Protein AF-A0A426QI67-F1 (afdb_monomer_lite)

Sequence (404 aa):
MLDGTGSAVGGTNDVEFTWDGTLNTSVATAVENATISSSQPFFGAQWDAHHVMIYGPGTYTIYTDCPAGSPDCGVGASYTVTVNPGQVMAHMLFDWSGNLDIDVIDVWEVGQFGPSSMFTGAQTTTDSWSADDTNVWTFMSIDWDNDGINGAGMIDGPFVGFNANFNLMVTAQTTGNNFTMLDGTGSAVGGTNDVEFTWDGTLNTSVATAVENATISSSQPFFGAQWDAHHVMIYGPGTYTIYTDCPAGSPDCGVGASYTVTVNPGQVMAHMLFDWSGNLDIDVIDVWEVGQFGPSSMFTGAQTTTDSWSADDTNVWTFMSIDWDNDGINGAGMIDGPFVGFNANFNLMSATGASGGGTSDPSTDERTLTPPDIADPSFGGGAAAGLWSLFGLVGLALFRRRNH

pLDDT: mean 82.7, std 19.3, range [28.61, 98.31]

Foldseek 3Di:
DAFLVLADPKDAQAKDKFFQQAADAAQQAFAQGMAIAGPDDIVPWHKGKPSKTKHAFDWYKAFQVDDGNHPVDDDHDIDTAGQHFLKMKIWIFMDTPNWTGFTWIFIWHFAFDDPHDDDQPYDHDPDPPGRDRRFGFRTWGDPRVPSRHGTDATCDDPRGRGGDTDTHQFWFWDFQWWKFKAFLVLATPWIARGKTKTFPSGADAAQQAFAQGMAIADPDDIVPWGKGKPRKTKHGFDWYKAALQDDGSHNPDDDHDIDTFGAHISKMKIWIAMDTPNWTRFTWIFIFHFAAADDHDGDQPYDGDPDPPRSDRRGGFRTFGAPRVPSRHGTDATCDDPRGSMHTTITHGRGPDDDDDDPPDPPDPPVPPDPPPPDDDDDDDDDDDDDDDDDDDDDDDDDDDDDD

Organism: NCBI:txid585455

Radius of gyration: 27.48 Å; chains: 1; bounding box: 84×65×92 Å

Structure (mmCIF, N/CA/C/O backbone):
data_AF-A0A426QI67-F1
#
_entry.id   AF-A0A426QI67-F1
#
loop_
_atom_site.group_PDB
_atom_site.id
_atom_site.type_symbol
_atom_site.label_atom_id
_atom_site.label_alt_id
_atom_site.label_comp_id
_atom_site.label_asym_id
_atom_site.label_entity_id
_atom_site.label_seq_id
_atom_site.pdbx_PDB_ins_code
_atom_site.Cartn_x
_atom_site.Cartn_y
_atom_site.Cartn_z
_atom_site.occupancy
_atom_site.B_iso_or_equiv
_atom_site.auth_seq_id
_atom_site.auth_comp_id
_atom_site.auth_asym_id
_atom_site.auth_atom_id
_atom_site.pdbx_PDB_model_num
ATOM 1 N N . MET A 1 1 ? -18.970 -3.997 12.535 1.00 93.88 1 MET A N 1
ATOM 2 C CA . MET A 1 1 ? -18.888 -4.597 13.881 1.00 93.88 1 MET A CA 1
ATOM 3 C C . MET A 1 1 ? -19.272 -6.060 13.823 1.00 93.88 1 MET A C 1
ATOM 5 O O . MET A 1 1 ? -20.304 -6.412 13.246 1.00 93.88 1 MET A O 1
ATOM 9 N N . LEU A 1 2 ? -18.428 -6.886 14.420 1.00 94.94 2 LEU A N 1
ATOM 10 C CA . LEU A 1 2 ? -18.584 -8.325 14.524 1.00 94.94 2 LEU A CA 1
ATOM 11 C C . LEU A 1 2 ? -18.894 -8.687 15.978 1.00 94.94 2 LEU A C 1
ATOM 13 O O . LEU A 1 2 ? -18.362 -8.061 16.893 1.00 94.94 2 LEU A O 1
ATOM 17 N N . ASP A 1 3 ? -19.775 -9.657 16.198 1.00 95.31 3 ASP A N 1
ATOM 18 C CA . ASP A 1 3 ? -19.942 -10.244 17.529 1.00 95.31 3 ASP A CA 1
ATOM 19 C C . ASP A 1 3 ? -18.816 -11.244 17.842 1.00 95.31 3 ASP A C 1
ATOM 21 O O . ASP A 1 3 ? -18.023 -11.593 16.969 1.00 95.31 3 ASP A O 1
ATOM 25 N N . GLY A 1 4 ? -18.773 -11.767 19.070 1.00 93.06 4 GLY A N 1
ATOM 26 C CA . GLY A 1 4 ? -17.776 -12.765 19.487 1.00 93.06 4 GLY A CA 1
ATOM 27 C C . GLY A 1 4 ? -17.865 -14.129 18.780 1.00 93.06 4 GLY A C 1
ATOM 28 O O . GLY A 1 4 ? -17.249 -15.091 19.232 1.00 93.06 4 GLY A O 1
ATOM 29 N N . THR A 1 5 ? -18.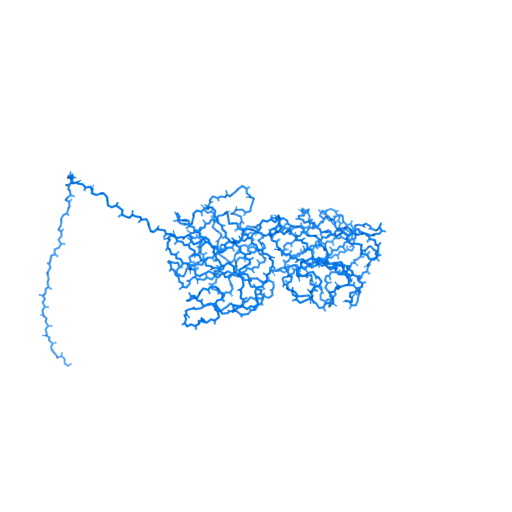673 -14.259 17.721 1.00 93.75 5 THR A N 1
ATOM 30 C CA . THR A 1 5 ? -18.673 -15.410 16.803 1.00 93.75 5 THR A CA 1
ATOM 31 C C . THR A 1 5 ? -18.125 -15.067 15.415 1.00 93.75 5 THR A C 1
ATOM 33 O O . THR A 1 5 ? -18.128 -15.930 14.540 1.00 93.75 5 THR A O 1
ATOM 36 N N . GLY A 1 6 ? -17.703 -13.818 15.195 1.00 92.25 6 GLY A N 1
ATOM 37 C CA . GLY A 1 6 ? -17.276 -13.292 13.898 1.00 92.25 6 GLY A CA 1
ATOM 38 C C . GLY A 1 6 ? -18.427 -12.931 12.958 1.00 92.25 6 GLY A C 1
ATOM 39 O O . GLY A 1 6 ? -18.201 -12.618 11.787 1.00 92.25 6 GLY A O 1
ATOM 40 N N . SER A 1 7 ? -19.672 -12.954 13.445 1.00 94.56 7 SER A N 1
ATOM 41 C CA . SER A 1 7 ? -20.839 -12.608 12.634 1.00 94.56 7 SER A CA 1
ATOM 42 C C . SER A 1 7 ? -21.010 -11.094 12.567 1.00 94.56 7 SER A C 1
ATOM 44 O O . SER A 1 7 ? -21.018 -10.411 13.593 1.00 94.56 7 SER A O 1
ATOM 46 N N . ALA A 1 8 ? -21.212 -10.558 11.362 1.00 93.00 8 ALA A N 1
ATOM 47 C CA . ALA A 1 8 ? -21.526 -9.145 11.193 1.00 93.00 8 ALA A CA 1
ATOM 48 C C . ALA A 1 8 ? -22.920 -8.820 11.749 1.00 93.00 8 ALA A C 1
ATOM 50 O O . ALA A 1 8 ? -23.940 -9.254 11.212 1.00 93.00 8 ALA A O 1
ATOM 51 N N . VAL A 1 9 ? -22.965 -8.021 12.816 1.00 93.56 9 VAL A N 1
ATOM 52 C CA . VAL A 1 9 ? -24.211 -7.638 13.510 1.00 93.56 9 VAL A CA 1
ATOM 53 C C . VAL A 1 9 ? -24.649 -6.204 13.221 1.00 93.56 9 VAL A C 1
ATOM 55 O O . VAL A 1 9 ? -25.792 -5.837 13.490 1.00 93.56 9 VAL A O 1
ATOM 58 N N . GLY A 1 10 ? -23.759 -5.395 12.651 1.00 91.44 10 GLY A N 1
ATOM 59 C CA . GLY A 1 10 ? -24.031 -4.017 12.264 1.00 91.44 10 GLY A CA 1
ATOM 60 C C . GLY A 1 10 ? -22.814 -3.361 11.621 1.00 91.44 10 GLY A C 1
ATOM 61 O O . GLY A 1 10 ? -21.675 -3.782 11.842 1.00 91.44 10 GLY A O 1
ATOM 62 N N . GLY A 1 11 ? -23.045 -2.291 10.871 1.00 90.31 11 GLY A N 1
ATOM 63 C CA . GLY A 1 11 ? -21.992 -1.495 10.253 1.00 90.31 11 GLY A CA 1
ATOM 64 C C . GLY A 1 11 ? -22.560 -0.376 9.393 1.00 90.31 11 GLY A C 1
ATOM 65 O O . GLY A 1 11 ? -23.780 -0.239 9.262 1.00 90.31 11 GLY A O 1
ATOM 66 N N . THR A 1 12 ? -21.657 0.401 8.816 1.00 89.19 12 THR A N 1
ATOM 67 C CA . THR A 1 12 ? -21.936 1.378 7.768 1.00 89.19 12 THR A CA 1
ATOM 68 C C . THR A 1 12 ? -21.047 1.066 6.571 1.00 89.19 12 THR A C 1
ATOM 70 O O . THR A 1 12 ? -20.065 0.338 6.695 1.00 89.19 12 THR A O 1
ATOM 73 N N . ASN A 1 13 ? -21.445 1.563 5.406 1.00 86.44 13 ASN A N 1
ATOM 74 C CA . ASN A 1 13 ? -20.860 1.204 4.116 1.00 86.44 13 ASN A CA 1
ATOM 75 C C . ASN A 1 13 ? -20.398 2.452 3.331 1.00 86.44 13 ASN A C 1
ATOM 77 O O . ASN A 1 13 ? -20.178 2.378 2.125 1.00 86.44 13 ASN A O 1
ATOM 81 N N . ASP A 1 14 ? -20.298 3.591 4.023 1.00 87.12 14 ASP A N 1
ATOM 82 C CA . ASP A 1 14 ? -19.898 4.921 3.545 1.00 87.12 14 ASP A CA 1
ATOM 83 C C . ASP A 1 14 ? -18.730 5.470 4.387 1.00 87.12 14 ASP A C 1
ATOM 85 O O . ASP A 1 14 ? -18.690 6.654 4.714 1.00 87.12 14 ASP A O 1
ATOM 89 N N . VAL A 1 15 ? -17.828 4.589 4.830 1.00 89.12 15 VAL A N 1
ATOM 90 C CA . VAL A 1 15 ? -16.692 4.993 5.664 1.00 89.12 15 VAL A CA 1
ATOM 91 C C . VAL A 1 15 ? -15.707 5.797 4.817 1.00 89.12 15 VAL A C 1
ATOM 93 O O . VAL A 1 15 ? -15.164 5.293 3.837 1.00 89.12 15 VAL A O 1
ATOM 96 N N . GLU A 1 16 ? -15.475 7.043 5.211 1.00 88.75 16 GLU A N 1
ATOM 97 C CA . GLU A 1 16 ? -14.462 7.923 4.643 1.00 88.75 16 GLU A CA 1
ATOM 98 C C . GLU A 1 16 ? -13.183 7.819 5.473 1.00 88.75 16 GLU A C 1
ATOM 100 O O . GLU A 1 16 ? -13.226 7.857 6.705 1.00 88.75 16 GLU A O 1
ATOM 105 N N . PHE A 1 17 ? -12.042 7.708 4.796 1.00 89.69 17 PHE A N 1
ATOM 106 C CA . PHE A 1 17 ? -10.732 7.608 5.424 1.00 89.69 17 PHE A CA 1
ATOM 107 C C . PHE A 1 17 ? -9.755 8.582 4.781 1.00 89.69 17 PHE A C 1
ATOM 109 O O . PHE A 1 17 ? -9.663 8.665 3.555 1.00 89.69 17 PHE A O 1
ATOM 116 N N . THR A 1 18 ? -8.996 9.288 5.613 1.00 88.25 18 THR A N 1
ATOM 117 C CA . THR A 1 18 ? -7.822 10.038 5.165 1.00 88.25 18 THR A CA 1
ATOM 118 C C . THR A 1 18 ? -6.628 9.700 6.043 1.00 88.25 18 THR A C 1
ATOM 120 O O . THR A 1 18 ? -6.781 9.384 7.216 1.00 88.25 18 THR A O 1
ATOM 123 N N . TRP A 1 19 ? -5.439 9.759 5.462 1.00 88.12 19 TRP A N 1
ATOM 124 C CA . TRP A 1 19 ? -4.152 9.455 6.066 1.00 88.12 19 TRP A CA 1
ATOM 125 C C . TRP A 1 19 ? -3.069 10.257 5.347 1.00 88.12 19 TRP A C 1
ATOM 127 O O . TRP A 1 19 ? -3.059 10.338 4.115 1.00 88.12 19 TRP A O 1
ATOM 137 N N . ASP A 1 20 ? -2.157 10.858 6.103 1.00 81.31 20 ASP A N 1
ATOM 138 C CA . ASP A 1 20 ? -1.055 11.654 5.554 1.00 81.31 20 ASP A CA 1
ATOM 139 C C . ASP A 1 20 ? 0.123 10.811 5.020 1.00 81.31 20 ASP A C 1
ATOM 141 O O . ASP A 1 20 ? 1.096 11.363 4.509 1.00 81.31 20 ASP A O 1
ATOM 145 N N . GLY A 1 21 ? 0.034 9.480 5.117 1.00 80.06 21 GLY A N 1
ATOM 146 C CA . GLY A 1 21 ? 1.058 8.538 4.661 1.00 80.06 21 GLY A CA 1
ATOM 147 C C . GLY A 1 21 ? 2.186 8.283 5.667 1.00 80.06 21 GLY A C 1
ATOM 148 O O . GLY A 1 21 ? 3.026 7.419 5.425 1.00 80.06 21 GLY A O 1
ATOM 149 N N . THR A 1 22 ? 2.233 8.997 6.794 1.00 83.56 22 THR A N 1
ATOM 150 C CA . THR A 1 22 ? 3.263 8.811 7.825 1.00 83.56 22 THR A CA 1
ATOM 151 C C . THR A 1 22 ? 2.953 7.616 8.724 1.00 83.56 22 THR A C 1
ATOM 153 O O . THR A 1 22 ? 1.800 7.235 8.908 1.00 83.56 22 THR A O 1
ATOM 156 N N . LEU A 1 23 ? 3.981 7.008 9.320 1.00 88.75 23 LEU A N 1
ATOM 157 C CA . LEU A 1 23 ? 3.818 5.873 10.229 1.00 88.75 23 LEU A CA 1
ATOM 158 C C . LEU A 1 23 ? 4.410 6.179 11.599 1.00 88.75 23 LEU A C 1
ATOM 160 O O . LEU A 1 23 ? 5.563 6.596 11.731 1.00 88.75 23 LEU A O 1
ATOM 164 N N . ASN A 1 24 ? 3.630 5.895 12.635 1.00 91.06 24 ASN A N 1
ATOM 165 C CA . ASN A 1 24 ? 4.086 5.936 14.010 1.00 91.06 24 ASN A CA 1
ATOM 166 C C . ASN A 1 24 ? 4.953 4.706 14.313 1.00 91.06 24 ASN A C 1
ATOM 168 O O . ASN A 1 24 ? 4.594 3.562 14.029 1.00 91.06 24 ASN A O 1
ATOM 172 N N . THR A 1 25 ? 6.110 4.937 14.929 1.00 90.00 25 THR A N 1
ATOM 173 C CA . THR A 1 25 ? 7.064 3.878 15.318 1.00 90.00 25 THR A CA 1
ATOM 174 C C . THR A 1 25 ? 7.118 3.655 16.830 1.00 90.00 25 THR A C 1
ATOM 176 O O . THR A 1 25 ? 7.815 2.764 17.309 1.00 90.00 25 THR A O 1
ATOM 179 N N . SER A 1 26 ? 6.370 4.446 17.600 1.00 90.94 26 SER A N 1
ATOM 180 C CA . SER A 1 26 ? 6.345 4.412 19.061 1.00 90.94 26 SER A CA 1
ATOM 181 C C . SER A 1 26 ? 5.022 4.970 19.573 1.00 90.94 26 SER A C 1
ATOM 183 O O . SER A 1 26 ? 4.629 6.065 19.181 1.00 90.94 26 SER A O 1
ATOM 185 N N . VAL A 1 27 ? 4.377 4.253 20.498 1.00 89.94 27 VAL A N 1
ATOM 186 C CA . VAL A 1 27 ? 3.138 4.700 21.165 1.00 89.94 27 VAL A CA 1
ATOM 187 C C . VAL A 1 27 ? 3.373 5.982 21.971 1.00 89.94 27 VAL A C 1
ATOM 189 O O . VAL A 1 27 ? 2.540 6.876 21.980 1.00 89.94 27 VAL A O 1
ATOM 192 N N . ALA A 1 28 ? 4.541 6.120 22.605 1.00 86.75 28 ALA A N 1
ATOM 193 C CA . ALA A 1 28 ? 4.861 7.253 23.480 1.00 86.75 28 ALA A CA 1
ATOM 194 C C . ALA A 1 28 ? 5.051 8.591 22.742 1.00 86.75 28 ALA A C 1
ATOM 196 O O . ALA A 1 28 ? 5.117 9.643 23.372 1.00 86.75 28 ALA A O 1
ATOM 197 N N . THR A 1 29 ? 5.233 8.541 21.425 1.00 88.00 29 THR A N 1
ATOM 198 C CA . THR A 1 29 ? 5.470 9.715 20.573 1.00 88.00 29 THR A CA 1
ATOM 199 C C . THR A 1 29 ? 4.540 9.707 19.370 1.00 88.00 29 THR A C 1
ATOM 201 O O . THR A 1 29 ? 4.857 10.339 18.363 1.00 88.00 29 THR A O 1
ATOM 204 N N . ALA A 1 30 ? 3.459 8.929 19.443 1.00 90.12 30 ALA A N 1
ATOM 205 C CA . ALA A 1 30 ? 2.531 8.807 18.342 1.00 90.12 30 ALA A CA 1
ATOM 206 C C . ALA A 1 30 ? 1.830 10.146 18.108 1.00 90.12 30 ALA A C 1
ATOM 208 O O . ALA A 1 30 ? 1.519 10.875 19.052 1.00 90.12 30 ALA A O 1
ATOM 209 N N . VAL A 1 31 ? 1.610 10.462 16.841 1.00 91.38 31 VAL A N 1
ATOM 210 C CA . VAL A 1 31 ? 0.836 11.619 16.409 1.00 91.38 31 VAL A CA 1
ATOM 211 C C . VAL A 1 31 ? -0.352 11.142 15.595 1.00 91.38 31 VAL A C 1
ATOM 213 O O . VAL A 1 31 ? -0.268 10.148 14.866 1.00 91.38 31 VAL A O 1
ATOM 216 N N . GLU A 1 32 ? -1.459 11.861 15.733 1.00 93.38 32 GLU A N 1
ATOM 217 C CA . GLU A 1 32 ? -2.613 11.693 14.863 1.00 93.38 32 GLU A CA 1
ATOM 218 C C . GLU A 1 32 ? -2.204 12.005 13.432 1.00 93.38 32 GLU A C 1
ATOM 220 O O . GLU A 1 32 ? -1.636 13.062 13.150 1.00 93.38 32 GLU A O 1
ATOM 225 N N . ASN A 1 33 ? -2.479 11.068 12.539 1.00 90.69 33 ASN A N 1
ATOM 226 C CA . ASN A 1 33 ? -2.079 11.173 11.145 1.00 90.69 33 ASN A CA 1
ATOM 227 C C . ASN A 1 33 ? -3.153 10.668 10.179 1.00 90.69 33 ASN A C 1
ATOM 229 O O . ASN A 1 33 ? -2.949 10.688 8.966 1.00 90.69 33 ASN A O 1
ATOM 233 N N . ALA A 1 34 ? -4.309 10.256 10.704 1.00 92.25 34 ALA A N 1
ATOM 234 C CA . ALA A 1 34 ? -5.448 9.808 9.926 1.00 92.25 34 ALA A CA 1
ATOM 235 C C . ALA A 1 34 ? -6.781 10.313 10.501 1.00 92.25 34 ALA A C 1
ATOM 237 O O . ALA A 1 34 ? -6.861 10.785 11.634 1.00 92.25 34 ALA A O 1
ATOM 238 N N . THR A 1 35 ? -7.843 10.196 9.707 1.00 92.69 35 THR A N 1
ATOM 239 C CA . THR A 1 35 ? -9.232 10.359 10.150 1.00 92.69 35 THR A CA 1
ATOM 240 C C . THR A 1 35 ? -10.091 9.251 9.553 1.00 92.69 35 THR A C 1
ATOM 242 O O . THR A 1 35 ? -9.841 8.805 8.432 1.00 92.69 35 THR A O 1
ATOM 245 N N . ILE A 1 36 ? -11.094 8.802 10.307 1.00 92.75 36 ILE A N 1
ATOM 246 C CA . ILE A 1 36 ? -12.107 7.835 9.873 1.00 92.75 36 ILE A CA 1
ATOM 247 C C . ILE A 1 36 ? -13.462 8.435 10.220 1.00 92.75 36 ILE A C 1
ATOM 249 O O . ILE A 1 36 ? -13.673 8.874 11.345 1.00 92.75 36 ILE A O 1
ATOM 253 N N . SER A 1 37 ? -14.393 8.466 9.275 1.00 91.38 37 SER A N 1
ATOM 254 C CA . SER A 1 37 ? -15.732 8.993 9.538 1.00 91.38 37 SER A CA 1
ATOM 255 C C . SER A 1 37 ? -16.790 8.302 8.688 1.00 91.38 37 SER A C 1
ATOM 257 O O . SER A 1 37 ? -16.481 7.553 7.768 1.00 91.38 37 SER A O 1
ATOM 259 N N . SER A 1 38 ? -18.059 8.518 9.015 1.00 90.56 38 SER A N 1
ATOM 260 C CA . SER A 1 38 ? -19.204 8.045 8.237 1.00 90.56 38 SER A CA 1
ATOM 261 C C . SER A 1 38 ? -20.376 8.975 8.500 1.00 90.56 38 SER A C 1
ATOM 263 O O . SER A 1 38 ? -20.572 9.458 9.616 1.00 90.56 38 SER A O 1
ATOM 265 N N . SER A 1 39 ? -21.182 9.222 7.473 1.00 89.00 39 SER A N 1
ATOM 266 C CA . SER A 1 39 ? -22.411 10.003 7.623 1.00 89.00 39 SER A CA 1
ATOM 267 C C . SER A 1 39 ? -23.575 9.158 8.155 1.00 89.00 39 SER A C 1
ATOM 269 O O . SER A 1 39 ? -24.585 9.689 8.636 1.00 89.00 39 SER A O 1
ATOM 271 N N . GLN A 1 40 ? -23.462 7.830 8.054 1.00 89.31 40 GLN A N 1
ATOM 272 C CA . GLN A 1 40 ? -24.504 6.903 8.457 1.00 89.31 40 GLN A CA 1
ATOM 273 C C . GLN A 1 40 ? -24.404 6.551 9.946 1.00 89.31 40 GLN A C 1
ATOM 275 O O . GLN A 1 40 ? -23.324 6.299 10.481 1.00 89.31 40 GLN A O 1
ATOM 280 N N . PRO A 1 41 ? -25.547 6.462 10.645 1.00 89.25 41 PRO A N 1
ATOM 281 C CA . PRO A 1 41 ? -25.556 5.984 12.013 1.00 89.25 41 PRO A CA 1
ATOM 282 C C . PRO A 1 41 ? -25.243 4.484 12.082 1.00 89.25 41 PRO A C 1
ATOM 284 O O . PRO A 1 41 ? -25.737 3.679 11.291 1.00 89.25 41 PRO A O 1
ATOM 287 N N . PHE A 1 42 ? -24.527 4.096 13.129 1.00 86.19 42 PHE A N 1
ATOM 288 C CA . PHE A 1 42 ? -24.272 2.718 13.519 1.00 86.19 42 PHE A CA 1
ATOM 289 C C . PHE A 1 42 ? -25.206 2.333 14.677 1.00 86.19 42 PHE A C 1
ATOM 291 O O . PHE A 1 42 ? -25.323 3.060 15.664 1.00 86.19 42 PHE A O 1
ATOM 298 N N . PHE A 1 43 ? -25.950 1.227 14.543 1.00 90.00 43 PHE A N 1
ATOM 299 C CA . PHE A 1 43 ? -27.029 0.844 15.477 1.00 90.00 43 PHE A CA 1
ATOM 300 C C . PHE A 1 43 ? -28.036 1.973 15.787 1.00 90.00 43 PHE A C 1
ATOM 302 O O . PHE A 1 43 ? -28.604 2.053 16.875 1.00 90.00 43 PHE A O 1
ATOM 309 N N . GLY A 1 44 ? -28.288 2.850 14.810 1.00 90.25 44 GLY A N 1
ATOM 310 C CA . GLY A 1 44 ? -29.237 3.957 14.946 1.00 90.25 44 GLY A CA 1
ATOM 311 C C . GLY A 1 44 ? -28.716 5.168 15.728 1.00 90.25 44 GLY A C 1
ATOM 312 O O . GLY A 1 44 ? -29.477 6.118 15.907 1.00 90.25 44 GLY A O 1
ATOM 313 N N . ALA A 1 45 ? -27.448 5.175 16.146 1.00 92.38 45 ALA A N 1
ATOM 314 C CA . ALA A 1 45 ? -26.782 6.339 16.723 1.00 92.38 45 ALA A CA 1
ATOM 315 C C . ALA A 1 45 ? -25.610 6.790 15.843 1.00 92.38 45 ALA A C 1
ATOM 317 O O . ALA A 1 45 ? -25.000 5.992 15.136 1.00 92.38 45 ALA A O 1
ATOM 318 N N . GLN A 1 46 ? -25.325 8.090 15.862 1.00 92.75 46 GLN A N 1
ATOM 319 C CA . GLN A 1 46 ? -24.121 8.629 15.232 1.00 92.75 46 GLN A CA 1
ATOM 320 C C . GLN A 1 46 ? -22.883 8.138 15.984 1.00 92.75 46 GLN A C 1
ATOM 322 O O . GLN A 1 46 ? -22.957 7.858 17.188 1.00 92.75 46 GLN A O 1
ATOM 327 N N . TRP A 1 47 ? -21.783 8.039 15.255 1.00 93.50 47 TRP A N 1
ATOM 328 C CA . TRP A 1 47 ? -20.477 7.705 15.791 1.00 93.50 47 TRP A CA 1
ATOM 329 C C . TRP A 1 47 ? -19.424 8.648 15.233 1.00 93.50 47 TRP A C 1
ATOM 331 O O . TRP A 1 47 ? -19.625 9.220 14.162 1.00 93.50 47 TRP A O 1
ATOM 341 N N . ASP A 1 48 ? -18.337 8.807 15.973 1.00 92.75 48 ASP A N 1
ATOM 342 C CA . ASP A 1 48 ? -17.172 9.584 15.566 1.00 92.75 48 ASP A CA 1
ATOM 343 C C . ASP A 1 48 ? -15.919 8.787 15.917 1.00 92.75 48 ASP A C 1
ATOM 345 O O . ASP A 1 48 ? -15.864 8.183 16.989 1.00 92.75 48 ASP A O 1
ATOM 349 N N . ALA A 1 49 ? -14.958 8.733 14.996 1.00 94.50 49 ALA A N 1
ATOM 350 C CA . ALA A 1 49 ? -13.651 8.160 15.271 1.00 94.50 49 ALA A CA 1
ATOM 351 C C . ALA A 1 49 ? -12.613 9.283 15.262 1.00 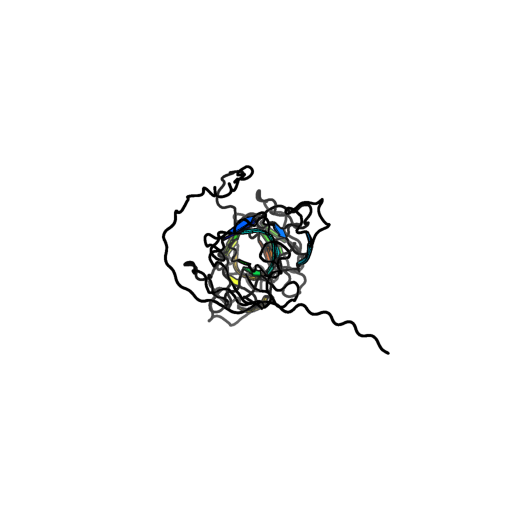94.50 49 ALA A C 1
ATOM 353 O O . ALA A 1 49 ? -12.396 9.953 14.252 1.00 94.50 49 ALA A O 1
ATOM 354 N N . HIS A 1 50 ? -11.964 9.481 16.400 1.00 93.19 50 HIS A N 1
ATOM 355 C CA . HIS A 1 50 ? -11.006 10.552 16.646 1.00 93.19 50 HIS A CA 1
ATOM 356 C C . HIS A 1 50 ? -9.695 9.978 17.184 1.00 93.19 50 HIS A C 1
ATOM 358 O O . HIS A 1 50 ? -9.602 8.805 17.549 1.00 93.19 50 HIS A O 1
ATOM 364 N N . HIS A 1 51 ? -8.649 10.805 17.186 1.00 93.62 51 HIS A N 1
ATOM 365 C CA . HIS A 1 51 ? -7.289 10.397 17.538 1.00 93.62 51 HIS A CA 1
ATOM 366 C C . HIS A 1 51 ? -6.820 9.142 16.780 1.00 93.62 51 HIS A C 1
ATOM 368 O O . HIS A 1 51 ? -6.378 8.169 17.386 1.00 93.62 51 HIS A O 1
ATOM 374 N N . VAL A 1 52 ? -6.940 9.130 15.448 1.00 94.56 52 VAL A N 1
ATOM 375 C CA . VAL A 1 52 ? -6.523 7.972 14.642 1.00 94.56 52 VAL A CA 1
ATOM 376 C C . VAL A 1 52 ? -5.017 8.038 14.386 1.00 94.56 52 VAL A C 1
ATOM 378 O O . VAL A 1 52 ? -4.513 8.961 13.739 1.00 94.56 52 VAL A O 1
ATOM 381 N N . MET A 1 53 ? -4.291 7.038 14.883 1.00 94.50 53 MET A N 1
ATOM 382 C CA . MET A 1 53 ? -2.850 6.882 14.682 1.00 94.50 53 MET A CA 1
ATOM 383 C C . MET A 1 53 ? -2.573 5.605 13.900 1.00 94.50 53 MET A C 1
ATOM 385 O O . MET A 1 53 ? -2.956 4.515 14.328 1.00 94.50 53 MET A O 1
ATOM 389 N N . ILE A 1 54 ? -1.849 5.737 12.791 1.00 93.94 54 ILE A N 1
ATOM 390 C CA . ILE A 1 54 ? -1.385 4.607 11.986 1.00 93.94 54 ILE A CA 1
ATOM 391 C C . ILE A 1 54 ? 0.049 4.257 12.371 1.00 93.94 54 ILE A C 1
ATOM 393 O O . ILE A 1 54 ? 0.919 5.130 12.419 1.00 93.94 54 ILE A O 1
ATOM 397 N N . TYR A 1 55 ? 0.299 2.981 12.635 1.00 93.56 55 TYR A N 1
ATOM 398 C CA . TYR A 1 55 ? 1.584 2.414 13.023 1.00 93.56 55 TYR A CA 1
ATOM 399 C C . TYR A 1 55 ? 2.098 1.473 11.937 1.00 93.56 55 TYR A C 1
ATOM 401 O O . TYR A 1 55 ? 1.325 0.742 11.316 1.00 93.56 55 TYR A O 1
ATOM 409 N N . GLY A 1 56 ? 3.412 1.497 11.722 1.00 90.19 56 GLY A N 1
ATOM 410 C CA . GLY A 1 56 ? 4.087 0.571 10.813 1.00 90.19 56 GLY A CA 1
ATOM 411 C C . GLY A 1 56 ? 4.399 -0.782 11.464 1.00 90.19 56 GLY A C 1
ATOM 412 O O . GLY A 1 56 ? 3.887 -1.089 12.542 1.00 90.19 56 GLY A O 1
ATOM 413 N N . PRO A 1 57 ? 5.278 -1.586 10.842 1.00 90.44 57 PRO A N 1
ATOM 414 C CA . PRO A 1 57 ? 5.754 -2.835 11.423 1.00 90.44 57 PRO A CA 1
ATOM 415 C C . PRO A 1 57 ? 6.448 -2.635 12.778 1.00 90.44 57 PRO A C 1
ATOM 417 O O . PRO A 1 57 ? 7.298 -1.757 12.944 1.00 90.44 57 PRO A O 1
ATOM 420 N N . GLY A 1 58 ? 6.126 -3.489 13.749 1.00 92.81 58 GLY A N 1
ATOM 421 C CA . GLY A 1 58 ? 6.633 -3.372 15.112 1.00 92.81 58 GLY A CA 1
ATOM 422 C C . GLY A 1 58 ? 5.843 -4.193 16.126 1.00 92.81 58 GLY A C 1
ATOM 423 O O . GLY A 1 58 ? 4.966 -4.979 15.785 1.00 92.81 58 GLY A O 1
ATOM 424 N N . THR A 1 59 ? 6.172 -4.044 17.407 1.00 95.94 59 THR A N 1
ATOM 425 C CA . THR A 1 59 ? 5.349 -4.572 18.504 1.00 95.94 59 THR A CA 1
ATOM 426 C C . THR A 1 59 ? 5.002 -3.435 19.445 1.00 95.94 59 THR A C 1
ATOM 428 O O . THR A 1 59 ? 5.893 -2.752 19.952 1.00 95.94 59 THR A O 1
ATOM 431 N N . TYR A 1 60 ? 3.708 -3.248 19.669 1.00 94.50 60 TYR A N 1
ATOM 432 C CA . TYR A 1 60 ? 3.145 -2.102 20.365 1.00 94.50 60 TYR A CA 1
ATOM 433 C C . TYR A 1 60 ? 2.296 -2.579 21.536 1.00 94.50 60 TYR A C 1
ATOM 435 O O . TYR A 1 60 ? 1.562 -3.559 21.421 1.00 94.50 60 TYR A O 1
ATOM 443 N N . THR A 1 61 ? 2.386 -1.876 22.662 1.00 93.69 61 THR A N 1
ATOM 444 C CA . THR A 1 61 ? 1.471 -2.062 23.790 1.00 93.69 61 THR A CA 1
ATOM 445 C C . THR A 1 61 ? 0.647 -0.796 23.947 1.00 93.69 61 THR A C 1
ATOM 447 O O . THR A 1 61 ? 1.209 0.269 24.203 1.00 93.69 61 THR A O 1
ATOM 450 N N . ILE A 1 62 ? -0.666 -0.925 23.784 1.00 91.44 62 ILE A N 1
ATOM 451 C CA . ILE A 1 62 ? -1.629 0.175 23.842 1.00 91.44 62 ILE A CA 1
ATOM 452 C C . ILE A 1 62 ? -2.512 -0.052 25.060 1.00 91.44 62 ILE A C 1
ATOM 454 O O . ILE A 1 62 ? -3.109 -1.117 25.197 1.00 91.44 62 ILE A O 1
ATOM 458 N N . TYR A 1 63 ? -2.560 0.927 25.954 1.00 89.94 63 TYR A N 1
ATOM 459 C CA . TYR A 1 63 ? -3.347 0.868 27.180 1.00 89.94 63 TYR A CA 1
ATOM 460 C C . TYR A 1 63 ? -4.641 1.655 27.015 1.00 89.94 63 TYR A C 1
ATOM 462 O O . TYR A 1 63 ? -4.600 2.771 26.508 1.00 89.94 63 TYR A O 1
ATOM 470 N N . THR A 1 64 ? -5.753 1.093 27.483 1.00 86.56 64 THR A N 1
ATOM 471 C CA . THR A 1 64 ? -7.093 1.678 27.297 1.00 86.56 64 THR A CA 1
ATOM 472 C C . THR A 1 64 ? -7.510 2.638 28.403 1.00 86.56 64 THR A C 1
ATOM 474 O O . THR A 1 64 ? -8.560 3.260 28.366 1.00 86.56 64 THR A O 1
ATOM 477 N N . ASP A 1 65 ? -6.703 2.773 29.456 1.00 80.62 65 ASP A N 1
ATOM 478 C CA . ASP A 1 65 ? -6.927 3.779 30.497 1.00 80.62 65 ASP A CA 1
ATOM 479 C C . ASP A 1 65 ? -6.377 5.162 30.110 1.00 80.62 65 ASP A C 1
ATOM 481 O O . ASP A 1 65 ? -6.248 6.040 30.968 1.00 80.62 65 ASP A O 1
ATOM 485 N N . CYS A 1 66 ? -6.018 5.351 28.837 1.00 69.81 66 CYS A N 1
ATOM 486 C CA . CYS A 1 66 ? -5.109 6.396 28.411 1.00 69.81 66 CYS A CA 1
ATOM 487 C C . CYS A 1 66 ? -5.539 7.061 27.111 1.00 69.81 66 CYS A C 1
ATOM 489 O O . CYS A 1 66 ? -5.819 6.368 26.139 1.00 69.81 66 CYS A O 1
ATOM 491 N N . PRO A 1 67 ? -5.490 8.404 27.048 1.00 68.81 67 PRO A N 1
ATOM 492 C CA . PRO A 1 67 ? -5.562 9.088 25.772 1.00 68.81 67 PRO A CA 1
ATOM 493 C C . PRO A 1 67 ? -4.453 8.564 24.856 1.00 68.81 67 PRO A C 1
ATOM 495 O O . PRO A 1 67 ? -3.291 8.461 25.274 1.00 68.81 67 PRO A O 1
ATOM 498 N N . ALA A 1 68 ? -4.830 8.253 23.620 1.00 60.81 68 ALA A N 1
ATOM 499 C CA . ALA A 1 68 ? -3.949 8.053 22.479 1.00 60.81 68 ALA A CA 1
ATOM 500 C C . ALA A 1 68 ? -2.657 8.902 22.571 1.00 60.81 68 ALA A C 1
ATOM 502 O O . ALA A 1 68 ? -2.716 10.128 22.648 1.00 60.81 68 ALA A O 1
ATOM 503 N N . GLY A 1 69 ? -1.482 8.257 22.604 1.00 58.72 69 GLY A N 1
ATOM 504 C CA . GLY A 1 69 ? -0.175 8.938 22.596 1.00 58.72 69 GLY A CA 1
ATOM 505 C C . GLY A 1 69 ? 0.400 9.380 23.956 1.00 58.72 69 GLY A C 1
ATOM 506 O O . GLY A 1 69 ? 1.482 9.968 23.993 1.00 58.72 69 GLY A O 1
ATOM 507 N N . SER A 1 70 ? -0.262 9.108 25.089 1.00 66.38 70 SER A N 1
ATOM 508 C CA . SER A 1 70 ? 0.247 9.499 26.418 1.00 66.38 70 SER A CA 1
ATOM 509 C C . SER A 1 70 ? 1.326 8.536 26.965 1.00 66.38 70 SER A C 1
ATOM 511 O O . SER A 1 70 ? 1.046 7.351 27.151 1.00 66.38 70 SER A O 1
ATOM 513 N N . PRO A 1 71 ? 2.549 9.007 27.299 1.00 61.16 71 PRO A N 1
ATOM 514 C CA . PRO A 1 71 ? 3.633 8.152 27.801 1.00 61.16 71 PRO A CA 1
ATOM 515 C C . PRO A 1 71 ? 3.518 7.766 29.289 1.00 61.16 71 PRO A C 1
ATOM 517 O O . PRO A 1 71 ? 4.190 6.833 29.727 1.00 61.16 71 PRO A O 1
ATOM 520 N N . ASP A 1 72 ? 2.692 8.462 30.079 1.00 62.69 72 ASP A N 1
ATOM 521 C CA . ASP A 1 72 ? 2.635 8.331 31.551 1.00 62.69 72 ASP A CA 1
ATOM 522 C C . ASP A 1 72 ? 1.516 7.390 32.033 1.00 62.69 72 ASP A C 1
ATOM 524 O O . ASP A 1 72 ? 0.852 7.599 33.050 1.00 62.69 72 ASP A O 1
ATOM 528 N N . CYS A 1 73 ? 1.315 6.331 31.266 1.00 62.94 73 CYS A N 1
ATOM 529 C CA . CYS A 1 73 ? 0.088 5.565 31.183 1.00 62.94 73 CYS A CA 1
ATOM 530 C C . CYS A 1 73 ? 0.438 4.069 31.107 1.00 62.94 73 CYS A C 1
ATOM 532 O O . CYS A 1 73 ? 1.415 3.727 30.440 1.00 62.94 73 CYS A O 1
ATOM 534 N N . GLY A 1 74 ? -0.253 3.176 31.840 1.00 64.19 74 GLY A N 1
ATOM 535 C CA . GLY A 1 74 ? 0.164 1.761 31.826 1.00 64.19 74 GLY A CA 1
ATOM 536 C C . GLY A 1 74 ? -0.206 0.836 32.986 1.00 64.19 74 GLY A C 1
ATOM 537 O O . GLY A 1 74 ? 0.589 -0.048 33.314 1.00 64.19 74 GLY A O 1
ATOM 538 N N . VAL A 1 75 ? -1.350 1.019 33.654 1.00 76.06 75 VAL A N 1
ATOM 539 C CA . VAL A 1 75 ? -1.795 0.073 34.706 1.00 76.06 75 VAL A CA 1
ATOM 540 C C . VAL A 1 75 ? -3.125 -0.617 34.394 1.00 76.06 75 VAL A C 1
ATOM 542 O O . VAL A 1 75 ? -3.510 -1.528 35.133 1.00 76.06 75 VAL A O 1
ATOM 545 N N . GLY A 1 76 ? -3.809 -0.208 33.322 1.00 82.19 76 GLY A N 1
ATOM 546 C CA . GLY A 1 76 ? -5.075 -0.767 32.863 1.00 82.19 76 GLY A CA 1
ATOM 547 C C . GLY A 1 76 ? -4.963 -2.000 31.965 1.00 82.19 76 GLY A C 1
ATOM 548 O O . GLY A 1 76 ? -3.908 -2.625 31.815 1.00 82.19 76 GLY A O 1
ATOM 549 N N . ALA A 1 77 ? -6.106 -2.363 31.381 1.00 90.44 77 ALA A N 1
ATOM 550 C CA . ALA A 1 77 ? -6.160 -3.345 30.309 1.00 90.44 77 ALA A CA 1
ATOM 551 C C . ALA A 1 77 ? -5.404 -2.806 29.081 1.00 90.44 77 ALA A C 1
ATOM 553 O O . ALA A 1 77 ? -5.284 -1.596 28.891 1.00 90.44 77 ALA A O 1
ATOM 554 N N . SER A 1 78 ? -4.824 -3.704 28.290 1.00 93.19 78 SER A N 1
ATOM 555 C CA . SER A 1 78 ? -4.029 -3.317 27.127 1.00 93.19 78 SER A CA 1
ATOM 556 C C . SER A 1 78 ? -4.126 -4.329 26.003 1.00 93.19 78 SER A C 1
ATOM 558 O O . SER A 1 78 ? -4.355 -5.519 26.234 1.00 93.19 78 SER A O 1
ATOM 560 N N . TYR A 1 79 ? -3.871 -3.836 24.798 1.00 94.12 79 TYR A N 1
ATOM 561 C CA . TYR A 1 79 ? -3.564 -4.632 23.622 1.00 94.12 79 TYR A CA 1
ATOM 562 C C . TYR A 1 79 ? -2.048 -4.737 23.491 1.00 94.12 79 TYR A C 1
ATOM 564 O O . TYR A 1 79 ? -1.335 -3.747 23.648 1.00 94.12 79 TYR A O 1
ATOM 572 N N . THR A 1 80 ? -1.536 -5.932 23.204 1.00 95.06 80 THR A N 1
ATOM 573 C CA . THR A 1 80 ? -0.158 -6.105 22.730 1.00 95.06 80 THR A CA 1
ATOM 574 C C . THR A 1 80 ? -0.228 -6.641 21.316 1.00 95.06 80 THR A C 1
ATOM 576 O O . THR A 1 80 ? -0.601 -7.793 21.120 1.00 95.06 80 THR A O 1
ATOM 579 N N . VAL A 1 81 ? 0.103 -5.786 20.356 1.00 96.31 81 VAL A N 1
ATOM 580 C CA . VAL A 1 81 ? -0.099 -6.030 18.929 1.00 96.31 81 VAL A CA 1
ATOM 581 C C . VAL A 1 81 ? 1.255 -6.151 18.254 1.00 96.31 81 VAL A C 1
ATOM 583 O O . VAL A 1 81 ? 2.127 -5.303 18.453 1.00 96.31 81 VAL A O 1
ATOM 586 N N . THR A 1 82 ? 1.437 -7.195 17.450 1.00 96.31 82 THR A N 1
ATOM 587 C CA . THR A 1 82 ? 2.587 -7.323 16.550 1.00 96.31 82 THR A CA 1
ATOM 588 C C . THR A 1 82 ? 2.120 -7.045 15.129 1.00 96.31 82 THR A C 1
ATOM 590 O O . THR A 1 82 ? 1.299 -7.781 14.594 1.00 96.31 82 THR A O 1
ATOM 593 N N . VAL A 1 83 ? 2.665 -5.990 14.531 1.00 94.25 83 VAL A N 1
ATOM 594 C CA . VAL A 1 83 ? 2.437 -5.596 13.140 1.00 94.25 83 VAL A CA 1
ATOM 595 C C . VAL A 1 83 ? 3.598 -6.137 12.318 1.00 94.25 83 VAL A C 1
ATOM 597 O O . VAL A 1 83 ? 4.754 -5.771 12.555 1.00 94.25 83 VAL A O 1
ATOM 600 N N . ASN A 1 84 ? 3.314 -7.050 11.395 1.00 91.19 84 ASN A N 1
ATOM 601 C CA . ASN A 1 84 ? 4.343 -7.670 10.565 1.00 91.19 84 ASN A CA 1
ATOM 602 C C . ASN A 1 84 ? 4.708 -6.772 9.366 1.00 91.19 84 ASN A C 1
ATOM 604 O O . ASN A 1 84 ? 3.976 -5.833 9.051 1.00 91.19 84 ASN A O 1
ATOM 608 N N . PRO A 1 85 ? 5.831 -7.038 8.673 1.00 84.81 85 PRO A N 1
ATOM 609 C CA . PRO A 1 85 ? 6.088 -6.443 7.361 1.00 84.81 85 PRO A CA 1
ATOM 610 C C . PRO A 1 85 ? 4.895 -6.629 6.410 1.00 84.81 85 PRO A C 1
ATOM 612 O O . PRO A 1 85 ? 4.251 -7.677 6.436 1.00 84.81 85 PRO A O 1
ATOM 615 N N . GLY A 1 86 ? 4.589 -5.604 5.607 1.00 81.44 86 GLY A N 1
ATOM 616 C CA . GLY A 1 86 ? 3.404 -5.575 4.736 1.00 81.44 86 GLY A CA 1
ATOM 617 C C . GLY A 1 86 ? 2.082 -5.231 5.440 1.00 81.44 86 GLY A C 1
ATOM 618 O O . GLY A 1 86 ? 1.054 -5.128 4.774 1.00 81.44 86 GLY A O 1
ATOM 619 N N . GLN A 1 87 ? 2.095 -5.024 6.762 1.00 90.69 87 GLN A N 1
ATOM 620 C CA . GLN A 1 87 ? 0.919 -4.654 7.551 1.00 90.69 87 GLN A CA 1
ATOM 621 C C . GLN A 1 87 ? 1.055 -3.238 8.119 1.00 90.69 87 GLN A C 1
ATOM 623 O O . GLN A 1 87 ? 2.159 -2.723 8.324 1.00 90.69 87 GLN A O 1
ATOM 628 N N . VAL A 1 88 ? -0.086 -2.629 8.428 1.00 92.44 88 VAL A N 1
ATOM 629 C CA . VAL A 1 88 ? -0.190 -1.413 9.244 1.00 92.44 88 VAL A CA 1
ATOM 630 C C . VAL A 1 88 ? -1.215 -1.638 10.350 1.00 92.44 88 VAL A C 1
ATOM 632 O O . VAL A 1 88 ? -2.062 -2.516 10.245 1.00 92.44 88 VAL A O 1
ATOM 635 N N . MET A 1 89 ? -1.158 -0.863 11.425 1.00 96.00 89 MET A N 1
ATOM 636 C CA . MET A 1 89 ? -2.158 -0.913 12.496 1.00 96.00 89 MET A CA 1
ATOM 637 C C . MET A 1 89 ? -2.743 0.469 12.723 1.00 96.00 89 MET A C 1
ATOM 639 O O . MET A 1 89 ? -1.994 1.439 12.787 1.00 96.00 89 MET A O 1
ATOM 643 N N . ALA A 1 90 ? -4.052 0.549 12.919 1.00 95.75 90 ALA A N 1
ATOM 644 C CA . ALA A 1 90 ? -4.711 1.730 13.438 1.00 95.75 90 ALA A CA 1
ATOM 645 C C . ALA A 1 90 ? -5.082 1.536 14.907 1.00 95.75 90 ALA A C 1
ATOM 647 O O . ALA A 1 90 ? -5.686 0.532 15.286 1.00 95.75 90 ALA A O 1
ATOM 648 N N . HIS A 1 91 ? -4.753 2.537 15.717 1.00 95.44 91 HIS A N 1
ATOM 649 C CA . HIS A 1 91 ? -5.407 2.772 17.000 1.00 95.44 91 HIS A CA 1
ATOM 650 C C . HIS A 1 91 ? -6.263 4.020 16.861 1.00 95.44 91 HIS A C 1
ATOM 652 O O . HIS A 1 91 ? -5.783 5.040 16.365 1.00 95.44 91 HIS A O 1
ATOM 658 N N . MET A 1 92 ? -7.521 3.923 17.268 1.00 95.06 92 MET A N 1
ATOM 659 C CA . MET A 1 92 ? -8.476 5.022 17.229 1.00 95.06 92 MET A CA 1
ATOM 660 C C . MET A 1 92 ? -9.364 4.998 18.468 1.00 95.06 92 MET A C 1
ATOM 662 O O . MET A 1 92 ? -9.588 3.940 19.063 1.00 95.06 92 MET A O 1
ATOM 666 N N . LEU A 1 93 ? -9.884 6.167 18.821 1.00 93.75 93 LEU A N 1
ATOM 667 C CA . LEU A 1 93 ? -10.910 6.328 19.838 1.00 93.75 93 LEU A CA 1
ATOM 668 C C . LEU A 1 93 ? -12.267 6.465 19.152 1.00 93.75 93 LEU A C 1
ATOM 670 O O . LEU A 1 93 ? -12.375 7.106 18.110 1.00 93.75 93 LEU A O 1
ATOM 674 N N . PHE A 1 94 ? -13.287 5.821 19.712 1.00 93.50 94 PHE A N 1
ATOM 675 C CA . PHE A 1 94 ? -14.614 5.743 19.116 1.00 93.50 94 PHE A CA 1
ATOM 676 C C . PHE A 1 94 ? -15.672 6.288 20.074 1.00 93.50 94 PHE A C 1
ATOM 678 O O . PHE A 1 94 ? -15.907 5.738 21.152 1.00 93.50 94 PHE A O 1
ATOM 685 N N . ASP A 1 95 ? -16.363 7.342 19.654 1.00 94.88 95 ASP A N 1
ATOM 686 C CA . ASP A 1 95 ? -17.492 7.915 20.376 1.00 94.88 95 ASP A CA 1
ATOM 687 C C . ASP A 1 95 ? -18.801 7.347 19.824 1.00 94.88 95 ASP A C 1
ATOM 689 O O . ASP A 1 95 ? -19.083 7.423 18.628 1.00 94.88 95 ASP A O 1
ATOM 693 N N . TRP A 1 96 ? -19.656 6.794 20.690 1.00 95.31 96 TRP A N 1
ATOM 694 C CA . TRP A 1 96 ? -20.946 6.235 20.278 1.00 95.31 96 TRP A CA 1
ATOM 695 C C . TRP A 1 96 ? -22.037 6.378 21.338 1.00 95.31 96 TRP A C 1
ATOM 697 O O . TRP A 1 96 ? -21.926 5.911 22.476 1.00 95.31 96 TRP A O 1
ATOM 707 N N . SER A 1 97 ? -23.166 6.975 20.941 1.00 94.25 97 SER A N 1
ATOM 708 C CA . SER A 1 97 ? -24.365 7.126 21.785 1.00 94.25 97 SER A CA 1
ATOM 709 C C . SER A 1 97 ? -24.077 7.705 23.188 1.00 94.25 97 SER A C 1
ATOM 711 O O . SER A 1 97 ? -24.715 7.317 24.171 1.00 94.25 97 SER A O 1
ATOM 713 N N . GLY A 1 98 ? -23.119 8.633 23.286 1.00 93.25 98 GLY A N 1
ATOM 714 C CA . GLY A 1 98 ? -22.703 9.276 24.538 1.00 93.25 98 GLY A CA 1
ATOM 715 C C . GLY A 1 98 ? -21.693 8.486 25.379 1.00 93.25 98 GLY A C 1
ATOM 716 O O . GLY A 1 98 ? -21.318 8.961 26.447 1.00 93.25 98 GLY A O 1
ATOM 717 N N . ASN A 1 99 ? -21.260 7.310 24.921 1.00 94.31 99 ASN A N 1
ATOM 718 C CA . ASN A 1 99 ? -20.033 6.677 25.400 1.00 94.31 99 ASN A CA 1
ATOM 719 C C . ASN A 1 99 ? -18.883 7.295 24.614 1.00 94.31 99 ASN A C 1
ATOM 721 O O . ASN A 1 99 ? -19.002 7.413 23.395 1.00 94.31 99 ASN A O 1
ATOM 725 N N . LEU A 1 100 ? -17.842 7.713 25.322 1.00 93.50 100 LEU A N 1
ATOM 726 C CA . LEU A 1 100 ? -16.708 8.411 24.738 1.00 93.50 100 LEU A CA 1
ATOM 727 C C . LEU A 1 100 ? -15.460 7.544 24.829 1.00 93.50 100 LEU A C 1
ATOM 729 O O . LEU A 1 100 ? -15.364 6.731 25.753 1.00 93.50 100 LEU A O 1
ATOM 733 N N . ASP A 1 101 ? -14.537 7.779 23.906 1.00 92.56 101 ASP A N 1
ATOM 734 C CA . ASP A 1 101 ? -13.171 7.261 23.917 1.00 92.56 101 ASP A CA 1
ATOM 735 C C . ASP A 1 101 ? -13.081 5.726 24.010 1.00 92.56 101 ASP A C 1
ATOM 737 O O . ASP A 1 101 ? -12.241 5.198 24.729 1.00 92.56 101 ASP A O 1
ATOM 741 N N . ILE A 1 102 ? -13.952 4.994 23.304 1.00 93.75 102 ILE A N 1
ATOM 742 C CA . ILE A 1 102 ? -13.880 3.525 23.248 1.00 93.75 102 ILE A CA 1
ATOM 743 C C . ILE A 1 102 ? -12.664 3.131 22.407 1.00 93.75 102 ILE A C 1
ATOM 745 O O . ILE A 1 102 ? -12.555 3.557 21.254 1.00 93.75 102 ILE A O 1
ATOM 749 N N . ASP A 1 103 ? -11.782 2.291 22.941 1.00 94.12 103 ASP A N 1
ATOM 750 C CA . ASP A 1 103 ? -10.560 1.906 22.242 1.00 94.12 103 ASP A CA 1
ATOM 751 C C . ASP A 1 103 ? -10.813 0.873 21.146 1.00 94.12 103 ASP A C 1
ATOM 753 O O . ASP A 1 103 ? -11.318 -0.232 21.387 1.00 94.12 103 ASP A O 1
ATOM 757 N N . VAL A 1 104 ? -10.357 1.202 19.939 1.00 95.31 104 VAL A N 1
ATOM 758 C CA . VAL A 1 104 ? -10.438 0.328 18.773 1.00 95.31 104 VAL A CA 1
ATOM 759 C C . VAL A 1 104 ? -9.060 0.103 18.167 1.00 95.31 104 VAL A C 1
ATOM 761 O O . VAL A 1 104 ? -8.313 1.050 17.913 1.00 95.31 104 VAL A O 1
ATOM 764 N N . ILE A 1 105 ? -8.755 -1.172 17.913 1.00 95.94 105 ILE A N 1
ATOM 765 C CA . ILE A 1 105 ? -7.544 -1.628 17.236 1.00 95.94 105 ILE A CA 1
ATOM 766 C C . ILE A 1 105 ? -7.931 -2.430 15.997 1.00 95.94 105 ILE A C 1
ATOM 768 O O . ILE A 1 105 ? -8.609 -3.456 16.098 1.00 95.94 105 ILE A O 1
ATOM 772 N N . ASP A 1 106 ? -7.403 -2.009 14.854 1.00 96.19 106 ASP A N 1
ATOM 773 C CA . ASP A 1 106 ? -7.451 -2.759 13.604 1.00 96.19 106 ASP A CA 1
ATOM 774 C C . ASP A 1 106 ? -6.031 -2.925 13.063 1.00 96.19 106 ASP A C 1
ATOM 776 O O . ASP A 1 106 ? -5.253 -1.973 13.017 1.00 96.19 106 ASP A O 1
ATOM 780 N N . VAL A 1 107 ? -5.686 -4.141 12.647 1.00 96.12 107 VAL A N 1
ATOM 781 C CA . VAL A 1 107 ? -4.473 -4.404 11.867 1.00 96.12 107 VAL A CA 1
ATOM 782 C C . VAL A 1 107 ? -4.917 -4.627 10.435 1.00 96.12 107 VAL A C 1
ATOM 784 O O . VAL A 1 107 ? -5.804 -5.440 10.192 1.00 96.12 107 VAL A O 1
ATOM 787 N N . TRP A 1 108 ? -4.320 -3.895 9.505 1.00 94.69 108 TRP A N 1
ATOM 788 C CA . TRP A 1 108 ? -4.655 -3.926 8.094 1.00 94.69 108 TRP A CA 1
ATOM 789 C C . TRP A 1 108 ? -3.531 -4.507 7.250 1.00 94.69 108 TRP A C 1
ATOM 791 O O . TRP A 1 108 ? -2.350 -4.254 7.489 1.00 94.69 108 TRP A O 1
ATOM 801 N N . GLU A 1 109 ? -3.925 -5.208 6.196 1.00 90.56 109 GLU A N 1
ATOM 802 C CA . GLU A 1 109 ? -3.064 -5.577 5.076 1.00 90.56 109 GLU A CA 1
ATOM 803 C C . GLU A 1 109 ? -3.845 -5.480 3.761 1.00 90.56 109 GLU A C 1
ATOM 805 O O . GLU A 1 109 ? -5.074 -5.381 3.761 1.00 90.56 109 GLU A O 1
ATOM 810 N N . VAL A 1 110 ? -3.150 -5.517 2.625 1.00 81.94 110 VAL A N 1
ATOM 811 C CA . VAL A 1 110 ? -3.821 -5.638 1.324 1.00 81.94 110 VAL A CA 1
ATOM 812 C C . VAL A 1 110 ? -4.406 -7.042 1.205 1.00 81.94 110 VAL A C 1
ATOM 814 O O . VAL A 1 110 ? -3.666 -8.031 1.255 1.00 81.94 110 VAL A O 1
ATOM 817 N N . GLY A 1 111 ? -5.718 -7.148 0.997 1.00 82.44 111 GLY A N 1
ATOM 818 C CA . GLY A 1 111 ? -6.371 -8.454 0.965 1.00 82.44 111 GLY A CA 1
ATOM 819 C C . GLY A 1 111 ? -7.856 -8.435 0.622 1.00 82.44 111 GLY A C 1
ATOM 820 O O . GLY A 1 111 ? -8.479 -7.390 0.464 1.00 82.44 111 GLY A O 1
ATOM 821 N N . GLN A 1 112 ? -8.419 -9.633 0.483 1.00 81.75 112 GLN A N 1
ATOM 822 C CA . GLN A 1 112 ? -9.862 -9.847 0.348 1.00 81.75 112 GLN A CA 1
ATOM 823 C C . GLN A 1 112 ? -10.484 -10.136 1.711 1.00 81.75 112 GLN A C 1
ATOM 825 O O . GLN A 1 112 ? -9.799 -10.571 2.633 1.00 81.75 112 GLN A O 1
ATOM 830 N N . PHE A 1 113 ? -11.793 -9.928 1.819 1.00 79.44 113 PHE A N 1
ATOM 831 C CA . PHE A 1 113 ? -12.518 -10.094 3.072 1.00 79.44 113 PHE A CA 1
ATOM 832 C C . PHE A 1 113 ? -12.412 -11.532 3.621 1.00 79.44 113 PHE A C 1
ATOM 834 O O . PHE A 1 113 ? -12.661 -12.506 2.908 1.00 79.44 113 PHE A O 1
ATOM 841 N N . GLY A 1 114 ? -12.086 -11.664 4.908 1.00 80.00 114 GLY A N 1
ATOM 842 C CA . GLY A 1 114 ? -12.068 -12.938 5.635 1.00 80.00 114 GLY A CA 1
ATOM 843 C C . GLY A 1 114 ? -11.094 -12.925 6.821 1.00 80.00 114 GLY A C 1
ATOM 844 O O . GLY A 1 114 ? -10.222 -12.060 6.860 1.00 80.00 114 GLY A O 1
ATOM 845 N N . PRO A 1 115 ? -11.207 -13.856 7.788 1.00 86.50 115 PRO A N 1
ATOM 846 C CA . PRO A 1 115 ? -12.179 -14.957 7.873 1.00 86.50 115 PRO A CA 1
ATOM 847 C C . PRO A 1 115 ? -13.636 -14.563 8.187 1.00 86.50 115 PRO A C 1
ATOM 849 O O . PRO A 1 115 ? -14.539 -15.363 7.931 1.00 86.50 115 PRO A O 1
ATOM 852 N N . SER A 1 116 ? -13.889 -13.371 8.727 1.00 88.88 116 SER A N 1
ATOM 853 C CA . SER A 1 116 ? -15.234 -12.924 9.118 1.00 88.88 116 SER A CA 1
ATOM 854 C C . SER A 1 116 ? -16.133 -12.589 7.925 1.00 88.88 116 SER A C 1
ATOM 856 O O . SER A 1 116 ? -15.664 -12.365 6.815 1.00 88.88 116 SER A O 1
ATOM 858 N N . SER A 1 117 ? -17.450 -12.511 8.143 1.00 85.81 117 SER A N 1
ATOM 859 C CA . SER A 1 117 ? -18.398 -12.047 7.117 1.00 85.81 117 SER A CA 1
ATOM 860 C C . SER A 1 117 ? -18.464 -10.520 7.052 1.00 85.81 117 SER A C 1
ATOM 862 O O . SER A 1 117 ? -18.485 -9.869 8.098 1.00 85.81 117 SER A O 1
ATOM 864 N N . MET A 1 118 ? -18.615 -9.952 5.858 1.00 86.56 118 MET A N 1
ATOM 865 C CA . MET A 1 118 ? -18.860 -8.520 5.679 1.00 86.56 118 MET A CA 1
ATOM 866 C C . MET A 1 118 ? -20.312 -8.145 5.996 1.00 86.56 118 MET A C 1
ATOM 868 O O . MET A 1 118 ? -21.251 -8.903 5.736 1.00 86.56 118 MET A O 1
ATOM 872 N N . PHE A 1 119 ? -20.519 -6.943 6.535 1.00 86.06 119 PHE A N 1
ATOM 873 C CA . PHE A 1 119 ? -21.860 -6.417 6.756 1.00 86.06 119 PHE A CA 1
ATOM 874 C C . PHE A 1 119 ? -22.482 -5.906 5.446 1.00 86.06 119 PHE A C 1
ATOM 876 O O . PHE A 1 119 ? -22.042 -4.915 4.878 1.00 86.06 119 PHE A O 1
ATOM 883 N N . THR A 1 120 ? -23.560 -6.544 4.986 1.00 84.12 120 THR A N 1
ATOM 884 C CA . THR A 1 120 ? -24.263 -6.176 3.737 1.00 84.12 120 THR A CA 1
ATOM 885 C C . THR A 1 120 ? -25.588 -5.440 3.971 1.00 84.12 120 THR A C 1
ATOM 887 O O . THR A 1 120 ? -26.323 -5.155 3.029 1.00 84.12 120 THR A O 1
ATOM 890 N N . GLY A 1 121 ? -25.929 -5.144 5.231 1.00 81.25 121 GLY A N 1
ATOM 891 C CA . GLY A 1 121 ? -27.239 -4.605 5.615 1.00 81.25 121 GLY A CA 1
ATOM 892 C C . GLY A 1 121 ? -27.381 -3.078 5.576 1.00 81.25 121 GLY A C 1
ATOM 893 O O . GLY A 1 121 ? -28.495 -2.584 5.752 1.00 81.25 121 GLY A O 1
ATOM 894 N N . ALA A 1 122 ? -26.291 -2.327 5.392 1.00 78.50 122 ALA A N 1
ATOM 895 C CA . ALA A 1 122 ? -26.313 -0.862 5.334 1.00 78.50 122 ALA A CA 1
ATOM 896 C C . ALA A 1 122 ? -26.684 -0.347 3.935 1.00 78.50 122 ALA A C 1
ATOM 898 O O . ALA A 1 122 ? -26.647 -1.086 2.950 1.00 78.50 122 ALA A O 1
ATOM 899 N N . GLN A 1 123 ? -27.053 0.938 3.846 1.00 67.69 123 GLN A N 1
ATOM 900 C CA . GLN A 1 123 ? -27.181 1.592 2.545 1.00 67.69 123 GLN A CA 1
ATOM 901 C C . GLN A 1 123 ? -25.838 1.538 1.825 1.00 67.69 123 GLN A C 1
ATOM 903 O O . GLN A 1 123 ? -24.836 2.004 2.356 1.00 67.69 123 GLN A O 1
ATOM 908 N N . THR A 1 124 ? -25.843 0.988 0.616 1.00 66.31 124 THR A N 1
ATOM 909 C CA . THR A 1 124 ? -24.713 1.110 -0.294 1.00 66.31 124 THR A CA 1
ATOM 910 C C . THR A 1 124 ? -24.687 2.532 -0.838 1.00 66.31 124 THR A C 1
ATOM 912 O O . THR A 1 124 ? -25.719 3.065 -1.269 1.00 66.31 124 THR A O 1
ATOM 915 N N . THR A 1 125 ? -23.519 3.152 -0.821 1.00 68.81 125 THR A N 1
ATOM 916 C CA . THR A 1 125 ? -23.236 4.353 -1.608 1.00 68.81 125 THR A CA 1
ATOM 917 C C . THR A 1 125 ? -23.330 4.023 -3.103 1.00 68.81 125 THR A C 1
ATOM 919 O O . THR A 1 125 ? -23.580 2.888 -3.512 1.00 68.81 125 THR A O 1
ATOM 922 N N . THR A 1 126 ? -23.206 5.036 -3.961 1.00 67.88 126 THR A N 1
ATOM 923 C CA . THR A 1 126 ? -23.182 4.826 -5.418 1.00 67.88 126 THR A CA 1
ATOM 924 C C . THR A 1 126 ? -21.847 4.292 -5.935 1.00 67.88 126 THR A C 1
ATOM 926 O O . THR A 1 126 ? -21.750 4.025 -7.132 1.00 67.88 126 THR A O 1
ATOM 929 N N . ASP A 1 127 ? -20.820 4.192 -5.088 1.00 68.69 127 ASP A N 1
ATOM 930 C CA . ASP A 1 127 ? -19.575 3.544 -5.483 1.00 68.69 127 ASP A CA 1
ATOM 931 C C . ASP A 1 127 ? -19.780 2.027 -5.620 1.00 68.69 127 ASP A C 1
ATOM 933 O O . ASP A 1 127 ? -20.664 1.426 -5.012 1.00 68.69 127 ASP A O 1
ATOM 937 N N . SER A 1 128 ? -18.997 1.411 -6.502 1.00 66.25 128 SER A N 1
ATOM 938 C CA . SER A 1 128 ? -19.067 -0.024 -6.789 1.00 66.25 128 SER A CA 1
ATOM 939 C C . SER A 1 128 ? -18.403 -0.893 -5.718 1.00 66.25 128 SER A C 1
ATOM 941 O O . SER A 1 128 ? -18.377 -2.109 -5.875 1.00 66.25 128 SER A O 1
ATOM 943 N N . TRP A 1 129 ? -17.830 -0.286 -4.675 1.00 69.38 129 TRP A N 1
ATOM 944 C CA . TRP A 1 129 ? -16.990 -0.962 -3.682 1.00 69.38 129 TRP A CA 1
ATOM 945 C C . TRP A 1 129 ? -17.771 -1.331 -2.422 1.00 69.38 129 TRP A C 1
ATOM 947 O O . TRP A 1 129 ? -17.489 -2.333 -1.764 1.00 69.38 129 TRP A O 1
ATOM 957 N N . SER A 1 130 ? -18.794 -0.539 -2.121 1.00 73.94 130 SER A N 1
ATOM 958 C CA . SER A 1 130 ? -19.712 -0.713 -1.011 1.00 73.94 130 SER A CA 1
ATOM 959 C C . SER A 1 130 ? -20.404 -2.085 -1.024 1.00 73.94 130 SER A C 1
ATOM 961 O O . SER A 1 130 ? -21.155 -2.416 -1.942 1.00 73.94 130 SER A O 1
ATOM 963 N N . ALA A 1 131 ? -20.207 -2.861 0.046 1.00 75.56 131 ALA A N 1
ATOM 964 C CA . ALA A 1 131 ? -20.856 -4.154 0.281 1.00 75.56 131 ALA A CA 1
ATOM 965 C C . ALA A 1 131 ? -20.561 -5.274 -0.742 1.00 75.56 131 ALA A C 1
ATOM 967 O O . ALA A 1 131 ? -21.398 -6.168 -0.901 1.00 75.56 131 ALA A O 1
ATOM 968 N N . ASP A 1 132 ? -19.369 -5.300 -1.348 1.00 80.94 132 ASP A N 1
ATOM 969 C CA . ASP A 1 132 ? -18.876 -6.449 -2.131 1.00 80.94 132 ASP A CA 1
ATOM 970 C C . ASP A 1 132 ? -17.635 -7.104 -1.476 1.00 80.94 132 ASP A C 1
ATOM 972 O O . ASP A 1 132 ? -16.579 -6.487 -1.331 1.00 80.94 132 ASP A O 1
ATOM 976 N N . ASP A 1 133 ? -17.785 -8.364 -1.045 1.00 77.69 133 ASP A N 1
ATOM 977 C CA . ASP A 1 133 ? -16.765 -9.147 -0.333 1.00 77.69 133 ASP A CA 1
ATOM 978 C C . ASP A 1 133 ? -15.730 -9.772 -1.275 1.00 77.69 133 ASP A C 1
ATOM 980 O O . ASP A 1 133 ? -14.716 -10.304 -0.820 1.00 77.69 133 ASP A O 1
ATOM 984 N N . THR A 1 134 ? -15.954 -9.683 -2.587 1.00 80.00 134 THR A N 1
ATOM 985 C CA . THR A 1 134 ? -15.016 -10.158 -3.608 1.00 80.00 134 THR A CA 1
ATOM 986 C C . THR A 1 134 ? -13.931 -9.133 -3.934 1.00 80.00 134 THR A C 1
ATOM 988 O O . THR A 1 134 ? -12.904 -9.484 -4.528 1.00 80.00 134 THR A O 1
ATOM 991 N N . ASN A 1 135 ? -14.119 -7.882 -3.506 1.00 81.62 135 ASN A N 1
ATOM 992 C CA . ASN A 1 135 ? -13.142 -6.821 -3.689 1.00 81.62 135 ASN A CA 1
ATOM 993 C C . ASN A 1 135 ? -11.858 -7.087 -2.897 1.00 81.62 135 ASN A C 1
ATOM 995 O O . ASN A 1 135 ? -11.879 -7.574 -1.764 1.00 81.62 135 ASN A O 1
ATOM 999 N N . VAL A 1 136 ? -10.729 -6.727 -3.508 1.00 80.19 136 VAL A N 1
ATOM 1000 C CA . VAL A 1 136 ? -9.445 -6.614 -2.812 1.00 80.19 136 VAL A CA 1
ATOM 1001 C C . VAL A 1 136 ? -9.362 -5.198 -2.253 1.00 80.19 136 VAL A C 1
ATOM 1003 O O . VAL A 1 136 ? -9.436 -4.231 -3.009 1.00 80.19 136 VAL A O 1
ATOM 1006 N N . TRP A 1 137 ? -9.234 -5.078 -0.938 1.00 83.31 137 TRP A N 1
ATOM 1007 C CA . TRP A 1 137 ? -9.149 -3.809 -0.227 1.00 83.31 137 TRP A CA 1
ATOM 1008 C C . TRP A 1 137 ? -7.690 -3.418 -0.016 1.00 83.31 137 TRP A C 1
ATOM 1010 O O . TRP A 1 137 ? -6.847 -4.279 0.246 1.00 83.31 137 TRP A O 1
ATOM 1020 N N . THR A 1 138 ? -7.396 -2.117 -0.100 1.00 82.31 138 THR A N 1
ATOM 1021 C CA . THR A 1 138 ? -6.056 -1.598 0.204 1.00 82.31 138 THR A CA 1
ATOM 1022 C C . THR A 1 138 ? -5.711 -1.832 1.672 1.00 82.31 138 THR A C 1
ATOM 1024 O O . THR A 1 138 ? -4.604 -2.260 1.976 1.00 82.31 138 THR A O 1
ATOM 1027 N N . PHE A 1 139 ? -6.675 -1.604 2.568 1.00 89.31 139 PHE A N 1
ATOM 1028 C CA . PHE A 1 139 ? -6.572 -1.903 3.992 1.00 89.31 139 PHE A CA 1
ATOM 1029 C C . PHE A 1 139 ? -7.734 -2.794 4.416 1.00 89.31 139 PHE A C 1
ATOM 1031 O O . PHE A 1 139 ? -8.845 -2.321 4.639 1.00 89.31 139 PHE A O 1
ATOM 1038 N N . MET A 1 140 ? -7.477 -4.094 4.494 1.00 92.06 140 MET A N 1
ATOM 1039 C CA . MET A 1 140 ? -8.406 -5.117 4.963 1.00 92.06 140 MET A CA 1
ATOM 1040 C C . MET A 1 140 ? -8.062 -5.481 6.405 1.00 92.06 140 MET A C 1
ATOM 1042 O O . MET A 1 140 ? -6.911 -5.813 6.679 1.00 92.06 140 MET A O 1
ATOM 1046 N N . SER A 1 141 ? -9.022 -5.389 7.330 1.00 94.44 141 SER A N 1
ATOM 1047 C CA . SER A 1 141 ? -8.777 -5.730 8.743 1.00 94.44 141 SER A CA 1
ATOM 1048 C C . SER A 1 141 ? -8.616 -7.227 8.905 1.00 94.44 141 SER A C 1
ATOM 1050 O O . SER A 1 141 ? -9.472 -7.974 8.444 1.00 94.44 141 SER A O 1
ATOM 1052 N N . ILE A 1 142 ? -7.555 -7.670 9.571 1.00 94.81 142 ILE A N 1
ATOM 1053 C CA . ILE A 1 142 ? -7.215 -9.090 9.711 1.00 94.81 142 ILE A CA 1
ATOM 1054 C C . ILE A 1 142 ? -7.463 -9.632 11.118 1.00 94.81 142 ILE A C 1
ATOM 1056 O O . ILE A 1 142 ? -7.576 -8.888 12.093 1.00 94.81 142 ILE A O 1
ATOM 1060 N N . ASP A 1 143 ? -7.500 -10.960 11.215 1.00 94.69 143 ASP A N 1
ATOM 1061 C CA . ASP A 1 143 ? -7.426 -11.721 12.467 1.00 94.69 143 ASP A CA 1
ATOM 1062 C C . ASP A 1 143 ? -5.959 -11.812 12.931 1.00 94.69 143 ASP A C 1
ATOM 1064 O O . ASP A 1 143 ? -5.246 -12.785 12.672 1.00 94.69 143 ASP A O 1
ATOM 1068 N N . TRP A 1 144 ? -5.459 -10.731 13.530 1.00 93.75 144 TRP A N 1
ATOM 1069 C CA . TRP A 1 144 ? -4.049 -10.621 13.917 1.00 93.75 144 TRP A CA 1
ATOM 1070 C C . TRP A 1 144 ? -3.712 -11.405 15.195 1.00 93.75 144 TRP A C 1
ATOM 1072 O O . TRP A 1 144 ? -2.551 -11.773 15.400 1.00 93.75 144 TRP A O 1
ATOM 1082 N N . ASP A 1 145 ? -4.696 -11.670 16.059 1.00 94.25 145 ASP A N 1
ATOM 1083 C CA . ASP A 1 145 ? -4.521 -12.408 17.314 1.00 94.25 145 ASP A CA 1
ATOM 1084 C C . ASP A 1 145 ? -4.886 -13.903 17.204 1.00 94.25 145 ASP A C 1
ATOM 1086 O O . ASP A 1 145 ? -4.605 -14.675 18.127 1.00 94.25 145 ASP A O 1
ATOM 1090 N N . ASN A 1 146 ? -5.326 -14.346 16.022 1.00 94.19 146 ASN A N 1
ATOM 1091 C CA . ASN A 1 146 ? -5.683 -15.721 15.668 1.00 94.19 146 ASN A CA 1
ATOM 1092 C C . ASN A 1 146 ? -6.879 -16.265 16.465 1.00 94.19 146 ASN A C 1
ATOM 1094 O O . ASN A 1 146 ? -6.904 -17.454 16.819 1.00 94.19 146 ASN A O 1
ATOM 1098 N N . ASP A 1 147 ? -7.857 -15.415 16.778 1.00 94.56 147 ASP A N 1
ATOM 1099 C CA . ASP A 1 147 ? -9.105 -15.814 17.430 1.00 94.56 147 ASP A CA 1
ATOM 1100 C C . ASP A 1 147 ? -10.192 -16.278 16.433 1.00 94.56 147 ASP A C 1
ATOM 1102 O O . ASP A 1 147 ? -11.208 -16.863 16.832 1.00 94.56 147 ASP A O 1
ATOM 1106 N N . GLY A 1 148 ? -9.930 -16.128 15.131 1.00 95.12 148 GLY A N 1
ATOM 1107 C CA . GLY A 1 148 ? -10.829 -16.452 14.030 1.00 95.12 148 GLY A CA 1
ATOM 1108 C C . GLY A 1 148 ? -11.716 -15.289 13.579 1.00 95.12 148 GLY A C 1
ATOM 1109 O O . GLY A 1 148 ? -12.623 -15.529 12.776 1.00 95.12 148 GLY A O 1
ATOM 1110 N N . ILE A 1 149 ? -11.501 -14.073 14.089 1.00 95.00 149 ILE A N 1
ATOM 1111 C CA . ILE A 1 149 ? -12.335 -12.892 13.867 1.00 95.00 149 ILE A CA 1
ATOM 1112 C C . ILE A 1 149 ? -11.462 -11.704 13.440 1.00 95.00 149 ILE A C 1
ATOM 1114 O O . ILE A 1 149 ? -10.501 -11.336 14.095 1.00 95.00 149 ILE A O 1
ATOM 1118 N N . ASN A 1 150 ? -11.819 -11.050 12.334 1.00 94.69 150 ASN A N 1
ATOM 1119 C CA . ASN A 1 150 ? -11.145 -9.820 11.905 1.00 94.69 150 ASN A CA 1
ATOM 1120 C C . ASN A 1 150 ? -11.273 -8.689 12.944 1.00 94.69 150 ASN A C 1
ATOM 1122 O O . ASN A 1 150 ? -12.371 -8.442 13.457 1.00 94.69 150 ASN A O 1
ATOM 1126 N N . GLY A 1 151 ? -10.183 -7.947 13.151 1.00 94.19 151 GLY A N 1
ATOM 1127 C CA . GLY A 1 151 ? -10.097 -6.845 14.110 1.00 94.19 151 GLY A CA 1
ATOM 1128 C C . GLY A 1 151 ? -9.939 -7.327 15.553 1.00 94.19 151 GLY A C 1
ATOM 1129 O O . GLY A 1 151 ? -10.114 -8.504 15.847 1.00 94.19 151 GLY A O 1
ATOM 1130 N N . ALA A 1 152 ? -9.611 -6.425 16.479 1.00 94.88 152 ALA A N 1
ATOM 1131 C CA . ALA A 1 152 ? -9.488 -6.784 17.893 1.00 94.88 152 ALA A CA 1
ATOM 1132 C C . ALA A 1 152 ? -10.839 -6.718 18.625 1.00 94.88 152 ALA A C 1
ATOM 1134 O O . ALA A 1 152 ? -11.641 -5.807 18.400 1.00 94.88 152 ALA A O 1
ATOM 1135 N N . GLY A 1 153 ? -11.062 -7.632 19.572 1.00 96.50 153 GLY A N 1
ATOM 1136 C CA . GLY A 1 153 ? -12.177 -7.521 20.510 1.00 96.50 153 GLY A CA 1
ATOM 1137 C C . GLY A 1 153 ? -12.007 -6.309 21.431 1.00 96.50 153 GLY A C 1
ATOM 1138 O O . GLY A 1 153 ? -11.021 -6.227 22.162 1.00 96.50 153 GLY A O 1
ATOM 1139 N N . MET A 1 154 ? -12.980 -5.396 21.438 1.00 96.25 154 MET A N 1
ATOM 1140 C CA . MET A 1 154 ? -12.974 -4.214 22.304 1.00 96.25 154 MET A CA 1
ATOM 1141 C C . MET A 1 154 ? -12.944 -4.635 23.775 1.00 96.25 154 MET A C 1
ATOM 1143 O O . MET A 1 154 ? -13.692 -5.527 24.190 1.00 96.25 154 MET A O 1
ATOM 1147 N N . ILE A 1 155 ? -12.095 -3.996 24.578 1.00 94.69 155 ILE A N 1
ATOM 1148 C CA . ILE A 1 155 ? -11.924 -4.337 26.000 1.00 94.69 155 ILE A CA 1
ATOM 1149 C C . ILE A 1 155 ? -12.594 -3.344 26.954 1.00 94.69 155 ILE A C 1
ATOM 1151 O O . ILE A 1 155 ? -12.663 -3.609 28.158 1.00 94.69 155 ILE A O 1
ATOM 1155 N N . ASP A 1 156 ? -13.140 -2.248 26.431 1.00 92.19 156 ASP A N 1
ATOM 1156 C CA . ASP A 1 156 ? -13.857 -1.228 27.184 1.00 92.19 156 ASP A CA 1
ATOM 1157 C C . ASP A 1 156 ? -15.139 -0.741 26.465 1.00 92.19 156 ASP A C 1
ATOM 1159 O O . ASP A 1 156 ? -15.614 -1.334 25.491 1.00 92.19 156 ASP A O 1
ATOM 1163 N N . GLY A 1 157 ? -15.794 0.272 27.040 1.00 93.00 157 GLY A N 1
ATOM 1164 C CA . GLY A 1 157 ? -17.051 0.801 26.512 1.00 93.00 157 GLY A CA 1
ATOM 1165 C C . GLY A 1 157 ? -18.259 -0.157 26.587 1.00 93.00 157 GLY A C 1
ATOM 1166 O O . GLY A 1 157 ? -18.270 -1.143 27.329 1.00 93.00 157 GLY A O 1
ATOM 1167 N N . PRO A 1 158 ? -19.345 0.141 25.850 1.00 95.50 158 PRO A N 1
ATOM 1168 C CA . PRO A 1 158 ? -20.553 -0.687 25.793 1.00 95.50 158 PRO A CA 1
ATOM 1169 C C . PRO A 1 158 ? -20.423 -1.918 24.877 1.00 95.50 158 PRO A C 1
ATOM 1171 O O . PRO A 1 158 ? -21.337 -2.743 24.851 1.00 95.50 158 PRO A O 1
ATOM 1174 N N . PHE A 1 159 ? -19.322 -2.041 24.129 1.00 95.38 159 PHE A N 1
ATOM 1175 C CA . PHE A 1 159 ? -19.108 -3.059 23.095 1.00 95.38 159 PHE A CA 1
ATOM 1176 C C . PHE A 1 159 ? -18.040 -4.093 23.474 1.00 95.38 159 PHE A C 1
ATOM 1178 O O . PHE A 1 159 ? -17.480 -4.743 22.599 1.00 95.38 159 PHE A O 1
ATOM 1185 N N . VAL A 1 160 ? -17.772 -4.290 24.769 1.00 96.19 160 VAL A N 1
ATOM 1186 C CA . VAL A 1 160 ? -16.776 -5.273 25.223 1.00 96.19 160 VAL A CA 1
ATOM 1187 C C . VAL A 1 160 ? -17.024 -6.654 24.601 1.00 96.19 160 VAL A C 1
ATOM 1189 O O . VAL A 1 160 ? -18.108 -7.227 24.752 1.00 96.19 160 VAL A O 1
ATOM 1192 N N . GLY A 1 161 ? -16.002 -7.197 23.935 1.00 95.00 161 GLY A N 1
ATOM 1193 C CA . GLY A 1 161 ? -16.035 -8.490 23.245 1.00 95.00 161 GLY A CA 1
ATOM 1194 C C . GLY A 1 161 ? -16.649 -8.475 21.839 1.00 95.00 161 GLY A C 1
ATOM 1195 O O . GLY A 1 161 ? -16.854 -9.546 21.273 1.00 95.00 161 GLY A O 1
ATOM 1196 N N . PHE A 1 162 ? -16.972 -7.301 21.293 1.00 96.69 162 PHE A N 1
ATOM 1197 C CA . PHE A 1 162 ? -17.241 -7.115 19.865 1.00 96.69 162 PHE A CA 1
ATOM 1198 C C . PHE A 1 162 ? -15.978 -6.631 19.160 1.00 96.69 162 PHE A C 1
ATOM 1200 O O . PHE A 1 162 ? -15.178 -5.921 19.765 1.00 96.69 162 PHE A O 1
ATOM 1207 N N . ASN A 1 163 ? -15.846 -6.931 17.869 1.00 96.38 163 ASN A N 1
ATOM 1208 C CA . ASN A 1 163 ? -14.701 -6.500 17.074 1.00 96.38 163 ASN A CA 1
ATOM 1209 C C . ASN A 1 163 ? -15.167 -5.394 16.118 1.00 96.38 163 ASN A C 1
ATOM 1211 O O . ASN A 1 163 ? -16.104 -5.573 15.320 1.00 96.38 163 ASN A O 1
ATOM 1215 N N . ALA A 1 164 ? -14.551 -4.216 16.214 1.00 94.06 164 ALA A N 1
ATOM 1216 C CA . ALA A 1 164 ? -14.589 -3.284 15.095 1.00 94.06 164 ALA A CA 1
ATOM 1217 C C . ALA A 1 164 ? -13.793 -3.903 13.944 1.00 94.06 164 ALA A C 1
ATOM 1219 O O . ALA A 1 164 ? -12.841 -4.637 14.163 1.00 94.06 164 ALA A O 1
ATOM 1220 N N . ASN A 1 165 ? -14.284 -3.691 12.731 1.00 93.56 165 ASN A N 1
ATOM 1221 C CA . ASN A 1 165 ? -13.682 -4.234 11.526 1.00 93.56 165 ASN A CA 1
ATOM 1222 C C . ASN A 1 165 ? -13.888 -3.180 10.443 1.00 93.56 165 ASN A C 1
ATOM 1224 O O . ASN A 1 165 ? -15.007 -3.029 9.933 1.00 93.56 165 ASN A O 1
ATOM 1228 N N . PHE A 1 166 ? -12.830 -2.425 10.162 1.00 92.56 166 PHE A N 1
ATOM 1229 C CA . PHE A 1 166 ? -12.799 -1.431 9.096 1.00 92.56 166 PHE A CA 1
ATOM 1230 C C . PHE A 1 166 ? -12.047 -1.984 7.891 1.00 92.56 166 PHE A C 1
ATOM 1232 O O . PHE A 1 166 ? -10.950 -2.517 8.029 1.00 92.56 166 PHE A O 1
ATOM 1239 N N . ASN A 1 167 ? -12.635 -1.823 6.706 1.00 90.88 167 ASN A N 1
ATOM 1240 C CA . ASN A 1 167 ? -11.996 -2.151 5.436 1.00 90.88 167 ASN A CA 1
ATOM 1241 C C . ASN A 1 167 ? -12.053 -0.902 4.571 1.00 90.88 167 ASN A C 1
ATOM 1243 O O . ASN A 1 167 ? -13.132 -0.339 4.382 1.00 90.88 167 ASN A O 1
ATOM 1247 N N . LEU A 1 168 ? -10.892 -0.434 4.129 1.00 88.94 168 LEU A N 1
ATOM 1248 C CA . LEU A 1 168 ? -10.723 0.898 3.569 1.00 88.94 168 LEU A CA 1
ATOM 1249 C C . LEU A 1 168 ? -10.068 0.797 2.193 1.00 88.94 168 LEU A C 1
ATOM 1251 O O . LEU A 1 168 ? -9.098 0.061 1.986 1.00 88.94 168 LEU A O 1
ATOM 1255 N N . MET A 1 169 ? -10.616 1.553 1.246 1.00 83.69 169 MET A N 1
ATOM 1256 C CA . MET A 1 169 ? -9.973 1.814 -0.036 1.00 83.69 169 MET A CA 1
ATOM 1257 C C . MET A 1 169 ? -9.149 3.089 0.102 1.00 83.69 169 MET A C 1
ATOM 1259 O O . MET A 1 169 ? -9.663 4.096 0.588 1.00 83.69 169 MET A O 1
ATOM 1263 N N . VAL A 1 170 ? -7.892 3.062 -0.331 1.00 80.56 170 VAL A N 1
ATOM 1264 C CA . VAL A 1 170 ? -7.024 4.242 -0.271 1.00 80.56 170 VAL A CA 1
ATOM 1265 C C . VAL A 1 170 ? -6.723 4.710 -1.681 1.00 80.56 170 VAL A C 1
ATOM 1267 O O . VAL A 1 170 ? -6.118 3.989 -2.464 1.00 80.56 170 VAL A O 1
ATOM 1270 N N . THR A 1 171 ? -7.117 5.939 -1.993 1.00 83.56 171 THR A N 1
ATOM 1271 C CA . THR A 1 171 ? -6.650 6.643 -3.191 1.00 83.56 171 THR A CA 1
ATOM 1272 C C . THR A 1 171 ? -5.339 7.354 -2.871 1.00 83.56 171 THR A C 1
ATOM 1274 O O . THR A 1 171 ? -5.244 7.995 -1.830 1.00 83.56 171 THR A O 1
ATOM 1277 N N . ALA A 1 172 ? -4.345 7.329 -3.748 1.00 86.75 172 ALA A N 1
ATOM 1278 C CA . ALA A 1 172 ? -3.106 8.074 -3.532 1.00 86.75 172 ALA A CA 1
ATOM 1279 C C . ALA A 1 172 ? -3.036 9.288 -4.461 1.00 86.75 172 ALA A C 1
ATOM 1281 O O . ALA A 1 172 ? -3.352 9.187 -5.646 1.00 86.75 172 ALA A O 1
ATOM 1282 N N . GLN A 1 173 ? -2.588 10.428 -3.935 1.00 90.25 173 GLN A N 1
ATOM 1283 C CA . GLN A 1 173 ? -2.130 11.560 -4.738 1.00 90.25 173 GLN A CA 1
ATOM 1284 C C . GLN A 1 173 ? -0.954 12.224 -4.023 1.00 90.25 173 GLN A C 1
ATOM 1286 O O . GLN A 1 173 ? -1.145 12.995 -3.082 1.00 90.25 173 GLN A O 1
ATOM 1291 N N . THR A 1 174 ? 0.266 11.926 -4.464 1.00 89.94 174 THR A N 1
ATOM 1292 C CA . THR A 1 174 ? 1.489 12.326 -3.760 1.00 89.94 174 THR A CA 1
ATOM 1293 C C . THR A 1 174 ? 2.543 12.926 -4.677 1.00 89.94 174 THR A C 1
ATOM 1295 O O . THR A 1 174 ? 2.590 12.661 -5.878 1.00 89.94 174 THR A O 1
ATOM 1298 N N . THR A 1 175 ? 3.404 13.747 -4.081 1.00 92.00 175 THR A N 1
ATOM 1299 C CA . THR A 1 175 ? 4.603 14.326 -4.694 1.00 92.00 175 THR A CA 1
ATOM 1300 C C . THR A 1 175 ? 5.828 13.978 -3.859 1.00 92.00 175 THR A C 1
ATOM 1302 O O . THR A 1 175 ? 5.714 13.431 -2.760 1.00 92.00 175 THR A O 1
ATOM 1305 N N . GLY A 1 176 ? 7.019 14.288 -4.374 1.00 91.44 176 GLY A N 1
ATOM 1306 C CA . GLY A 1 176 ? 8.258 14.058 -3.627 1.00 91.44 176 GLY A CA 1
ATOM 1307 C C . GLY A 1 176 ? 8.615 12.581 -3.479 1.00 91.44 176 GLY A C 1
ATOM 1308 O O . GLY A 1 176 ? 9.416 12.232 -2.613 1.00 91.44 176 GLY A O 1
ATOM 1309 N N . ASN A 1 177 ? 8.012 11.718 -4.300 1.00 94.75 177 ASN A N 1
ATOM 1310 C CA . ASN A 1 177 ? 8.323 10.299 -4.332 1.00 94.75 177 ASN A CA 1
ATOM 1311 C C . ASN A 1 177 ? 9.686 10.056 -5.004 1.00 94.75 177 ASN A C 1
ATOM 1313 O O . ASN A 1 177 ? 10.266 10.956 -5.626 1.00 94.75 177 ASN A O 1
ATOM 1317 N N . ASN A 1 178 ? 10.201 8.832 -4.898 1.00 96.00 178 ASN A N 1
ATOM 1318 C CA . ASN A 1 178 ? 11.514 8.471 -5.420 1.00 96.00 178 ASN A CA 1
ATOM 1319 C C . ASN A 1 178 ? 11.410 7.569 -6.656 1.00 96.00 178 ASN A C 1
ATOM 1321 O O . ASN A 1 178 ? 10.670 6.589 -6.675 1.00 96.00 178 ASN A O 1
ATOM 1325 N N . PHE A 1 179 ? 12.220 7.885 -7.662 1.00 97.19 179 PHE A N 1
ATOM 1326 C CA . PHE A 1 179 ? 12.624 6.967 -8.717 1.00 97.19 179 PHE A CA 1
ATOM 1327 C C . PHE A 1 179 ? 14.130 6.752 -8.599 1.00 97.19 179 PHE A C 1
ATOM 1329 O O . PHE A 1 179 ? 14.901 7.714 -8.621 1.00 97.19 179 PHE A O 1
ATOM 1336 N N . THR A 1 180 ? 14.553 5.497 -8.510 1.00 97.19 180 THR A N 1
ATOM 1337 C CA . THR A 1 180 ? 15.955 5.086 -8.491 1.00 97.19 180 THR A CA 1
ATOM 1338 C C . THR A 1 180 ? 16.204 4.107 -9.633 1.00 97.19 180 THR A C 1
ATOM 1340 O O . THR A 1 180 ? 15.550 3.076 -9.725 1.00 97.19 180 THR A O 1
ATOM 1343 N N . MET A 1 181 ? 17.180 4.399 -10.491 1.00 97.81 181 MET A N 1
ATOM 1344 C CA . MET A 1 181 ? 17.708 3.419 -11.436 1.00 97.81 181 MET A CA 1
ATOM 1345 C C . MET A 1 181 ? 18.875 2.678 -10.793 1.00 97.81 181 MET A C 1
ATOM 1347 O O . MET A 1 181 ? 19.875 3.303 -10.417 1.00 97.81 181 MET A O 1
ATOM 1351 N N . LEU A 1 182 ? 18.772 1.357 -10.735 1.00 98.00 182 LEU A N 1
ATOM 1352 C CA . LEU A 1 182 ? 19.809 0.459 -10.241 1.00 98.00 182 LEU A CA 1
ATOM 1353 C C . LEU A 1 182 ? 20.493 -0.239 -11.420 1.00 98.00 182 LEU A C 1
ATOM 1355 O O . LEU A 1 182 ? 19.834 -0.639 -12.378 1.00 98.00 182 LEU A O 1
ATOM 1359 N N . ASP A 1 183 ? 21.816 -0.377 -11.376 1.00 97.81 183 ASP A N 1
ATOM 1360 C CA . ASP A 1 183 ? 22.519 -1.268 -12.305 1.00 97.81 183 ASP A CA 1
ATOM 1361 C C . ASP A 1 183 ? 22.387 -2.742 -11.893 1.00 97.81 183 ASP A C 1
ATOM 1363 O O . ASP A 1 183 ? 21.918 -3.053 -10.801 1.00 97.81 183 ASP A O 1
ATOM 1367 N N . GLY A 1 184 ? 22.867 -3.663 -12.734 1.00 96.19 184 GLY A N 1
ATOM 1368 C CA . GLY A 1 184 ? 22.843 -5.106 -12.447 1.00 96.19 184 GLY A CA 1
ATOM 1369 C C . GLY A 1 184 ? 23.714 -5.561 -11.262 1.00 96.19 184 GLY A C 1
ATOM 1370 O O . GLY A 1 184 ? 23.960 -6.755 -11.109 1.00 96.19 184 GLY A O 1
ATOM 1371 N N . THR A 1 185 ? 24.252 -4.634 -10.460 1.00 96.44 185 THR A N 1
ATOM 1372 C CA . THR A 1 185 ? 24.885 -4.911 -9.160 1.00 96.44 185 THR A CA 1
ATOM 1373 C C . THR A 1 185 ? 24.079 -4.374 -7.973 1.00 96.44 185 THR A C 1
ATOM 1375 O O . THR A 1 185 ? 24.529 -4.512 -6.836 1.00 96.44 185 THR A O 1
ATOM 1378 N N . GLY A 1 186 ? 22.929 -3.741 -8.223 1.00 96.00 186 GLY A N 1
ATOM 1379 C CA . GLY A 1 186 ? 22.099 -3.074 -7.219 1.00 96.00 186 GLY A CA 1
ATOM 1380 C C . GLY A 1 186 ? 22.600 -1.686 -6.813 1.00 96.00 186 GLY A C 1
ATOM 1381 O O . GLY A 1 186 ? 22.134 -1.124 -5.821 1.00 96.00 186 GLY A O 1
ATOM 1382 N N . SER A 1 187 ? 23.560 -1.113 -7.550 1.00 96.56 187 SER A N 1
ATOM 1383 C CA . SER A 1 187 ? 24.069 0.232 -7.265 1.00 96.56 187 SER A CA 1
ATOM 1384 C C . SER A 1 187 ? 23.195 1.291 -7.933 1.00 96.56 187 SER A C 1
ATOM 1386 O O . SER A 1 187 ? 22.915 1.198 -9.128 1.00 96.56 187 SER A O 1
ATOM 1388 N N . ALA A 1 188 ? 22.828 2.345 -7.198 1.00 96.19 188 ALA A N 1
ATOM 1389 C CA . ALA A 1 188 ? 22.127 3.489 -7.776 1.00 96.19 188 ALA A CA 1
ATOM 1390 C C . ALA A 1 188 ? 23.015 4.226 -8.789 1.00 96.19 188 ALA A C 1
ATOM 1392 O O . ALA A 1 188 ? 24.082 4.744 -8.449 1.00 96.19 188 ALA A O 1
ATOM 1393 N N . VAL A 1 189 ? 22.547 4.314 -10.035 1.00 95.94 189 VAL A N 1
ATOM 1394 C CA . VAL A 1 189 ? 23.245 5.007 -11.131 1.00 95.94 189 VAL A CA 1
ATOM 1395 C C . VAL A 1 189 ? 22.570 6.313 -11.546 1.00 95.94 189 VAL A C 1
ATOM 1397 O O . VAL A 1 189 ? 23.186 7.136 -12.224 1.00 95.94 189 VAL A O 1
ATOM 1400 N N . GLY A 1 190 ? 21.331 6.539 -11.115 1.00 95.62 190 GLY A N 1
ATOM 1401 C CA . GLY A 1 190 ? 20.585 7.771 -11.346 1.00 95.62 190 GLY A CA 1
ATOM 1402 C C . GLY A 1 190 ? 19.171 7.683 -10.780 1.00 95.62 190 GLY A C 1
ATOM 1403 O O . GLY A 1 190 ? 18.814 6.679 -10.169 1.00 95.62 190 GLY A O 1
ATOM 1404 N N . GLY A 1 191 ? 18.377 8.733 -10.974 1.00 95.25 191 GLY A N 1
ATOM 1405 C CA . GLY A 1 191 ? 17.013 8.797 -10.455 1.00 95.25 191 GLY A CA 1
ATOM 1406 C C . GLY A 1 191 ? 16.499 10.226 -10.294 1.00 95.25 191 GLY A C 1
ATOM 1407 O O . GLY A 1 191 ? 17.165 11.183 -10.703 1.00 95.25 191 GLY A O 1
ATOM 1408 N N . THR A 1 192 ? 15.330 10.363 -9.674 1.00 95.31 192 THR A N 1
ATOM 1409 C CA . THR A 1 192 ? 14.655 11.636 -9.366 1.00 95.31 192 THR A CA 1
ATOM 1410 C C . THR A 1 192 ? 13.910 11.534 -8.030 1.00 95.31 192 THR A C 1
ATOM 1412 O O . THR A 1 192 ? 13.473 10.453 -7.655 1.00 95.31 192 THR A O 1
ATOM 1415 N N . ASN A 1 193 ? 13.752 12.651 -7.311 1.00 94.44 193 ASN A N 1
ATOM 1416 C CA . ASN A 1 193 ? 13.102 12.697 -5.987 1.00 94.44 193 ASN A CA 1
ATOM 1417 C C . ASN A 1 193 ? 11.860 13.611 -5.955 1.00 94.44 193 ASN A C 1
ATOM 1419 O O . ASN A 1 193 ? 11.414 14.031 -4.889 1.00 94.44 193 ASN A O 1
ATOM 1423 N N . ASP A 1 194 ? 11.324 13.954 -7.126 1.00 93.50 194 ASP A N 1
ATOM 1424 C CA . ASP A 1 194 ? 10.112 14.753 -7.324 1.00 93.50 194 ASP A CA 1
ATOM 1425 C C . ASP A 1 194 ? 9.000 13.945 -8.004 1.00 93.50 194 ASP A C 1
ATOM 1427 O O . ASP A 1 194 ? 8.147 14.524 -8.671 1.00 93.50 194 ASP A O 1
ATOM 1431 N N . VAL A 1 195 ? 9.023 12.614 -7.883 1.00 95.56 195 VAL A N 1
ATOM 1432 C CA . VAL A 1 195 ? 8.051 11.768 -8.577 1.00 95.56 195 VAL A CA 1
ATOM 1433 C C . VAL A 1 195 ? 6.643 12.084 -8.068 1.00 95.56 195 VAL A C 1
ATOM 1435 O O . VAL A 1 195 ? 6.384 12.106 -6.861 1.00 95.56 195 VAL A O 1
ATOM 1438 N N . GLU A 1 196 ? 5.738 12.339 -9.003 1.00 94.44 196 GLU A N 1
ATOM 1439 C CA . GLU A 1 196 ? 4.312 12.524 -8.774 1.00 94.44 196 GLU A CA 1
ATOM 1440 C C . GLU A 1 196 ? 3.598 11.198 -9.027 1.00 94.44 196 GLU A C 1
ATOM 1442 O O . GLU A 1 196 ? 3.844 10.536 -10.038 1.00 94.44 196 GLU A O 1
ATOM 1447 N N . PHE A 1 197 ? 2.711 10.818 -8.113 1.00 95.12 197 PHE A N 1
ATOM 1448 C CA . PHE A 1 197 ? 1.966 9.569 -8.175 1.00 95.12 197 PHE A CA 1
ATOM 1449 C C . PHE A 1 197 ? 0.484 9.819 -7.933 1.00 95.12 197 PHE A C 1
ATOM 1451 O O . PHE A 1 197 ? 0.115 10.532 -6.997 1.00 95.12 197 PHE A O 1
ATOM 1458 N N . THR A 1 198 ? -0.364 9.206 -8.758 1.00 94.38 198 THR A N 1
ATOM 1459 C CA . THR A 1 198 ? -1.793 9.079 -8.467 1.00 94.38 198 THR A CA 1
ATOM 1460 C C . THR A 1 198 ? -2.236 7.633 -8.599 1.00 94.38 198 THR A C 1
ATOM 1462 O O . THR A 1 198 ? -1.726 6.912 -9.454 1.00 94.38 198 THR A O 1
ATOM 1465 N N . TRP A 1 199 ? -3.179 7.216 -7.759 1.00 93.38 199 TRP A N 1
ATOM 1466 C CA . TRP A 1 199 ? -3.833 5.913 -7.825 1.00 93.38 199 TRP A CA 1
ATOM 1467 C C . TRP A 1 199 ? -5.267 6.034 -7.321 1.00 93.38 199 TRP A C 1
ATOM 1469 O O . TRP A 1 199 ? -5.516 6.638 -6.277 1.00 93.38 199 TRP A O 1
ATOM 1479 N N . ASP A 1 200 ? -6.213 5.448 -8.045 1.00 89.25 200 ASP A N 1
ATOM 1480 C CA . ASP A 1 200 ? -7.632 5.451 -7.676 1.00 89.25 200 ASP A CA 1
ATOM 1481 C C . ASP A 1 200 ? -8.008 4.410 -6.599 1.00 89.25 200 ASP A C 1
ATOM 1483 O O . ASP A 1 200 ? -9.181 4.287 -6.246 1.00 89.25 200 ASP A O 1
ATOM 1487 N N . GLY A 1 201 ? -7.025 3.673 -6.072 1.00 86.69 201 GLY A N 1
ATOM 1488 C CA . GLY A 1 201 ? -7.196 2.662 -5.026 1.00 86.69 201 GLY A CA 1
ATOM 1489 C C . GLY A 1 201 ? -7.665 1.295 -5.528 1.00 86.69 201 GLY A C 1
ATOM 1490 O O . GLY A 1 201 ? -7.711 0.342 -4.751 1.00 86.69 201 GLY A O 1
ATOM 1491 N N . THR A 1 202 ? -7.989 1.165 -6.816 1.00 88.38 202 THR A N 1
ATOM 1492 C CA . THR A 1 202 ? -8.488 -0.087 -7.393 1.00 88.38 202 THR A CA 1
ATOM 1493 C C . THR A 1 202 ? -7.349 -1.061 -7.692 1.00 88.38 202 THR A C 1
ATOM 1495 O O . THR A 1 202 ? -6.221 -0.656 -7.963 1.00 88.38 202 THR A O 1
ATOM 1498 N N . LEU A 1 203 ? -7.624 -2.367 -7.673 1.00 91.12 203 LEU A N 1
ATOM 1499 C CA . LEU A 1 203 ? -6.625 -3.403 -7.950 1.00 91.12 203 LEU A CA 1
ATOM 1500 C C . LEU A 1 203 ? -7.061 -4.293 -9.110 1.00 91.12 203 LEU A C 1
ATOM 1502 O O . LEU A 1 203 ? -8.155 -4.859 -9.115 1.00 91.12 203 LEU A O 1
ATOM 1506 N N . ASN A 1 204 ? -6.163 -4.470 -10.074 1.00 92.56 204 ASN A N 1
ATOM 1507 C CA . ASN A 1 204 ? -6.317 -5.452 -11.132 1.00 92.56 204 ASN A CA 1
ATOM 1508 C C . ASN A 1 204 ? -6.066 -6.865 -10.584 1.00 92.56 204 ASN A C 1
ATOM 1510 O O . ASN A 1 204 ? -5.164 -7.094 -9.779 1.00 92.56 204 ASN A O 1
ATOM 1514 N N . THR A 1 205 ? -6.853 -7.833 -11.052 1.00 91.88 205 THR A N 1
ATOM 1515 C CA . THR A 1 205 ? -6.739 -9.257 -10.668 1.00 91.88 205 THR A CA 1
ATOM 1516 C C . THR A 1 205 ? -6.453 -10.167 -11.864 1.00 91.88 205 THR A C 1
ATOM 1518 O O . THR A 1 205 ? -6.331 -11.384 -11.730 1.00 91.88 205 THR A O 1
ATOM 1521 N N . SER A 1 206 ? -6.324 -9.590 -13.061 1.00 91.31 206 SER A N 1
ATOM 1522 C CA . SER A 1 206 ? -6.006 -10.309 -14.291 1.00 91.31 206 SER A CA 1
ATOM 1523 C C . SER A 1 206 ? -5.308 -9.390 -15.284 1.00 91.31 206 SER A C 1
ATOM 1525 O O . SER A 1 206 ? -5.831 -8.326 -15.592 1.00 91.31 206 SER A O 1
ATOM 1527 N N . VAL A 1 207 ? -4.180 -9.836 -15.846 1.00 90.12 207 VAL A N 1
ATOM 1528 C CA . VAL A 1 207 ? -3.471 -9.124 -16.932 1.00 90.12 207 VAL A CA 1
ATOM 1529 C C . VAL A 1 207 ? -4.368 -8.959 -18.163 1.00 90.12 207 VAL A C 1
ATOM 1531 O O . VAL A 1 207 ? -4.325 -7.945 -18.847 1.00 90.12 207 VAL A O 1
ATOM 1534 N N . ALA A 1 208 ? -5.230 -9.945 -18.426 1.00 86.69 208 ALA A N 1
ATOM 1535 C CA . ALA A 1 208 ? -6.080 -9.995 -19.611 1.00 86.69 208 ALA A CA 1
ATOM 1536 C C . ALA A 1 208 ? -7.190 -8.932 -19.639 1.00 86.69 208 ALA A C 1
ATOM 1538 O O . ALA A 1 208 ? -7.726 -8.619 -20.701 1.00 86.69 208 ALA A O 1
ATOM 1539 N N . THR A 1 209 ? -7.587 -8.439 -18.468 1.00 88.88 209 THR A N 1
ATOM 1540 C CA . THR A 1 209 ? -8.673 -7.465 -18.307 1.00 88.88 209 THR A CA 1
ATOM 1541 C C . THR A 1 209 ? -8.220 -6.260 -17.497 1.00 88.88 209 THR A C 1
ATOM 1543 O O . THR A 1 209 ? -9.064 -5.573 -16.924 1.00 88.88 209 THR A O 1
ATOM 1546 N N . ALA A 1 210 ? -6.907 -6.058 -17.385 1.00 91.25 210 ALA A N 1
ATOM 1547 C CA . ALA A 1 210 ? -6.360 -4.988 -16.582 1.00 91.25 210 ALA A CA 1
ATOM 1548 C C . ALA A 1 210 ? -6.734 -3.630 -17.182 1.00 91.25 210 ALA A C 1
ATOM 1550 O O . ALA A 1 210 ? -6.832 -3.471 -18.402 1.00 91.25 210 ALA A O 1
ATOM 1551 N N . VAL A 1 211 ? -6.961 -2.659 -16.307 1.00 92.19 211 VAL A N 1
ATOM 1552 C CA . VAL A 1 211 ? -7.224 -1.271 -16.672 1.00 92.19 211 VAL A CA 1
ATOM 1553 C C . VAL A 1 211 ? -6.216 -0.371 -15.984 1.00 92.19 211 VAL A C 1
ATOM 1555 O O . VAL A 1 211 ? -5.813 -0.626 -14.846 1.00 92.19 211 VAL A O 1
ATOM 1558 N N . GLU A 1 212 ? -5.819 0.686 -16.687 1.00 94.81 212 GLU A N 1
ATOM 1559 C CA . GLU A 1 212 ? -5.008 1.756 -16.116 1.00 94.81 212 GLU A CA 1
ATOM 1560 C C . GLU A 1 212 ? -5.755 2.383 -14.944 1.00 94.81 212 GLU A C 1
ATOM 1562 O O . GLU A 1 212 ? -6.910 2.794 -15.079 1.00 94.8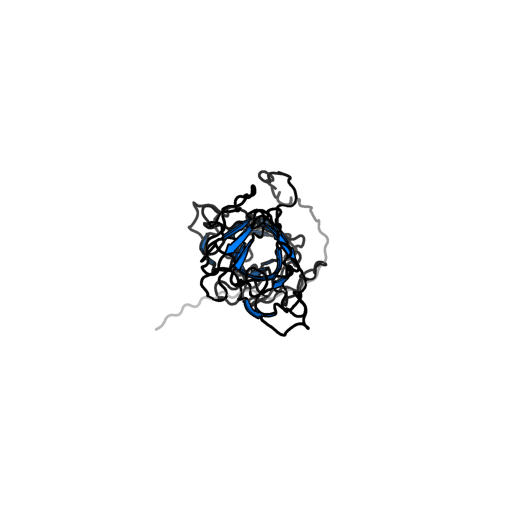1 212 GLU A O 1
ATOM 1567 N N . ASN A 1 213 ? -5.090 2.441 -13.799 1.00 94.62 213 ASN A N 1
ATOM 1568 C CA . ASN A 1 213 ? -5.678 2.928 -12.558 1.00 94.62 213 ASN A CA 1
ATOM 1569 C C . ASN A 1 213 ? -4.742 3.859 -11.778 1.00 94.62 213 ASN A C 1
ATOM 1571 O O . ASN A 1 213 ? -5.112 4.380 -10.726 1.00 94.62 213 ASN A O 1
ATOM 1575 N N . ALA A 1 214 ? -3.544 4.111 -12.309 1.00 95.88 214 ALA A N 1
ATOM 1576 C CA . ALA A 1 214 ? -2.545 4.968 -11.701 1.00 95.88 214 ALA A CA 1
ATOM 1577 C C . ALA A 1 214 ? -1.804 5.830 -12.736 1.00 95.88 214 ALA A C 1
ATOM 1579 O O . ALA A 1 214 ? -1.860 5.589 -13.942 1.00 95.88 214 ALA A O 1
ATOM 1580 N N . THR A 1 215 ? -1.075 6.835 -12.253 1.00 96.56 215 THR A N 1
ATOM 1581 C CA . THR A 1 215 ? -0.128 7.630 -13.047 1.00 96.56 215 THR A CA 1
ATOM 1582 C C . THR A 1 215 ? 1.160 7.827 -12.264 1.00 96.56 215 THR A C 1
ATOM 1584 O O . THR A 1 215 ? 1.093 8.144 -11.077 1.00 96.56 215 THR A O 1
ATOM 1587 N N . ILE A 1 216 ? 2.313 7.738 -12.924 1.00 96.94 216 ILE A N 1
ATOM 1588 C CA . ILE A 1 216 ? 3.623 8.054 -12.343 1.00 96.94 216 ILE A CA 1
ATOM 1589 C C . ILE A 1 216 ? 4.327 9.012 -13.294 1.00 96.94 216 ILE A C 1
ATOM 1591 O O . ILE A 1 216 ? 4.396 8.758 -14.491 1.00 96.94 216 ILE A O 1
ATOM 1595 N N . SER A 1 217 ? 4.846 10.125 -12.788 1.00 95.56 217 SER A N 1
ATOM 1596 C CA . SER A 1 217 ? 5.569 11.077 -13.632 1.00 95.56 217 SER A CA 1
ATOM 1597 C C . SER A 1 217 ? 6.602 11.867 -12.842 1.00 95.56 217 SER A C 1
ATOM 1599 O O . SER A 1 217 ? 6.622 11.845 -11.614 1.00 95.56 217 SER A O 1
ATOM 1601 N N . SER A 1 218 ? 7.480 12.573 -13.546 1.00 94.88 218 SER A N 1
ATOM 1602 C CA . SER A 1 218 ? 8.396 13.540 -12.949 1.00 94.88 218 SER A CA 1
ATOM 1603 C C . SER A 1 218 ? 8.651 14.677 -13.924 1.00 94.88 218 SER A C 1
ATOM 1605 O O . SER A 1 218 ? 8.707 14.505 -15.147 1.00 94.88 218 SER A O 1
ATOM 1607 N N . SER A 1 219 ? 8.850 15.866 -13.365 1.00 92.50 219 SER A N 1
ATOM 1608 C CA . SER A 1 219 ? 9.309 17.016 -14.132 1.00 92.50 219 SER A CA 1
ATOM 1609 C C . SER A 1 219 ? 10.814 16.960 -14.418 1.00 92.50 219 SER A C 1
ATOM 1611 O O . SER A 1 219 ? 11.283 17.634 -15.339 1.00 92.50 219 SER A O 1
ATOM 1613 N N . GLN A 1 220 ? 11.573 16.157 -13.667 1.00 91.94 220 GLN A N 1
ATOM 1614 C CA . GLN A 1 220 ? 13.024 16.085 -13.749 1.00 91.94 220 GLN A CA 1
ATOM 1615 C C . GLN A 1 220 ? 13.511 15.073 -14.796 1.00 91.94 220 GLN A C 1
ATOM 1617 O O . GLN A 1 220 ? 13.095 13.912 -14.809 1.00 91.94 220 GLN A O 1
ATOM 1622 N N . PRO A 1 221 ? 14.483 15.469 -15.634 1.00 92.81 221 PRO A N 1
ATOM 1623 C CA . PRO A 1 221 ? 15.151 14.542 -16.530 1.00 92.81 221 PRO A CA 1
ATOM 1624 C C . PRO A 1 221 ? 15.944 13.465 -15.782 1.00 92.81 221 PRO A C 1
ATOM 1626 O O . PRO A 1 221 ? 16.699 13.754 -14.853 1.00 92.81 221 PRO A O 1
ATOM 1629 N N . PHE A 1 222 ? 15.900 12.244 -16.301 1.00 92.25 222 PHE A N 1
ATOM 1630 C CA . PHE A 1 222 ? 16.786 11.145 -15.930 1.00 92.25 222 PHE A CA 1
ATOM 1631 C C . PHE A 1 222 ? 17.892 11.024 -16.987 1.00 92.25 222 PHE A C 1
ATOM 1633 O O . PHE A 1 222 ? 17.621 11.029 -18.187 1.00 92.25 222 PHE A O 1
ATOM 1640 N N . PHE A 1 223 ? 19.165 11.011 -16.574 1.00 92.19 223 PHE A N 1
ATOM 1641 C CA . PHE A 1 223 ? 20.324 11.078 -17.486 1.00 92.19 223 PHE A CA 1
ATOM 1642 C C . PHE A 1 223 ? 20.226 12.171 -18.574 1.00 92.19 223 PHE A C 1
ATOM 1644 O O . PHE A 1 223 ? 20.696 12.012 -19.701 1.00 92.19 223 PHE A O 1
ATOM 1651 N N . GLY A 1 224 ? 19.638 13.319 -18.224 1.00 92.94 224 GLY A N 1
ATOM 1652 C CA . GLY A 1 224 ? 19.540 14.483 -19.108 1.00 92.94 224 GLY A CA 1
ATOM 1653 C C . GLY A 1 224 ? 18.447 14.407 -20.178 1.00 92.94 224 GLY A C 1
ATOM 1654 O O . GLY A 1 224 ? 18.361 15.327 -20.990 1.00 92.94 224 GLY A O 1
ATOM 1655 N N . ALA A 1 225 ? 17.607 13.369 -20.175 1.00 94.81 225 ALA A N 1
ATOM 1656 C CA . ALA A 1 225 ? 16.408 13.285 -21.004 1.00 94.81 225 ALA A CA 1
ATOM 1657 C C . ALA A 1 225 ? 15.157 13.139 -20.131 1.00 94.81 225 ALA A C 1
ATOM 1659 O O . ALA A 1 225 ? 15.209 12.546 -19.054 1.00 94.81 225 ALA A O 1
ATOM 1660 N N . GLN A 1 226 ? 14.040 13.703 -20.593 1.00 94.69 226 GLN A N 1
ATOM 1661 C CA . GLN A 1 226 ? 12.755 13.479 -19.939 1.00 94.69 226 GLN A CA 1
ATOM 1662 C C . GLN A 1 226 ? 12.383 12.000 -20.040 1.00 94.69 226 GLN A C 1
ATOM 1664 O O . GLN A 1 226 ? 12.725 11.342 -21.030 1.00 94.69 226 GLN A O 1
ATOM 1669 N N . TRP A 1 227 ? 11.682 11.520 -19.023 1.00 95.25 227 TRP A N 1
ATOM 1670 C CA . TRP A 1 227 ? 11.010 10.234 -19.035 1.00 95.25 227 TRP A CA 1
ATOM 1671 C C . TRP A 1 227 ? 9.523 10.416 -18.744 1.00 95.25 227 TRP A C 1
ATOM 1673 O O . TRP A 1 227 ? 9.132 11.417 -18.141 1.00 95.25 227 TRP A O 1
ATOM 1683 N N . ASP A 1 228 ? 8.722 9.462 -19.198 1.00 92.56 228 ASP A N 1
ATOM 1684 C CA . ASP A 1 228 ? 7.288 9.381 -18.935 1.00 92.56 228 ASP A CA 1
ATOM 1685 C C . ASP A 1 228 ? 6.943 7.928 -18.610 1.00 92.56 228 ASP A C 1
ATOM 1687 O O . ASP A 1 228 ? 7.456 7.023 -19.268 1.00 92.56 228 ASP A O 1
ATOM 1691 N N . ALA A 1 229 ? 6.127 7.703 -17.581 1.00 96.19 229 ALA A N 1
ATOM 1692 C CA . ALA A 1 229 ? 5.558 6.389 -17.322 1.00 96.19 229 ALA A CA 1
ATOM 1693 C C . ALA A 1 229 ? 4.066 6.431 -17.652 1.00 96.19 229 ALA A C 1
ATOM 1695 O O . ALA A 1 229 ? 3.323 7.276 -17.151 1.00 96.19 229 ALA A O 1
ATOM 1696 N N . HIS A 1 230 ? 3.621 5.501 -18.485 1.00 94.69 230 HIS A N 1
ATOM 1697 C CA . HIS A 1 230 ? 2.239 5.422 -18.933 1.00 94.69 230 HIS A CA 1
ATOM 1698 C C . HIS A 1 230 ? 1.719 3.989 -18.880 1.00 94.69 230 HIS A C 1
ATOM 1700 O O . HIS A 1 230 ? 2.481 3.036 -18.715 1.00 94.69 230 HIS A O 1
ATOM 1706 N N . HIS A 1 231 ? 0.404 3.831 -19.043 1.00 94.94 231 HIS A N 1
ATOM 1707 C CA . HIS A 1 231 ? -0.279 2.547 -18.890 1.00 94.94 231 HIS A CA 1
ATOM 1708 C C . HIS A 1 231 ? 0.018 1.876 -17.535 1.00 94.94 231 HIS A C 1
ATOM 1710 O O . HIS A 1 231 ? 0.272 0.674 -17.462 1.00 94.94 231 HIS A O 1
ATOM 1716 N N . VAL A 1 232 ? 0.025 2.667 -16.455 1.00 96.44 232 VAL A N 1
ATOM 1717 C CA . VAL A 1 232 ? 0.341 2.175 -15.109 1.00 96.44 232 VAL A CA 1
ATOM 1718 C C . VAL A 1 232 ? -0.856 1.400 -14.562 1.00 96.44 232 VAL A C 1
ATOM 1720 O O . VAL A 1 232 ? -1.945 1.947 -14.365 1.00 96.44 232 VAL A O 1
ATOM 1723 N N . MET A 1 233 ? -0.642 0.113 -14.311 1.00 95.56 233 MET A N 1
ATOM 1724 C CA . MET A 1 233 ? -1.643 -0.802 -13.774 1.00 95.56 233 MET A CA 1
ATOM 1725 C C . MET A 1 233 ? -1.146 -1.412 -12.478 1.00 95.56 233 MET A C 1
ATOM 1727 O O . MET A 1 233 ? -0.098 -2.058 -12.454 1.00 95.56 233 MET A O 1
ATOM 1731 N N . ILE A 1 234 ? -1.933 -1.250 -11.418 1.00 95.75 234 ILE A N 1
ATOM 1732 C CA . ILE A 1 234 ? -1.649 -1.825 -10.106 1.00 95.75 234 ILE A CA 1
ATOM 1733 C C . ILE A 1 234 ? -2.476 -3.094 -9.914 1.00 95.75 234 ILE A C 1
ATOM 1735 O O . ILE A 1 234 ? -3.687 -3.099 -10.151 1.00 95.75 234 ILE A O 1
ATOM 1739 N N . TYR A 1 235 ? -1.812 -4.166 -9.496 1.00 94.69 235 TYR A N 1
ATOM 1740 C CA . TYR A 1 235 ? -2.355 -5.498 -9.277 1.00 94.69 235 TYR A CA 1
ATOM 1741 C C . TYR A 1 235 ? -2.334 -5.855 -7.794 1.00 94.69 235 TYR A C 1
ATOM 1743 O O . TYR A 1 235 ? -1.384 -5.533 -7.078 1.00 94.69 235 TYR A O 1
ATOM 1751 N N . GLY A 1 236 ? -3.377 -6.553 -7.348 1.00 92.50 236 GLY A N 1
ATOM 1752 C CA . GLY A 1 236 ? -3.430 -7.130 -6.005 1.00 92.50 236 GLY A CA 1
ATOM 1753 C C . GLY A 1 236 ? -2.684 -8.468 -5.907 1.00 92.50 236 GLY A C 1
ATOM 1754 O O . GLY A 1 236 ? -2.054 -8.902 -6.878 1.00 92.50 236 GLY A O 1
ATOM 1755 N N . PRO A 1 237 ? -2.797 -9.175 -4.769 1.00 92.94 237 PRO A N 1
ATOM 1756 C CA . PRO A 1 237 ? -2.204 -10.496 -4.582 1.00 92.94 237 PRO A CA 1
ATOM 1757 C C . PRO A 1 237 ? -2.602 -11.502 -5.673 1.00 92.94 237 PRO A C 1
ATOM 1759 O O . PRO A 1 237 ? -3.760 -11.574 -6.084 1.00 92.94 237 PRO A O 1
ATOM 1762 N N . GLY A 1 238 ? -1.640 -12.300 -6.139 1.00 94.06 238 GLY A N 1
ATOM 1763 C CA . GLY A 1 238 ? -1.835 -13.255 -7.230 1.00 94.06 238 GLY A CA 1
ATOM 1764 C C . GLY A 1 238 ? -0.545 -13.610 -7.969 1.00 94.06 238 GLY A C 1
ATOM 1765 O O . GLY A 1 238 ? 0.521 -13.065 -7.697 1.00 94.06 238 GLY A O 1
ATOM 1766 N N . THR A 1 239 ? -0.637 -14.533 -8.928 1.00 96.25 239 THR A N 1
ATOM 1767 C CA . THR A 1 239 ? 0.470 -14.852 -9.842 1.00 96.25 239 THR A CA 1
ATOM 1768 C C . THR A 1 239 ? 0.123 -14.377 -11.243 1.00 96.25 239 THR A C 1
ATOM 1770 O O . THR A 1 239 ? -0.901 -14.775 -11.801 1.00 96.25 239 THR A O 1
ATOM 1773 N N . TYR A 1 240 ? 1.001 -13.565 -11.822 1.00 94.75 240 TYR A N 1
ATOM 1774 C CA . TYR A 1 240 ? 0.785 -12.899 -13.099 1.00 94.75 240 TYR A CA 1
ATOM 1775 C C . TYR A 1 240 ? 1.922 -13.214 -14.065 1.00 94.75 240 TYR A C 1
ATOM 1777 O O . TYR A 1 240 ? 3.082 -13.332 -13.669 1.00 94.75 240 TYR A O 1
ATOM 1785 N N . THR A 1 241 ? 1.586 -13.331 -15.347 1.00 93.94 241 THR A N 1
ATOM 1786 C CA . THR A 1 241 ? 2.564 -13.428 -16.431 1.00 93.94 241 THR A CA 1
ATOM 1787 C C . THR A 1 241 ? 2.372 -12.239 -17.355 1.00 93.94 241 THR A C 1
ATOM 1789 O O . THR A 1 241 ? 1.291 -12.071 -17.917 1.00 93.94 241 THR A O 1
ATOM 1792 N N . ILE A 1 242 ? 3.419 -11.433 -17.497 1.00 91.94 242 ILE A N 1
ATOM 1793 C CA . ILE A 1 242 ? 3.430 -10.206 -18.296 1.00 91.94 242 ILE A CA 1
ATOM 1794 C C . ILE A 1 242 ? 4.484 -10.386 -19.380 1.00 91.94 242 ILE A C 1
ATOM 1796 O O . ILE A 1 242 ? 5.647 -10.629 -19.067 1.00 91.94 242 ILE A O 1
ATOM 1800 N N . TYR A 1 243 ? 4.076 -10.321 -20.642 1.00 91.00 243 TYR A N 1
ATOM 1801 C CA . TYR A 1 243 ? 4.978 -10.425 -21.790 1.00 91.00 243 TYR A CA 1
ATOM 1802 C C . TYR A 1 243 ? 5.441 -9.033 -22.209 1.00 91.00 243 TYR A C 1
ATOM 1804 O O . TYR A 1 243 ? 4.625 -8.122 -22.226 1.00 91.00 243 TYR A O 1
ATOM 1812 N N . THR A 1 244 ? 6.710 -8.874 -22.582 1.00 87.62 244 THR A N 1
ATOM 1813 C CA . THR A 1 244 ? 7.259 -7.556 -22.966 1.00 87.62 244 THR A CA 1
ATOM 1814 C C . THR A 1 244 ? 6.891 -7.139 -24.392 1.00 87.62 244 THR A C 1
ATOM 1816 O O . THR A 1 244 ? 7.036 -6.012 -24.835 1.00 87.62 244 THR A O 1
ATOM 1819 N N . ASP A 1 245 ? 6.406 -8.090 -25.182 1.00 81.50 245 ASP A N 1
ATOM 1820 C CA . ASP A 1 245 ? 5.924 -7.889 -26.549 1.00 81.50 245 ASP A CA 1
ATOM 1821 C C . ASP A 1 245 ? 4.521 -7.254 -26.584 1.00 81.50 245 ASP A C 1
ATOM 1823 O O . ASP A 1 245 ? 3.913 -7.113 -27.653 1.00 81.50 245 ASP A O 1
ATOM 1827 N N . CYS A 1 246 ? 3.965 -6.979 -25.405 1.00 70.19 246 CYS A N 1
ATOM 1828 C CA . CYS A 1 246 ? 2.594 -6.583 -25.195 1.00 70.19 246 CYS A CA 1
ATOM 1829 C C . CYS A 1 246 ? 2.481 -5.119 -24.819 1.00 70.19 246 CYS A C 1
ATOM 1831 O O . CYS A 1 246 ? 3.066 -4.709 -23.822 1.00 70.19 246 CYS A O 1
ATOM 1833 N N . PRO A 1 247 ? 1.576 -4.372 -25.467 1.00 67.94 247 PRO A N 1
ATOM 1834 C CA . PRO A 1 247 ? 0.960 -3.252 -24.788 1.00 67.94 247 PRO A CA 1
ATOM 1835 C C . PRO A 1 247 ? 0.362 -3.760 -23.473 1.00 67.94 247 PRO A C 1
ATOM 1837 O O . PRO A 1 247 ? -0.375 -4.755 -23.448 1.00 67.94 247 PRO A O 1
ATOM 1840 N N . ALA A 1 248 ? 0.716 -3.086 -22.392 1.00 61.97 248 ALA A N 1
ATOM 1841 C CA . ALA A 1 248 ? 0.299 -3.413 -21.047 1.00 61.97 248 ALA A CA 1
ATOM 1842 C C . ALA A 1 248 ? -1.252 -3.542 -20.985 1.00 61.97 248 ALA A C 1
ATOM 1844 O O . ALA A 1 248 ? -1.975 -2.686 -21.495 1.00 61.97 248 ALA A O 1
ATOM 1845 N N . GLY A 1 249 ? -1.768 -4.663 -20.455 1.00 58.06 249 GLY A N 1
ATOM 1846 C CA . GLY A 1 249 ? -3.213 -4.964 -20.388 1.00 58.06 249 GLY A CA 1
ATOM 1847 C C . GLY A 1 249 ? -3.831 -5.656 -21.619 1.00 58.06 249 GLY A C 1
ATOM 1848 O O . GLY A 1 249 ? -5.047 -5.845 -21.674 1.00 58.06 249 GLY A O 1
ATOM 1849 N N . SER A 1 250 ? -3.038 -6.054 -22.624 1.00 65.69 250 SER A N 1
ATOM 1850 C CA . SER A 1 250 ? -3.554 -6.769 -23.801 1.00 65.69 250 SER A CA 1
ATOM 1851 C C . SER A 1 250 ? -3.544 -8.304 -23.610 1.00 65.69 250 SER A C 1
ATOM 1853 O O . SER A 1 250 ? -2.477 -8.902 -23.499 1.00 65.69 250 SER A O 1
ATOM 1855 N N . PRO A 1 251 ? -4.709 -8.987 -23.614 1.00 58.12 251 PRO A N 1
ATOM 1856 C CA . PRO A 1 251 ? -4.807 -10.438 -23.386 1.00 58.12 251 PRO A CA 1
ATOM 1857 C C . PRO A 1 251 ? -4.270 -11.315 -24.526 1.00 58.12 251 PRO A C 1
ATOM 1859 O O . PRO A 1 251 ? -4.045 -12.508 -24.325 1.00 58.12 251 PRO A O 1
ATOM 1862 N N . ASP A 1 252 ? -4.133 -10.751 -25.730 1.00 62.38 252 ASP A N 1
ATOM 1863 C CA . ASP A 1 252 ? -3.910 -11.505 -26.973 1.00 62.38 252 ASP A CA 1
ATOM 1864 C C . ASP A 1 252 ? -2.463 -11.435 -27.489 1.00 62.38 252 ASP A C 1
ATOM 1866 O O . ASP A 1 252 ? -2.117 -12.077 -28.486 1.00 62.38 252 ASP A O 1
ATOM 1870 N N . CYS A 1 253 ? -1.601 -10.671 -26.827 1.00 63.94 253 CYS A N 1
ATOM 1871 C CA . CYS A 1 253 ? -0.162 -10.709 -27.045 1.00 63.94 253 CYS A CA 1
ATOM 1872 C C . CYS A 1 253 ? 0.439 -11.627 -25.964 1.00 63.94 253 CYS A C 1
ATOM 1874 O O . CYS A 1 253 ? 0.006 -11.644 -24.815 1.00 63.94 253 CYS A O 1
ATOM 1876 N N . GLY A 1 254 ? 1.349 -12.519 -26.344 1.00 62.16 254 GLY A N 1
ATOM 1877 C CA . GLY A 1 254 ? 1.734 -13.605 -25.433 1.00 62.16 254 GLY A CA 1
ATOM 1878 C C . GLY A 1 254 ? 2.787 -14.546 -25.985 1.00 62.16 254 GLY A C 1
ATOM 1879 O O . GLY A 1 254 ? 2.759 -15.750 -25.730 1.00 62.16 254 GLY A O 1
ATOM 1880 N N . VAL A 1 255 ? 3.684 -14.026 -26.817 1.00 70.62 255 VAL A N 1
ATOM 1881 C CA . VAL A 1 255 ? 4.781 -14.808 -27.382 1.00 70.62 255 VAL A CA 1
ATOM 1882 C C . VAL A 1 255 ? 6.061 -14.014 -27.219 1.00 70.62 255 VAL A C 1
ATOM 1884 O O . VAL A 1 255 ? 6.235 -13.053 -27.940 1.00 70.62 255 VAL A O 1
ATOM 1887 N N . GLY A 1 256 ? 6.952 -14.429 -26.318 1.00 80.75 256 GLY A N 1
ATOM 1888 C CA . GLY A 1 256 ? 8.228 -13.741 -26.128 1.00 80.75 256 GLY A CA 1
ATOM 1889 C C . GLY A 1 256 ? 8.773 -13.850 -24.714 1.00 80.75 256 GLY A C 1
ATOM 1890 O O . GLY A 1 256 ? 8.501 -14.831 -24.012 1.00 80.75 256 GLY A O 1
ATOM 1891 N N . ALA A 1 257 ? 9.605 -12.880 -24.345 1.00 91.31 257 ALA A N 1
ATOM 1892 C CA . ALA A 1 257 ? 10.150 -12.786 -23.002 1.00 91.31 257 ALA A CA 1
ATOM 1893 C C . ALA A 1 257 ? 9.072 -12.255 -22.047 1.00 91.31 257 ALA A C 1
ATOM 1895 O O . ALA A 1 257 ? 8.175 -11.517 -22.448 1.00 91.31 257 ALA A O 1
ATOM 1896 N N . SER A 1 258 ? 9.113 -12.692 -20.792 1.00 93.94 258 SER A N 1
ATOM 1897 C CA . SER A 1 258 ? 8.048 -12.385 -19.842 1.00 93.94 258 SER A CA 1
ATOM 1898 C C . SER A 1 258 ? 8.554 -12.333 -18.416 1.00 93.94 258 SER A C 1
ATOM 1900 O O . SER A 1 258 ? 9.408 -13.139 -18.039 1.00 93.94 258 SER A O 1
ATOM 1902 N N . TYR A 1 259 ? 7.905 -11.507 -17.608 1.00 95.19 259 TYR A N 1
ATOM 1903 C CA . TYR A 1 259 ? 7.952 -11.585 -16.157 1.00 95.19 259 TYR A CA 1
ATOM 1904 C C . TYR A 1 259 ? 6.907 -12.590 -15.672 1.00 95.19 259 TYR A C 1
ATOM 1906 O O . TYR A 1 259 ? 5.772 -12.607 -16.150 1.00 95.19 259 TYR A O 1
ATOM 1914 N N . THR A 1 260 ? 7.280 -13.450 -14.726 1.00 95.69 260 THR A N 1
ATOM 1915 C CA . THR A 1 260 ? 6.318 -14.247 -13.952 1.00 95.69 260 THR A CA 1
ATOM 1916 C C . THR A 1 260 ? 6.436 -13.818 -12.506 1.00 95.69 260 THR A C 1
ATOM 1918 O O . THR A 1 260 ? 7.397 -14.178 -11.832 1.00 95.69 260 THR A O 1
ATOM 1921 N N . VAL A 1 261 ? 5.469 -13.028 -12.058 1.00 96.88 261 VAL A N 1
ATOM 1922 C CA . VAL A 1 261 ? 5.518 -12.316 -10.783 1.00 96.88 261 VAL A CA 1
ATOM 1923 C C . VAL A 1 261 ? 4.506 -12.942 -9.838 1.00 96.88 261 VAL A C 1
ATOM 1925 O O . VAL A 1 261 ? 3.361 -13.185 -10.225 1.00 96.88 261 VAL A O 1
ATOM 1928 N N . THR A 1 262 ? 4.917 -13.217 -8.603 1.00 97.25 262 THR A N 1
ATOM 1929 C CA . THR A 1 262 ? 3.998 -13.607 -7.528 1.00 97.25 262 THR A CA 1
ATOM 1930 C C . THR A 1 262 ? 3.904 -12.461 -6.537 1.00 97.25 262 THR A C 1
ATOM 1932 O O . THR A 1 262 ? 4.895 -12.115 -5.906 1.00 97.25 262 THR A O 1
ATOM 1935 N N . VAL A 1 263 ? 2.710 -11.891 -6.419 1.00 95.81 263 VAL A N 1
ATOM 1936 C CA . VAL A 1 263 ? 2.356 -10.855 -5.449 1.00 95.81 263 VAL A CA 1
ATOM 1937 C C . VAL A 1 263 ? 1.740 -11.554 -4.249 1.00 95.81 263 VAL A C 1
ATOM 1939 O O . VAL A 1 263 ? 0.686 -12.188 -4.370 1.00 95.81 263 VAL A O 1
ATOM 1942 N N . ASN A 1 264 ? 2.416 -11.495 -3.108 1.00 92.81 264 ASN A N 1
ATOM 1943 C CA . ASN A 1 264 ? 1.936 -12.132 -1.888 1.00 92.81 264 ASN A CA 1
ATOM 1944 C C . ASN A 1 264 ? 0.857 -11.271 -1.204 1.00 92.81 264 ASN A C 1
ATOM 1946 O O . ASN A 1 264 ? 0.706 -10.092 -1.531 1.00 92.81 264 ASN A O 1
ATOM 1950 N N . PRO A 1 265 ? 0.093 -11.830 -0.247 1.00 85.25 265 PRO A N 1
ATOM 1951 C CA . PRO A 1 265 ? -0.720 -11.021 0.661 1.00 85.25 265 PRO A CA 1
ATOM 1952 C C . PRO A 1 265 ? 0.104 -9.898 1.310 1.00 85.25 265 PRO A C 1
ATOM 1954 O O . PRO A 1 265 ? 1.282 -10.101 1.608 1.00 85.25 265 PRO A O 1
ATOM 1957 N N . GLY A 1 266 ? -0.498 -8.718 1.487 1.00 83.38 266 GLY A N 1
ATOM 1958 C CA . GLY A 1 266 ? 0.203 -7.519 1.968 1.00 83.38 266 GLY A CA 1
ATOM 1959 C C . GLY A 1 266 ? 1.056 -6.789 0.918 1.00 83.38 266 GLY A C 1
ATOM 1960 O O . GLY A 1 266 ? 1.625 -5.745 1.228 1.00 83.38 266 GLY A O 1
ATOM 1961 N N . GLN A 1 267 ? 1.126 -7.296 -0.318 1.00 92.50 267 GLN A N 1
ATOM 1962 C CA . GLN A 1 267 ? 1.867 -6.682 -1.422 1.00 92.50 267 GLN A CA 1
ATOM 1963 C C . GLN A 1 267 ? 0.922 -6.219 -2.537 1.00 92.50 267 GLN A C 1
ATOM 1965 O O . GLN A 1 267 ? -0.179 -6.747 -2.716 1.00 92.50 267 GLN A O 1
ATOM 1970 N N . VAL A 1 268 ? 1.388 -5.258 -3.329 1.00 94.50 268 VAL A N 1
ATOM 1971 C CA . VAL A 1 268 ? 0.803 -4.888 -4.628 1.00 94.50 268 VAL A CA 1
ATOM 1972 C C . VAL A 1 268 ? 1.897 -4.896 -5.690 1.00 94.50 268 VAL A C 1
ATOM 1974 O O . VAL A 1 268 ? 3.077 -4.885 -5.364 1.00 94.50 268 VAL A O 1
ATOM 1977 N N . MET A 1 269 ? 1.541 -4.925 -6.967 1.00 97.12 269 MET A N 1
ATOM 1978 C CA . MET A 1 269 ? 2.512 -4.822 -8.063 1.00 97.12 269 MET A CA 1
ATOM 1979 C C . MET A 1 269 ? 2.076 -3.755 -9.045 1.00 97.12 269 MET A C 1
ATOM 1981 O O . MET A 1 269 ? 0.901 -3.712 -9.389 1.00 97.12 269 MET A O 1
ATOM 1985 N N . ALA A 1 270 ? 3.007 -2.955 -9.546 1.00 97.06 270 ALA A N 1
ATOM 1986 C CA . ALA A 1 270 ? 2.793 -2.121 -10.712 1.00 97.06 270 ALA A CA 1
ATOM 1987 C C . ALA A 1 270 ? 3.477 -2.714 -11.944 1.00 97.06 270 ALA A C 1
ATOM 1989 O O . ALA A 1 270 ? 4.661 -3.052 -11.919 1.00 97.06 270 ALA A O 1
ATOM 1990 N N . HIS A 1 271 ? 2.724 -2.777 -13.039 1.00 96.19 271 HIS A N 1
ATOM 1991 C CA . HIS A 1 271 ? 3.269 -2.858 -14.391 1.00 96.19 271 HIS A CA 1
ATOM 1992 C C . HIS A 1 271 ? 3.071 -1.507 -15.059 1.00 96.19 271 HIS A C 1
ATOM 1994 O O . HIS A 1 271 ? 1.970 -0.954 -15.025 1.00 96.19 271 HIS A O 1
ATOM 2000 N N . MET A 1 272 ? 4.133 -0.977 -15.651 1.00 96.44 272 MET A N 1
ATOM 2001 C CA . MET A 1 272 ? 4.101 0.282 -16.381 1.00 96.44 272 MET A CA 1
ATOM 2002 C C . MET A 1 272 ? 5.010 0.224 -17.604 1.00 96.44 272 MET A C 1
ATOM 2004 O O . MET A 1 272 ? 5.952 -0.569 -17.657 1.00 96.44 272 MET A O 1
ATOM 2008 N N . LEU A 1 273 ? 4.731 1.101 -18.561 1.00 95.19 273 LEU A N 1
ATOM 2009 C CA . LEU A 1 273 ? 5.567 1.329 -19.730 1.00 95.19 273 LEU A CA 1
ATOM 2010 C C . LEU A 1 273 ? 6.329 2.641 -19.547 1.00 95.19 273 LEU A C 1
ATOM 2012 O O . LEU A 1 273 ? 5.737 3.657 -19.184 1.00 95.19 273 LEU A O 1
ATOM 2016 N N . PHE A 1 274 ? 7.638 2.599 -19.770 1.00 95.38 274 PHE A N 1
ATOM 2017 C CA . PHE A 1 274 ? 8.561 3.693 -19.511 1.00 95.38 274 PHE A CA 1
ATOM 2018 C C . PHE A 1 274 ? 9.175 4.205 -20.817 1.00 95.38 274 PHE A C 1
ATOM 2020 O O . PHE A 1 274 ? 9.903 3.495 -21.512 1.00 95.38 274 PHE A O 1
ATOM 2027 N N . ASP A 1 275 ? 8.929 5.472 -21.123 1.00 96.38 275 ASP A N 1
ATOM 2028 C CA . ASP A 1 275 ? 9.472 6.155 -22.289 1.00 96.38 275 ASP A CA 1
ATOM 2029 C C . ASP A 1 275 ? 10.701 6.972 -21.894 1.00 96.38 275 ASP A C 1
ATOM 2031 O O . ASP A 1 275 ? 10.647 7.809 -20.994 1.00 96.38 275 ASP A O 1
ATOM 2035 N N . TRP A 1 276 ? 11.824 6.797 -22.598 1.00 96.56 276 TRP A N 1
ATOM 2036 C CA . TRP A 1 276 ? 13.042 7.569 -22.338 1.00 96.56 276 TRP A CA 1
ATOM 2037 C C . TRP A 1 276 ? 13.921 7.775 -23.573 1.00 96.56 276 TRP A C 1
ATOM 2039 O O . TRP A 1 276 ? 14.349 6.838 -24.254 1.00 96.56 276 TRP A O 1
ATOM 2049 N N . SER A 1 277 ? 14.276 9.039 -23.835 1.00 95.44 277 SER A N 1
ATOM 2050 C CA . SER A 1 277 ? 15.212 9.436 -24.904 1.00 95.44 277 SER A CA 1
ATOM 2051 C C . SER A 1 277 ? 14.852 8.867 -26.293 1.00 95.44 277 SER A C 1
ATOM 2053 O O . SER A 1 277 ? 15.718 8.527 -27.100 1.00 95.44 277 SER A O 1
ATOM 2055 N N . GLY A 1 278 ? 13.550 8.749 -26.576 1.00 94.75 278 GLY A N 1
ATOM 2056 C CA . GLY A 1 278 ? 13.017 8.206 -27.830 1.00 94.75 278 GLY A CA 1
ATOM 2057 C C . GLY A 1 278 ? 12.969 6.677 -27.916 1.00 94.75 278 GLY A C 1
ATOM 2058 O O . GLY A 1 278 ? 12.563 6.162 -28.956 1.00 94.75 278 GLY A O 1
ATOM 2059 N N . ASN A 1 279 ? 13.369 5.963 -26.861 1.00 95.50 279 ASN A N 1
ATOM 2060 C CA . ASN A 1 279 ? 12.987 4.567 -26.656 1.00 95.50 279 ASN A CA 1
ATOM 2061 C C . ASN A 1 279 ? 11.623 4.586 -25.977 1.00 95.50 279 ASN A C 1
ATOM 2063 O O . ASN A 1 279 ? 11.457 5.333 -25.013 1.00 95.50 279 ASN A O 1
ATOM 2067 N N . LEU A 1 280 ? 10.678 3.836 -26.529 1.00 94.56 280 LEU A N 1
ATOM 2068 C CA . LEU A 1 280 ? 9.294 3.833 -26.082 1.00 94.56 280 LEU A CA 1
ATOM 2069 C C . LEU A 1 280 ? 8.938 2.464 -25.517 1.00 94.56 280 LEU A C 1
ATOM 2071 O O . LEU A 1 280 ? 9.568 1.478 -25.910 1.00 94.56 280 LEU A O 1
ATOM 2075 N N . ASP A 1 281 ? 7.912 2.439 -24.676 1.00 93.44 281 ASP A N 1
ATOM 2076 C CA . ASP A 1 281 ? 7.240 1.232 -24.201 1.00 93.44 281 ASP A CA 1
ATOM 2077 C C . ASP A 1 281 ? 8.170 0.241 -23.469 1.00 93.44 281 ASP A C 1
ATOM 2079 O O . ASP A 1 281 ? 8.023 -0.964 -23.631 1.00 93.44 281 ASP A O 1
ATOM 2083 N N . ILE A 1 282 ? 9.141 0.723 -22.680 1.00 95.19 282 ILE A N 1
ATOM 2084 C CA . ILE A 1 282 ? 10.044 -0.157 -21.912 1.00 95.19 282 ILE A CA 1
ATOM 2085 C C . ILE A 1 282 ? 9.282 -0.733 -20.717 1.00 95.19 282 ILE A C 1
ATOM 2087 O O . ILE A 1 282 ? 8.750 0.032 -19.910 1.00 95.19 282 ILE A O 1
ATOM 2091 N N . ASP A 1 283 ? 9.260 -2.053 -20.554 1.00 95.19 283 ASP A N 1
ATOM 2092 C CA . ASP A 1 283 ? 8.507 -2.679 -19.470 1.00 95.19 283 ASP A CA 1
ATOM 2093 C C . ASP A 1 283 ? 9.210 -2.552 -18.119 1.00 95.19 283 ASP A C 1
ATOM 2095 O O . ASP A 1 283 ? 10.322 -3.054 -17.917 1.00 95.19 283 ASP A O 1
ATOM 2099 N N . VAL A 1 284 ? 8.502 -1.973 -17.150 1.00 96.94 284 VAL A N 1
ATOM 2100 C CA . VAL A 1 284 ? 8.940 -1.876 -15.756 1.00 96.94 284 VAL A CA 1
ATOM 2101 C C . VAL A 1 284 ? 7.952 -2.601 -14.849 1.00 96.94 284 VAL A C 1
ATOM 2103 O O . VAL A 1 284 ? 6.737 -2.402 -14.940 1.00 96.94 284 VAL A O 1
ATOM 2106 N N . ILE A 1 285 ? 8.498 -3.438 -13.963 1.00 97.25 285 ILE A N 1
ATOM 2107 C CA . ILE A 1 285 ? 7.759 -4.166 -12.931 1.00 97.25 285 ILE A CA 1
ATOM 2108 C C . ILE A 1 285 ? 8.327 -3.805 -11.564 1.00 97.25 285 ILE A C 1
ATOM 2110 O O . ILE A 1 285 ? 9.491 -4.094 -11.274 1.00 97.25 285 ILE A O 1
ATOM 2114 N N . ASP A 1 286 ? 7.464 -3.273 -10.707 1.00 97.81 286 ASP A N 1
ATOM 2115 C CA . ASP A 1 286 ? 7.731 -3.093 -9.286 1.00 97.81 286 ASP A CA 1
ATOM 2116 C C . ASP A 1 286 ? 6.725 -3.907 -8.473 1.00 97.81 286 ASP A C 1
ATOM 2118 O O . ASP A 1 286 ? 5.522 -3.855 -8.723 1.00 97.81 286 ASP A O 1
ATOM 2122 N N . VAL A 1 287 ? 7.207 -4.650 -7.479 1.00 97.50 287 VAL A N 1
ATOM 2123 C CA . VAL A 1 287 ? 6.358 -5.203 -6.418 1.00 97.50 287 VAL A CA 1
ATOM 2124 C C . VAL A 1 287 ? 6.573 -4.328 -5.201 1.00 97.50 287 VAL A C 1
ATOM 2126 O O . VAL A 1 287 ? 7.714 -4.104 -4.812 1.00 97.50 287 VAL A O 1
ATOM 2129 N N . TRP A 1 288 ? 5.491 -3.823 -4.628 1.00 95.94 288 TRP A N 1
ATOM 2130 C CA . TRP A 1 288 ? 5.505 -2.909 -3.503 1.00 95.94 288 TRP A CA 1
ATOM 2131 C C . TRP A 1 288 ? 4.978 -3.553 -2.230 1.00 95.94 288 TRP A C 1
ATOM 2133 O O . TRP A 1 288 ? 3.974 -4.267 -2.240 1.00 95.94 288 TRP A O 1
ATOM 2143 N N . GLU A 1 289 ? 5.615 -3.202 -1.120 1.00 90.75 289 GLU A N 1
ATOM 2144 C CA . GLU A 1 289 ? 5.109 -3.416 0.233 1.00 90.75 289 GLU A CA 1
ATOM 2145 C C . GLU A 1 289 ? 5.466 -2.219 1.123 1.00 90.75 289 GLU A C 1
ATOM 2147 O O . GLU A 1 289 ? 6.282 -1.373 0.750 1.00 90.75 289 GLU A O 1
ATOM 2152 N N . VAL A 1 290 ? 4.861 -2.127 2.307 1.00 83.31 290 VAL A N 1
ATOM 2153 C CA . VAL A 1 290 ? 5.240 -1.100 3.285 1.00 83.31 290 VAL A CA 1
ATOM 2154 C C . VAL A 1 290 ? 6.629 -1.421 3.831 1.00 83.31 290 VAL A C 1
ATOM 2156 O O . VAL A 1 290 ? 6.835 -2.489 4.412 1.00 83.31 290 VAL A O 1
ATOM 2159 N N . GLY A 1 291 ? 7.576 -0.489 3.713 1.00 85.69 291 GLY A N 1
ATOM 2160 C CA . GLY A 1 291 ? 8.941 -0.752 4.162 1.00 85.69 291 GLY A CA 1
ATOM 2161 C C . GLY A 1 291 ? 9.912 0.413 4.028 1.00 85.69 291 GLY A C 1
ATOM 2162 O O . GLY A 1 291 ? 9.613 1.450 3.443 1.00 85.69 291 GLY A O 1
ATOM 2163 N N . GLN A 1 292 ? 11.097 0.235 4.608 1.00 84.94 292 GLN A N 1
ATOM 2164 C CA . GLN A 1 292 ? 12.243 1.121 4.386 1.00 84.94 292 GLN A CA 1
ATOM 2165 C C . GLN A 1 292 ? 13.039 0.646 3.175 1.00 84.94 292 GLN A C 1
ATOM 2167 O O . GLN A 1 292 ? 13.013 -0.537 2.841 1.00 84.94 292 GLN A O 1
ATOM 2172 N N . PHE A 1 293 ? 13.773 1.560 2.546 1.00 85.06 293 PHE A N 1
ATOM 2173 C CA . PHE A 1 293 ? 14.532 1.245 1.343 1.00 85.06 293 PHE A CA 1
ATOM 2174 C C . PHE A 1 293 ? 15.600 0.171 1.617 1.00 85.06 293 PHE A C 1
ATOM 2176 O O . PHE A 1 293 ? 16.443 0.317 2.504 1.00 85.06 293 PHE A O 1
ATOM 2183 N N . GLY A 1 294 ? 15.583 -0.905 0.833 1.00 87.44 294 GLY A N 1
ATOM 2184 C CA . GLY A 1 294 ? 16.570 -1.982 0.900 1.00 87.44 294 GLY A CA 1
ATOM 2185 C C . GLY A 1 294 ? 16.085 -3.250 0.192 1.00 87.44 294 GLY A C 1
ATOM 2186 O O . GLY A 1 294 ? 14.879 -3.414 0.030 1.00 87.44 294 GLY A O 1
ATOM 2187 N N . PRO A 1 295 ? 16.981 -4.162 -0.229 1.00 92.44 295 PRO A N 1
ATOM 2188 C CA . PRO A 1 295 ? 18.423 -4.202 0.056 1.00 92.44 295 PRO A CA 1
ATOM 2189 C C . PRO A 1 295 ? 19.318 -3.228 -0.739 1.00 92.44 295 PRO A C 1
ATOM 2191 O O . PRO A 1 295 ? 20.487 -3.068 -0.382 1.00 92.44 295 PRO A O 1
ATOM 2194 N N . SER A 1 296 ? 18.813 -2.593 -1.795 1.00 93.50 296 SER A N 1
ATOM 2195 C CA . SER A 1 296 ? 19.595 -1.724 -2.691 1.00 93.50 296 SER A CA 1
ATOM 2196 C C . SER A 1 296 ? 19.833 -0.328 -2.107 1.00 93.50 296 SER A C 1
ATOM 2198 O O . SER A 1 296 ? 19.258 0.046 -1.089 1.00 93.50 296 SER A O 1
ATOM 2200 N N . SER A 1 297 ? 20.674 0.483 -2.759 1.00 91.81 297 SER A N 1
ATOM 2201 C CA . SER A 1 297 ? 20.843 1.898 -2.394 1.00 91.81 297 SER A CA 1
ATOM 2202 C C . SER A 1 297 ? 19.809 2.794 -3.075 1.00 91.81 297 SER A C 1
ATOM 2204 O O . SER A 1 297 ? 19.635 2.685 -4.287 1.00 91.81 297 SER A O 1
ATOM 2206 N N . MET A 1 298 ? 19.223 3.744 -2.347 1.00 93.50 298 MET A N 1
ATOM 2207 C CA . MET A 1 298 ? 18.349 4.763 -2.933 1.00 93.50 298 MET A CA 1
ATOM 2208 C C . MET A 1 298 ? 19.149 5.862 -3.635 1.00 93.50 298 MET A C 1
ATOM 2210 O O . MET A 1 298 ? 20.214 6.281 -3.170 1.00 93.50 298 MET A O 1
ATOM 2214 N N . PHE A 1 299 ? 18.621 6.395 -4.735 1.00 92.81 299 PHE A N 1
ATOM 2215 C CA . PHE A 1 299 ? 19.193 7.576 -5.362 1.00 92.81 299 PHE A CA 1
ATOM 2216 C C . PHE A 1 299 ? 18.825 8.864 -4.606 1.00 92.81 299 PHE A C 1
ATOM 2218 O O . PHE A 1 299 ? 17.696 9.343 -4.654 1.00 92.81 299 PHE A O 1
ATOM 2225 N N . THR A 1 300 ? 19.818 9.497 -3.981 1.00 89.19 300 THR A N 1
ATOM 2226 C CA . THR A 1 300 ? 19.646 10.737 -3.196 1.00 89.19 300 THR A CA 1
ATOM 2227 C C . THR A 1 300 ? 20.160 11.999 -3.907 1.00 89.19 300 THR A C 1
ATOM 2229 O O . THR A 1 300 ? 20.181 13.083 -3.331 1.00 89.19 300 THR A O 1
ATOM 2232 N N . GLY A 1 301 ? 20.603 11.885 -5.167 1.00 81.25 301 GLY A N 1
ATOM 2233 C CA . GLY A 1 301 ? 21.367 12.932 -5.862 1.00 81.25 301 GLY A CA 1
ATOM 2234 C C . GLY A 1 301 ? 20.570 14.005 -6.625 1.00 81.25 301 GLY A C 1
ATOM 2235 O O . GLY A 1 301 ? 21.178 14.980 -7.068 1.00 81.25 301 GLY A O 1
ATOM 2236 N N . ALA A 1 302 ? 19.256 13.842 -6.823 1.00 72.94 302 ALA A N 1
ATOM 2237 C CA . ALA A 1 302 ? 18.399 14.798 -7.548 1.00 72.94 302 ALA A CA 1
ATOM 2238 C C . ALA A 1 302 ? 17.722 15.822 -6.626 1.00 72.94 302 ALA A C 1
ATOM 2240 O O . ALA A 1 302 ? 17.779 15.716 -5.403 1.00 72.94 302 ALA A O 1
ATOM 2241 N N . GLN A 1 303 ? 17.068 16.813 -7.249 1.00 67.69 303 GLN A N 1
ATOM 2242 C CA . GLN A 1 303 ? 16.242 17.815 -6.581 1.00 67.69 303 GLN A CA 1
ATOM 2243 C C . GLN A 1 303 ? 15.240 17.149 -5.633 1.00 67.69 303 GLN A C 1
ATOM 2245 O O . GLN A 1 303 ? 14.469 16.291 -6.054 1.00 67.69 303 GLN A O 1
ATOM 2250 N N . THR A 1 304 ? 15.248 17.584 -4.377 1.00 72.88 304 THR A N 1
ATOM 2251 C CA . THR A 1 304 ? 14.239 17.229 -3.382 1.00 72.88 304 THR A CA 1
ATOM 2252 C C . THR A 1 304 ? 13.064 18.197 -3.472 1.00 72.88 304 THR A C 1
ATOM 2254 O O . THR A 1 304 ? 13.243 19.378 -3.804 1.00 72.88 304 THR A O 1
ATOM 2257 N N . THR A 1 305 ? 11.856 17.730 -3.175 1.00 77.62 305 THR A N 1
ATOM 2258 C CA . THR A 1 305 ? 10.716 18.627 -2.945 1.00 77.62 305 THR A CA 1
ATOM 2259 C C . THR A 1 305 ? 10.811 19.240 -1.541 1.00 77.62 305 THR A C 1
ATOM 2261 O O . THR A 1 305 ? 11.807 19.077 -0.832 1.00 77.62 305 THR A O 1
ATOM 2264 N N . THR A 1 306 ? 9.803 20.019 -1.142 1.00 81.62 306 THR A N 1
ATOM 2265 C CA . THR A 1 306 ? 9.660 20.481 0.249 1.00 81.62 306 THR A CA 1
ATOM 2266 C C . THR A 1 306 ? 9.138 19.396 1.185 1.00 81.62 306 THR A C 1
ATOM 2268 O O . THR A 1 306 ? 9.083 19.627 2.392 1.00 81.62 306 THR A O 1
ATOM 2271 N N . ASP A 1 307 ? 8.726 18.255 0.635 1.00 76.62 307 ASP A N 1
ATOM 2272 C CA . ASP A 1 307 ? 8.169 17.151 1.399 1.00 76.62 307 ASP A CA 1
ATOM 2273 C C . ASP A 1 307 ? 9.275 16.495 2.227 1.00 76.62 307 ASP A C 1
ATOM 2275 O O . ASP A 1 307 ? 10.387 16.281 1.739 1.00 76.62 307 ASP A O 1
ATOM 2279 N N . SER A 1 308 ? 8.986 16.181 3.491 1.00 75.88 308 SER A N 1
ATOM 2280 C CA . SER A 1 308 ? 10.001 15.677 4.424 1.00 75.88 308 SER A CA 1
ATOM 2281 C C . SER A 1 308 ? 10.544 14.300 4.049 1.00 75.88 308 SER A C 1
ATOM 2283 O O . SER A 1 308 ? 11.607 13.936 4.539 1.00 75.88 308 SER A O 1
ATOM 2285 N N . TRP A 1 309 ? 9.835 13.553 3.196 1.00 78.62 309 TRP A N 1
ATOM 2286 C CA . TRP A 1 309 ? 10.230 12.212 2.763 1.00 78.62 309 TRP A CA 1
ATOM 2287 C C . TRP A 1 309 ? 11.125 12.173 1.518 1.00 78.62 309 TRP A C 1
ATOM 2289 O O . TRP A 1 309 ? 11.763 11.159 1.231 1.00 78.62 309 TRP A O 1
ATOM 2299 N N . SER A 1 310 ? 11.191 13.268 0.761 1.00 84.94 310 SER A N 1
ATOM 2300 C CA . SER A 1 310 ? 11.921 13.321 -0.505 1.00 84.94 310 SER A CA 1
ATOM 2301 C C . SER A 1 310 ? 13.425 13.088 -0.297 1.00 84.94 310 SER A C 1
ATOM 2303 O O . SER A 1 310 ? 14.080 13.814 0.451 1.00 84.94 310 SER A O 1
ATOM 2305 N N . ALA A 1 311 ? 13.982 12.093 -1.000 1.00 85.38 311 ALA A N 1
ATOM 2306 C CA . ALA A 1 311 ? 15.391 11.681 -0.934 1.00 85.38 311 ALA A CA 1
ATOM 2307 C C . ALA A 1 311 ? 15.905 11.205 0.441 1.00 85.38 311 ALA A C 1
ATOM 2309 O O . ALA A 1 311 ? 17.117 11.221 0.668 1.00 85.38 311 ALA A O 1
ATOM 2310 N N . ASP A 1 312 ? 15.027 10.752 1.334 1.00 85.75 312 ASP A N 1
ATOM 2311 C CA . ASP A 1 312 ? 15.414 10.191 2.632 1.00 85.75 312 ASP A CA 1
ATOM 2312 C C . ASP A 1 312 ? 15.143 8.675 2.702 1.00 85.75 312 ASP A C 1
ATOM 2314 O O . ASP A 1 312 ? 14.001 8.214 2.670 1.00 85.75 312 ASP A O 1
ATOM 2318 N N . ASP A 1 313 ? 16.237 7.906 2.755 1.00 84.06 313 ASP A N 1
ATOM 2319 C CA . ASP A 1 313 ? 16.266 6.438 2.749 1.00 84.06 313 ASP A CA 1
ATOM 2320 C C . ASP A 1 313 ? 15.868 5.824 4.097 1.00 84.06 313 ASP A C 1
ATOM 2322 O O . ASP A 1 313 ? 15.658 4.614 4.190 1.00 84.06 313 ASP A O 1
ATOM 2326 N N . THR A 1 314 ? 15.726 6.647 5.138 1.00 84.19 314 THR A N 1
ATOM 2327 C CA . THR A 1 314 ? 15.274 6.209 6.459 1.00 84.19 314 THR A CA 1
ATOM 2328 C C . THR A 1 314 ? 13.755 6.229 6.605 1.00 84.19 314 THR A C 1
ATOM 2330 O O . THR A 1 314 ? 13.228 5.667 7.571 1.00 84.19 314 THR A O 1
ATOM 2333 N N . ASN A 1 315 ? 13.035 6.816 5.645 1.00 84.12 315 ASN A N 1
ATOM 2334 C CA . ASN A 1 315 ? 11.578 6.789 5.651 1.00 84.12 315 ASN A CA 1
ATOM 2335 C C . ASN A 1 315 ? 11.030 5.391 5.409 1.00 84.12 315 ASN A C 1
ATOM 2337 O O . ASN A 1 315 ? 11.586 4.588 4.659 1.00 84.12 315 ASN A O 1
ATOM 2341 N N . VAL A 1 316 ? 9.889 5.134 6.043 1.00 84.06 316 VAL A N 1
ATOM 2342 C CA . VAL A 1 316 ? 9.043 3.995 5.712 1.00 84.06 316 VAL A CA 1
ATOM 2343 C C . VAL A 1 316 ? 8.092 4.452 4.612 1.00 84.06 316 VAL A C 1
ATOM 2345 O O . VAL A 1 316 ? 7.239 5.306 4.845 1.00 84.06 316 VAL A O 1
ATOM 2348 N N . TRP A 1 317 ? 8.267 3.908 3.415 1.00 87.75 317 TRP A N 1
ATOM 2349 C CA . TRP A 1 317 ? 7.432 4.185 2.255 1.00 87.75 317 TRP A CA 1
ATOM 2350 C C . TRP A 1 317 ? 6.178 3.316 2.301 1.00 87.75 317 TRP A C 1
ATOM 2352 O O . TRP A 1 317 ? 6.237 2.160 2.730 1.00 87.75 317 TRP A O 1
ATOM 2362 N N . THR A 1 318 ? 5.043 3.852 1.841 1.00 86.62 318 THR A N 1
ATOM 2363 C CA . THR A 1 318 ? 3.818 3.045 1.728 1.00 86.62 318 THR A CA 1
ATOM 2364 C C . THR A 1 318 ? 3.953 1.987 0.637 1.00 86.62 318 THR A C 1
ATOM 2366 O O . THR A 1 318 ? 3.520 0.854 0.820 1.00 86.62 318 THR A O 1
ATOM 2369 N N . PHE A 1 319 ? 4.576 2.358 -0.479 1.00 92.31 319 PHE A N 1
ATOM 2370 C CA . PHE A 1 319 ? 4.849 1.482 -1.607 1.00 92.31 319 PHE A CA 1
ATOM 2371 C C . PHE A 1 319 ? 6.357 1.467 -1.860 1.00 92.31 319 PHE A C 1
ATOM 2373 O O . PHE A 1 319 ? 6.867 2.252 -2.656 1.00 92.31 319 PHE A O 1
ATOM 2380 N N . MET A 1 320 ? 7.080 0.628 -1.121 1.00 94.75 320 MET A N 1
ATOM 2381 C CA . MET A 1 320 ? 8.520 0.417 -1.278 1.00 94.75 320 MET A CA 1
ATOM 2382 C C . MET A 1 320 ? 8.757 -0.732 -2.253 1.00 94.75 320 MET A C 1
ATOM 2384 O O . MET A 1 320 ? 8.212 -1.814 -2.039 1.00 94.75 320 MET A O 1
ATOM 2388 N N . SER A 1 321 ? 9.523 -0.522 -3.327 1.00 96.88 321 SER A N 1
ATOM 2389 C CA . SER A 1 321 ? 9.761 -1.585 -4.316 1.00 96.88 321 SER A CA 1
ATOM 2390 C C . SER A 1 321 ? 10.766 -2.596 -3.794 1.00 96.88 321 SER A C 1
ATOM 2392 O O . SER A 1 321 ? 11.846 -2.210 -3.363 1.00 96.88 321 SER A O 1
ATOM 2394 N N . ILE A 1 322 ? 10.430 -3.885 -3.838 1.00 96.56 322 ILE A N 1
ATOM 2395 C CA . ILE A 1 322 ? 11.193 -4.964 -3.196 1.00 96.56 322 ILE A CA 1
ATOM 2396 C C . ILE A 1 322 ? 11.954 -5.857 -4.175 1.00 96.56 322 ILE A C 1
ATOM 2398 O O . ILE A 1 322 ? 11.677 -5.882 -5.374 1.00 96.56 322 ILE A O 1
ATOM 2402 N N . ASP A 1 323 ? 12.886 -6.640 -3.630 1.00 96.44 323 ASP A N 1
ATOM 2403 C CA . ASP A 1 323 ? 13.530 -7.783 -4.290 1.00 96.44 323 ASP A CA 1
ATOM 2404 C C . ASP A 1 323 ? 12.583 -8.997 -4.287 1.00 96.44 323 ASP A C 1
ATOM 2406 O O . ASP A 1 323 ? 12.620 -9.854 -3.400 1.00 96.44 323 ASP A O 1
ATOM 2410 N N . TRP A 1 324 ? 11.652 -9.031 -5.240 1.00 95.19 324 TRP A N 1
ATOM 2411 C CA . TRP A 1 324 ? 10.628 -10.077 -5.308 1.00 95.19 324 TRP A CA 1
ATOM 2412 C C . TRP A 1 324 ? 11.114 -11.359 -6.003 1.00 95.19 324 TRP A C 1
ATOM 2414 O O . TRP A 1 324 ? 10.539 -12.431 -5.781 1.00 95.19 324 TRP A O 1
ATOM 2424 N N . ASP A 1 325 ? 12.154 -11.283 -6.837 1.00 95.81 325 ASP A N 1
ATOM 2425 C CA . ASP A 1 325 ? 12.725 -12.427 -7.557 1.00 95.81 325 ASP A CA 1
ATOM 2426 C C . ASP A 1 325 ? 13.967 -13.030 -6.869 1.00 95.81 325 ASP A C 1
ATOM 2428 O O . ASP A 1 325 ? 14.422 -14.110 -7.261 1.00 95.81 325 ASP A O 1
ATOM 2432 N N . ASN A 1 326 ? 14.380 -12.458 -5.733 1.00 95.75 326 ASN A N 1
ATOM 2433 C CA . ASN A 1 326 ? 15.468 -12.896 -4.856 1.00 95.75 326 ASN A CA 1
ATOM 2434 C C . ASN A 1 326 ? 16.851 -12.820 -5.520 1.00 95.75 326 ASN A C 1
ATOM 2436 O O . ASN A 1 326 ? 17.700 -13.697 -5.294 1.00 95.75 326 ASN A O 1
ATOM 2440 N N . ASP A 1 327 ? 17.083 -11.806 -6.351 1.00 96.44 327 ASP A N 1
ATOM 2441 C CA . ASP A 1 327 ? 18.383 -11.545 -6.972 1.00 96.44 327 ASP A CA 1
ATOM 2442 C C . ASP A 1 327 ? 19.289 -10.621 -6.126 1.00 96.44 327 ASP A C 1
ATOM 2444 O O . ASP A 1 327 ? 20.490 -10.497 -6.397 1.00 96.44 327 ASP A O 1
ATOM 2448 N N . GLY A 1 328 ? 18.752 -10.070 -5.034 1.00 96.69 328 GLY A N 1
ATOM 2449 C CA . GLY A 1 328 ? 19.418 -9.139 -4.130 1.00 96.69 328 GLY A CA 1
ATOM 2450 C C . GLY A 1 328 ? 19.257 -7.666 -4.512 1.00 96.69 328 GLY A C 1
ATOM 2451 O O . GLY A 1 328 ? 19.925 -6.830 -3.897 1.00 96.69 328 GLY A O 1
ATOM 2452 N N . ILE A 1 329 ? 18.430 -7.342 -5.509 1.00 97.44 329 ILE A N 1
ATOM 2453 C CA . ILE A 1 329 ? 18.212 -6.003 -6.060 1.00 97.44 329 ILE A CA 1
ATOM 2454 C C . ILE A 1 329 ? 16.718 -5.665 -5.992 1.00 97.44 329 ILE A C 1
ATOM 2456 O O . ILE A 1 329 ? 15.852 -6.504 -6.187 1.00 97.44 329 ILE A O 1
ATOM 2460 N N . ASN A 1 330 ? 16.389 -4.412 -5.689 1.00 96.81 330 ASN A N 1
ATOM 2461 C CA . ASN A 1 330 ? 14.997 -3.977 -5.628 1.00 96.81 330 ASN A CA 1
ATOM 2462 C C . ASN A 1 330 ? 14.412 -3.829 -7.044 1.00 96.81 330 ASN A C 1
ATOM 2464 O O . ASN A 1 330 ? 15.058 -3.262 -7.932 1.00 96.81 330 ASN A O 1
ATOM 2468 N N . GLY A 1 331 ? 13.150 -4.226 -7.227 1.00 96.06 331 GLY A N 1
ATOM 2469 C CA . GLY A 1 331 ? 12.442 -4.174 -8.511 1.00 96.06 331 GLY A CA 1
ATOM 2470 C C . GLY A 1 331 ? 12.911 -5.254 -9.487 1.00 96.06 331 GLY A C 1
ATOM 2471 O O . GLY A 1 331 ? 13.851 -5.988 -9.207 1.00 96.06 331 GLY A O 1
ATOM 2472 N N . ALA A 1 332 ? 12.268 -5.359 -10.650 1.00 96.88 332 ALA A N 1
ATOM 2473 C CA . ALA A 1 332 ? 12.682 -6.317 -11.676 1.00 96.88 332 ALA A CA 1
ATOM 2474 C C . ALA A 1 332 ? 13.766 -5.744 -12.603 1.00 96.88 332 ALA A C 1
ATOM 2476 O O . ALA A 1 332 ? 13.706 -4.579 -13.007 1.00 96.88 332 ALA A O 1
ATOM 2477 N N . GLY A 1 333 ? 14.708 -6.588 -13.028 1.00 97.75 333 GLY A N 1
ATOM 2478 C CA . GLY A 1 333 ? 15.612 -6.242 -14.122 1.00 97.75 333 GLY A CA 1
ATOM 2479 C C . GLY A 1 333 ? 14.850 -6.111 -15.444 1.00 97.75 333 GLY A C 1
ATOM 2480 O O . GLY A 1 333 ? 14.211 -7.067 -15.884 1.00 97.75 333 GLY A O 1
ATOM 2481 N N . MET A 1 334 ? 14.949 -4.954 -16.102 1.00 97.69 334 MET A N 1
ATOM 2482 C CA . MET A 1 334 ? 14.313 -4.697 -17.396 1.00 97.69 334 MET A CA 1
ATOM 2483 C C . MET A 1 334 ? 14.790 -5.714 -18.437 1.00 97.69 334 MET A C 1
ATOM 2485 O O . MET A 1 334 ? 15.990 -5.965 -18.590 1.00 97.69 334 MET A O 1
ATOM 2489 N N . ILE A 1 335 ? 13.848 -6.314 -19.157 1.00 95.88 335 ILE A N 1
ATOM 2490 C CA . ILE A 1 335 ? 14.115 -7.356 -20.157 1.00 95.88 335 ILE A CA 1
ATOM 2491 C C . ILE A 1 335 ? 14.294 -6.760 -21.562 1.00 95.88 335 ILE A C 1
ATOM 2493 O O . ILE A 1 335 ? 14.935 -7.378 -22.420 1.00 95.88 335 ILE A O 1
ATOM 2497 N N . ASP A 1 336 ? 13.785 -5.554 -21.794 1.00 94.06 336 ASP A N 1
ATOM 2498 C CA . ASP A 1 336 ? 13.783 -4.881 -23.085 1.00 94.06 336 ASP A CA 1
ATOM 2499 C C . ASP A 1 336 ? 14.288 -3.422 -22.997 1.00 94.06 336 ASP A C 1
ATOM 2501 O O . ASP A 1 336 ? 14.896 -2.993 -22.011 1.00 94.06 336 ASP A O 1
ATOM 2505 N N . GLY A 1 337 ? 14.165 -2.679 -24.100 1.00 94.31 337 GLY A N 1
ATOM 2506 C CA . GLY A 1 337 ? 14.670 -1.310 -24.185 1.00 94.31 337 GLY A CA 1
ATOM 2507 C C . GLY A 1 337 ? 16.207 -1.164 -24.142 1.00 94.31 337 GLY A C 1
ATOM 2508 O O . GLY A 1 337 ? 16.964 -2.107 -24.387 1.00 94.31 337 GLY A O 1
ATOM 2509 N N . PRO A 1 338 ? 16.715 0.056 -23.886 1.00 96.38 338 PRO A N 1
ATOM 2510 C CA . PRO A 1 338 ? 18.147 0.355 -23.808 1.00 96.38 338 PRO A CA 1
ATOM 2511 C C . PRO A 1 338 ? 18.785 0.002 -22.452 1.00 96.38 338 PRO A C 1
ATOM 2513 O O . PRO A 1 338 ? 20.007 0.091 -22.328 1.00 96.38 338 PRO A O 1
ATOM 2516 N N . PHE A 1 339 ? 17.986 -0.373 -21.449 1.00 96.38 339 PHE A N 1
ATOM 2517 C CA . PHE A 1 339 ? 18.415 -0.591 -20.063 1.00 96.38 339 PHE A CA 1
ATOM 2518 C C . PHE A 1 339 ? 18.296 -2.057 -19.623 1.00 96.38 339 PHE A C 1
ATOM 2520 O O . PHE A 1 339 ? 18.077 -2.335 -18.449 1.00 96.38 339 PHE A O 1
ATOM 2527 N N . VAL A 1 340 ? 18.466 -3.008 -20.545 1.00 97.62 340 VAL A N 1
ATOM 2528 C CA . VAL A 1 340 ? 18.368 -4.440 -20.221 1.00 97.62 340 VAL A CA 1
ATOM 2529 C C . VAL A 1 340 ? 19.296 -4.815 -19.056 1.00 97.62 340 VAL A C 1
ATOM 2531 O O . VAL A 1 340 ? 20.510 -4.593 -19.126 1.00 97.62 340 VAL A O 1
ATOM 2534 N N . GLY A 1 341 ? 18.724 -5.410 -18.007 1.00 97.19 341 GLY A N 1
ATOM 2535 C CA . GLY A 1 341 ? 19.413 -5.815 -16.778 1.00 97.19 341 GLY A CA 1
ATOM 2536 C C . GLY A 1 341 ? 19.639 -4.703 -15.746 1.00 97.19 341 GLY A C 1
ATOM 2537 O O . GLY A 1 341 ? 20.394 -4.921 -14.803 1.00 97.19 341 GLY A O 1
ATOM 2538 N N . PHE A 1 342 ? 19.045 -3.523 -15.935 1.00 98.31 342 PHE A N 1
ATOM 2539 C CA . PHE A 1 342 ? 18.913 -2.489 -14.903 1.00 98.31 342 PHE A CA 1
ATOM 2540 C C . PHE A 1 342 ? 17.519 -2.564 -14.281 1.00 98.31 342 PHE A C 1
ATOM 2542 O O . PHE A 1 342 ? 16.581 -2.998 -14.948 1.00 98.31 342 PHE A O 1
ATOM 2549 N N . ASN A 1 343 ? 17.364 -2.075 -13.052 1.00 98.31 343 ASN A N 1
ATOM 2550 C CA . ASN A 1 343 ? 16.095 -2.125 -12.330 1.00 98.31 343 ASN A CA 1
ATOM 2551 C C . ASN A 1 343 ? 15.611 -0.687 -12.117 1.00 98.31 343 ASN A C 1
ATOM 2553 O O . ASN A 1 343 ? 16.269 0.115 -11.446 1.00 98.31 343 ASN A O 1
ATOM 2557 N N . ALA A 1 344 ? 14.483 -0.345 -12.737 1.00 97.62 344 ALA A N 1
ATOM 2558 C CA . ALA A 1 344 ? 13.797 0.918 -12.504 1.00 97.62 344 ALA A CA 1
ATOM 2559 C C . ALA A 1 344 ? 12.925 0.754 -11.259 1.00 97.62 344 ALA A C 1
ATOM 2561 O O . ALA A 1 344 ? 12.048 -0.098 -11.250 1.00 97.62 344 ALA A O 1
ATOM 2562 N N . ASN A 1 345 ? 13.210 1.529 -10.215 1.00 96.94 345 ASN A N 1
ATOM 2563 C CA . ASN A 1 345 ? 12.645 1.313 -8.893 1.00 96.94 345 ASN A CA 1
ATOM 2564 C C . ASN A 1 345 ? 11.867 2.545 -8.426 1.00 96.94 345 ASN A C 1
ATOM 2566 O O . ASN A 1 345 ? 12.466 3.600 -8.190 1.00 96.94 345 ASN A O 1
ATOM 2570 N N . PHE A 1 346 ? 10.548 2.421 -8.294 1.00 96.88 346 PHE A N 1
ATOM 2571 C CA . PHE A 1 346 ? 9.690 3.490 -7.786 1.00 96.88 346 PHE A CA 1
ATOM 2572 C C . PHE A 1 346 ? 9.307 3.246 -6.325 1.00 96.88 346 PHE A C 1
ATOM 2574 O O . PHE A 1 346 ? 8.870 2.155 -5.968 1.00 96.88 346 PHE A O 1
ATOM 2581 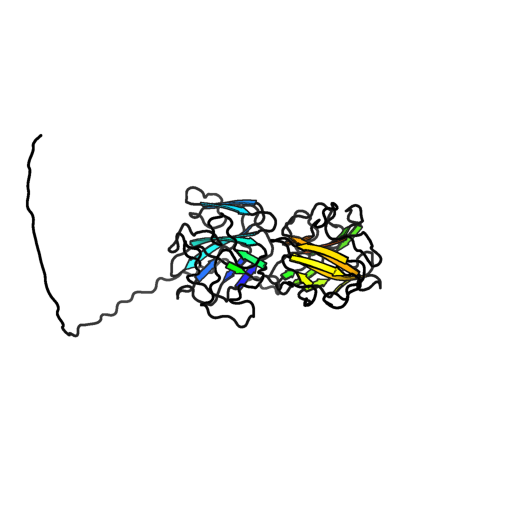N N . ASN A 1 347 ? 9.452 4.273 -5.483 1.00 95.56 347 ASN A N 1
ATOM 2582 C CA . ASN A 1 347 ? 9.086 4.233 -4.065 1.00 95.56 347 ASN A CA 1
ATOM 2583 C C . ASN A 1 347 ? 8.160 5.400 -3.751 1.00 95.56 347 ASN A C 1
ATOM 2585 O O . ASN A 1 347 ? 8.530 6.561 -3.958 1.00 95.56 347 ASN A O 1
ATOM 2589 N N . LEU A 1 348 ? 6.945 5.081 -3.309 1.00 93.94 348 LEU A N 1
ATOM 2590 C CA . LEU A 1 348 ? 5.819 6.007 -3.327 1.00 93.94 348 LEU A CA 1
ATOM 2591 C C . LEU A 1 348 ? 5.140 6.089 -1.953 1.00 93.94 348 LEU A C 1
ATOM 2593 O O . LEU A 1 348 ? 5.018 5.103 -1.224 1.00 93.94 348 LEU A O 1
ATOM 2597 N N . MET A 1 349 ? 4.669 7.281 -1.609 1.00 89.19 349 MET A N 1
ATOM 2598 C CA . MET A 1 349 ? 3.837 7.547 -0.440 1.00 89.19 349 MET A CA 1
ATOM 2599 C C . MET A 1 349 ? 2.356 7.468 -0.814 1.00 89.19 349 MET A C 1
ATOM 2601 O O . MET A 1 349 ? 1.971 7.800 -1.938 1.00 89.19 349 MET A O 1
ATOM 2605 N N . SER A 1 350 ? 1.517 7.104 0.156 1.00 78.75 350 SER A N 1
ATOM 2606 C CA . SER A 1 350 ? 0.056 7.079 0.031 1.00 78.75 350 SER A CA 1
ATOM 2607 C C . SER A 1 350 ? -0.609 8.147 0.903 1.00 78.75 350 SER A C 1
ATOM 2609 O O . SER A 1 350 ? -1.488 7.847 1.709 1.00 78.75 350 SER A O 1
ATOM 2611 N N . ALA A 1 351 ? -0.193 9.406 0.779 1.00 67.38 351 ALA A N 1
ATOM 2612 C CA . ALA A 1 351 ? -0.957 10.491 1.381 1.00 67.38 351 ALA A CA 1
ATOM 2613 C C . ALA A 1 351 ? -2.249 10.701 0.569 1.00 67.38 351 ALA A C 1
ATOM 2615 O O . ALA A 1 351 ? -2.210 10.931 -0.641 1.00 67.38 351 ALA A O 1
ATOM 2616 N N . THR A 1 352 ? -3.398 10.636 1.241 1.00 56.09 352 THR A N 1
ATOM 2617 C CA . THR A 1 352 ? -4.722 11.000 0.683 1.00 56.09 352 THR A CA 1
ATOM 2618 C C . THR A 1 352 ? -5.006 12.502 0.821 1.00 56.09 352 THR A C 1
ATOM 2620 O O . THR A 1 352 ? -6.039 12.986 0.364 1.00 56.09 352 THR A O 1
ATOM 2623 N N . GLY A 1 353 ? -4.108 13.277 1.439 1.00 41.03 353 GLY A N 1
ATOM 2624 C CA . GLY A 1 353 ? -4.423 14.620 1.925 1.00 41.03 353 GLY A CA 1
ATOM 2625 C C . GLY A 1 353 ? -3.369 15.678 1.629 1.00 41.03 353 GLY A C 1
ATOM 2626 O O . GLY A 1 353 ? -2.709 16.149 2.546 1.00 41.03 353 GLY A O 1
ATOM 2627 N N . ALA A 1 354 ? -3.258 16.127 0.377 1.00 33.47 354 ALA A N 1
ATOM 2628 C CA . ALA A 1 354 ? -2.660 17.435 0.080 1.00 33.47 354 ALA A CA 1
ATOM 2629 C C . ALA A 1 354 ? -3.203 18.088 -1.204 1.00 33.47 354 ALA A C 1
ATOM 2631 O O . ALA A 1 354 ? -2.479 18.765 -1.929 1.00 33.47 354 ALA A O 1
ATOM 2632 N N . SER A 1 355 ? -4.502 17.960 -1.488 1.00 33.91 355 SER A N 1
ATOM 2633 C CA . SER A 1 355 ? -5.154 18.859 -2.448 1.00 33.91 355 SER A CA 1
ATOM 2634 C C . SER A 1 355 ? -5.697 20.100 -1.724 1.00 33.91 355 SER A C 1
ATOM 2636 O O . SER A 1 355 ? -6.869 20.160 -1.360 1.00 33.91 355 SER A O 1
ATOM 2638 N N . GLY A 1 356 ? -4.853 21.126 -1.578 1.00 32.31 356 GLY A N 1
ATOM 2639 C CA . GLY A 1 356 ? -5.301 22.517 -1.423 1.00 32.31 356 GLY A CA 1
ATOM 2640 C C . GLY A 1 356 ? -5.199 23.102 -0.012 1.00 32.31 356 GLY A C 1
ATOM 2641 O O . GLY A 1 356 ? -6.007 22.827 0.867 1.00 32.31 356 GLY A O 1
ATOM 2642 N N . GLY A 1 357 ? -4.226 23.996 0.170 1.00 37.09 357 GLY A N 1
ATOM 2643 C CA . GLY A 1 357 ? -3.987 24.714 1.415 1.00 37.09 357 GLY A CA 1
ATOM 2644 C C . GLY A 1 357 ? -5.201 25.470 1.964 1.00 37.09 357 GLY A C 1
ATOM 2645 O O . GLY A 1 357 ? -5.782 26.340 1.314 1.00 37.09 357 GLY A O 1
ATOM 2646 N N . GLY A 1 358 ? -5.488 25.194 3.230 1.00 28.61 358 GLY A N 1
ATOM 2647 C CA . GLY A 1 358 ? -6.317 25.996 4.110 1.00 28.61 358 GLY A CA 1
ATOM 2648 C C . GLY A 1 358 ? -5.995 25.597 5.540 1.00 28.61 358 GLY A C 1
ATOM 2649 O O . GLY A 1 358 ? -6.602 24.684 6.077 1.00 28.61 358 GLY A O 1
ATOM 2650 N N . THR A 1 359 ? -5.003 26.249 6.147 1.00 32.88 359 THR A N 1
ATOM 2651 C CA . THR A 1 359 ? -4.685 26.097 7.570 1.00 32.88 359 THR A CA 1
ATOM 2652 C C . THR A 1 359 ? -5.861 26.605 8.408 1.00 32.88 359 THR A C 1
ATOM 2654 O O . THR A 1 359 ? -5.892 27.773 8.798 1.00 32.88 359 THR A O 1
ATOM 2657 N N . SER A 1 360 ? -6.851 25.758 8.669 1.00 32.19 360 SER A N 1
ATOM 2658 C CA . SER A 1 360 ? -7.701 25.891 9.846 1.00 32.19 360 SER A CA 1
ATOM 2659 C C . SER A 1 360 ? -7.250 24.836 10.839 1.00 32.19 360 SER A C 1
ATOM 2661 O O . SER A 1 360 ? -7.647 23.680 10.767 1.00 32.19 360 SER A O 1
ATOM 2663 N N . ASP A 1 361 ? -6.353 25.272 11.713 1.00 36.44 361 ASP A N 1
ATOM 2664 C CA . ASP A 1 361 ? -6.053 24.667 13.003 1.00 36.44 361 ASP A CA 1
ATOM 2665 C C . ASP A 1 361 ? -7.340 24.131 13.675 1.00 36.44 361 ASP A C 1
ATOM 2667 O O . ASP A 1 361 ? -8.235 24.935 13.962 1.00 36.44 361 ASP A O 1
ATOM 2671 N N . PRO A 1 362 ? -7.480 22.811 13.903 1.00 40.84 362 PRO A N 1
ATOM 2672 C CA . PRO A 1 362 ? -8.640 22.257 14.593 1.00 40.84 362 PRO A CA 1
ATOM 2673 C C . PRO A 1 362 ? -8.538 22.339 16.129 1.00 40.84 362 PRO A C 1
ATOM 2675 O O . PRO A 1 362 ? -9.447 21.889 16.819 1.00 40.84 362 PRO A O 1
ATOM 2678 N N . SER A 1 363 ? -7.499 22.948 16.714 1.00 39.06 363 SER A N 1
ATOM 2679 C CA . SER A 1 363 ? -7.203 22.794 18.151 1.00 39.06 363 SER A CA 1
ATOM 2680 C C . SER A 1 363 ? -8.078 23.572 19.155 1.00 39.06 363 SER A C 1
ATOM 2682 O O . SER A 1 363 ? -7.667 23.737 20.303 1.00 39.06 363 SER A O 1
ATOM 2684 N N . THR A 1 364 ? -9.294 24.027 18.815 1.00 35.91 364 THR A N 1
ATOM 2685 C CA . THR A 1 364 ? -10.186 24.640 19.836 1.00 35.91 364 THR A CA 1
ATOM 2686 C C . THR A 1 364 ? -11.689 24.356 19.729 1.00 35.91 364 THR A C 1
ATOM 2688 O O . THR A 1 364 ? -12.441 24.977 20.483 1.00 35.91 364 THR A O 1
ATOM 2691 N N . ASP A 1 365 ? -12.173 23.422 18.898 1.00 35.66 365 ASP A N 1
ATOM 2692 C CA . ASP A 1 365 ? -13.599 23.044 18.973 1.00 35.66 365 ASP A CA 1
ATOM 2693 C C . ASP A 1 365 ? -13.819 22.061 20.136 1.00 35.66 365 ASP A C 1
ATOM 2695 O O . ASP A 1 365 ? -14.024 20.864 19.959 1.00 35.66 365 ASP A O 1
ATOM 2699 N N . GLU A 1 366 ? -13.762 22.588 21.362 1.00 38.53 366 GLU A N 1
ATOM 2700 C CA . GLU A 1 366 ? -14.344 21.964 22.547 1.00 38.53 366 GLU A CA 1
ATOM 2701 C C . GLU A 1 366 ? -15.865 21.922 22.323 1.00 38.53 366 GLU A C 1
ATOM 2703 O O . GLU A 1 366 ? -16.623 22.751 22.836 1.00 38.53 366 GLU A O 1
ATOM 2708 N N . ARG A 1 367 ? -16.334 20.972 21.503 1.00 37.09 367 ARG A N 1
ATOM 2709 C CA . ARG A 1 367 ? -17.754 20.643 21.408 1.00 37.09 367 ARG A CA 1
ATOM 2710 C C . ARG A 1 367 ? -18.162 20.059 22.739 1.00 37.09 367 ARG A C 1
ATOM 2712 O O . ARG A 1 367 ? -18.138 18.857 22.971 1.00 37.09 367 ARG A O 1
ATOM 2719 N N . THR A 1 368 ? -18.570 20.948 23.631 1.00 34.78 368 THR A N 1
ATOM 2720 C CA . THR A 1 368 ? -19.314 20.583 24.818 1.00 34.78 368 THR A CA 1
ATOM 2721 C C . THR A 1 368 ? -20.593 19.913 24.323 1.00 34.78 368 THR A C 1
ATOM 2723 O O . THR A 1 368 ? -21.541 20.588 23.910 1.00 34.78 368 THR A O 1
ATOM 2726 N N . LEU A 1 369 ? -20.622 18.579 24.328 1.00 33.53 369 LEU A N 1
ATOM 2727 C CA . LEU A 1 369 ? -21.861 17.819 24.272 1.00 33.53 369 LEU A CA 1
ATOM 2728 C C . LEU A 1 369 ? -22.657 18.231 25.509 1.00 33.53 369 LEU A C 1
ATOM 2730 O O . LEU A 1 369 ? -22.481 17.710 26.609 1.00 33.53 369 LEU A O 1
ATOM 2734 N N . THR A 1 370 ? -23.485 19.260 25.353 1.00 35.41 370 THR A N 1
ATOM 2735 C CA . THR A 1 370 ? -24.449 19.627 26.378 1.00 35.41 370 THR A CA 1
ATOM 2736 C C . THR A 1 370 ? -25.401 18.439 26.501 1.00 35.41 370 THR A C 1
ATOM 2738 O O . THR A 1 370 ? -25.981 18.028 25.492 1.00 35.41 370 THR A O 1
ATOM 2741 N N . PRO A 1 371 ? -25.544 17.837 27.698 1.00 36.88 371 PRO A N 1
ATOM 2742 C CA . PRO A 1 371 ? -26.513 16.772 27.903 1.00 36.88 371 PRO A CA 1
ATOM 2743 C C . PRO A 1 371 ? -27.884 17.268 27.437 1.00 36.88 371 PRO A C 1
ATOM 2745 O O . PRO A 1 371 ? -28.199 18.439 27.679 1.00 36.88 371 PRO A O 1
ATOM 2748 N N . PRO A 1 372 ? -28.716 16.435 26.791 1.00 42.22 372 PRO A N 1
ATOM 2749 C CA . PRO A 1 372 ? -30.073 16.849 26.489 1.00 42.22 372 PRO A CA 1
ATOM 2750 C C . PRO A 1 372 ? -30.761 17.241 27.799 1.00 42.22 372 PRO A C 1
ATOM 2752 O O . PRO A 1 372 ? -30.851 16.445 28.736 1.00 42.22 372 PRO A O 1
ATOM 2755 N N . ASP A 1 373 ? -31.219 18.490 27.849 1.00 38.09 373 ASP A N 1
ATOM 2756 C CA . ASP A 1 373 ? -32.095 19.017 28.886 1.00 38.09 373 ASP A CA 1
ATOM 2757 C C . ASP A 1 373 ? -33.316 18.086 28.979 1.00 38.09 373 ASP A C 1
ATOM 2759 O O . ASP A 1 373 ? -34.226 18.132 28.146 1.00 38.09 373 ASP A O 1
ATOM 2763 N N . ILE A 1 374 ? -33.343 17.207 29.987 1.00 42.69 374 ILE A N 1
ATOM 2764 C CA . ILE A 1 374 ? -34.551 16.469 30.366 1.00 42.69 374 ILE A CA 1
ATOM 2765 C C . ILE A 1 374 ? -35.449 17.467 31.098 1.00 42.69 374 ILE A C 1
ATOM 2767 O O . ILE A 1 374 ? -35.563 17.483 32.324 1.00 42.69 374 ILE A O 1
ATOM 2771 N N . ALA A 1 375 ? -36.076 18.339 30.316 1.00 35.94 375 ALA A N 1
ATOM 2772 C CA . ALA A 1 375 ? -37.242 19.079 30.741 1.00 35.94 375 ALA A CA 1
ATOM 2773 C C . ALA A 1 375 ? -38.440 18.124 30.711 1.00 35.94 375 ALA A C 1
ATOM 2775 O O . ALA A 1 375 ? -38.940 17.747 29.654 1.00 35.94 375 ALA A O 1
ATOM 2776 N N . ASP A 1 376 ? -38.867 17.732 31.907 1.00 46.25 376 ASP A N 1
ATOM 2777 C CA . ASP A 1 376 ? -40.190 17.208 32.237 1.00 46.25 376 ASP A CA 1
ATOM 2778 C C . ASP A 1 376 ? -41.313 18.008 31.542 1.00 46.25 376 ASP A C 1
ATOM 2780 O O . ASP A 1 376 ? -41.391 19.233 31.706 1.00 46.25 376 ASP A O 1
ATOM 2784 N N . PRO A 1 377 ? -42.256 17.326 30.862 1.00 44.47 377 PRO A N 1
ATOM 2785 C CA . PRO A 1 377 ? -43.634 17.756 30.927 1.00 44.47 377 PRO A CA 1
ATOM 2786 C C . PRO A 1 377 ? -44.521 16.604 31.403 1.00 44.47 377 PRO A C 1
ATOM 2788 O O . PRO A 1 377 ? -44.859 15.673 30.671 1.00 44.47 377 PRO A O 1
ATOM 2791 N N . SER A 1 378 ? -44.964 16.743 32.646 1.00 48.69 378 SER A N 1
ATOM 2792 C CA . SER A 1 378 ? -46.276 16.383 33.166 1.00 48.69 378 SER A CA 1
ATOM 2793 C C . SER A 1 378 ? -47.259 15.859 32.107 1.00 48.69 378 SER A C 1
ATOM 2795 O O . SER A 1 378 ? -47.839 16.636 31.343 1.00 48.69 378 SER A O 1
ATOM 2797 N N . PHE A 1 379 ? -47.558 14.561 32.148 1.00 38.44 379 PHE A N 1
ATOM 2798 C CA . PHE A 1 379 ? -48.800 14.029 31.594 1.00 38.44 379 PHE A CA 1
ATOM 2799 C C . PHE A 1 379 ? -49.712 13.573 32.729 1.00 38.44 379 PHE A C 1
ATOM 2801 O O . PHE A 1 379 ? -49.462 12.599 33.437 1.00 38.44 379 PHE A O 1
ATOM 2808 N N . GLY A 1 380 ? -50.773 14.361 32.912 1.00 34.00 380 GLY A N 1
ATOM 2809 C CA . GLY A 1 380 ? -51.882 14.075 33.804 1.00 34.00 380 GLY A CA 1
ATOM 2810 C C . GLY A 1 380 ? -52.704 12.874 33.337 1.00 34.00 380 GLY A C 1
ATOM 2811 O O . GLY A 1 380 ? -52.703 12.493 32.169 1.00 34.00 380 GLY A O 1
ATOM 2812 N N . GLY A 1 381 ? -53.400 12.284 34.307 1.00 36.03 381 GLY A N 1
ATOM 2813 C CA . GLY A 1 381 ? -54.109 11.018 34.203 1.00 36.03 381 GLY A CA 1
ATOM 2814 C C . GLY A 1 381 ? -55.245 10.940 33.178 1.00 36.03 381 GLY A C 1
ATOM 2815 O O . GLY A 1 381 ? -55.897 11.922 32.833 1.00 36.03 381 GLY A O 1
ATOM 2816 N N . GLY A 1 382 ? -55.543 9.701 32.791 1.00 31.91 382 GLY A N 1
ATOM 2817 C CA . GLY A 1 382 ? -56.739 9.299 32.054 1.00 31.91 382 GLY A CA 1
ATOM 2818 C C . GLY A 1 382 ? -56.803 7.774 31.948 1.00 31.91 382 GLY A C 1
ATOM 2819 O O . GLY A 1 382 ? -55.904 7.159 31.397 1.00 31.91 382 GLY A O 1
ATOM 2820 N N . ALA A 1 383 ? -57.826 7.165 32.544 1.00 39.69 383 ALA A N 1
ATOM 2821 C CA . ALA A 1 383 ? -57.934 5.741 32.868 1.00 39.69 383 ALA A CA 1
ATOM 2822 C C . ALA A 1 383 ? -58.365 4.805 31.716 1.00 39.69 383 ALA A C 1
ATOM 2824 O O . ALA A 1 383 ? -59.171 5.204 30.883 1.00 39.69 383 ALA A O 1
ATOM 2825 N N . ALA A 1 384 ? -57.940 3.531 31.786 1.00 35.19 384 ALA A N 1
ATOM 2826 C CA . ALA A 1 384 ? -58.718 2.294 31.524 1.00 35.19 384 ALA A CA 1
ATOM 2827 C C . ALA A 1 384 ? -57.787 1.070 31.743 1.00 35.19 384 ALA A C 1
ATOM 2829 O O . ALA A 1 384 ? -56.813 0.904 31.026 1.00 35.19 384 ALA A O 1
ATOM 2830 N N . ALA A 1 385 ? -57.852 0.351 32.869 1.00 38.88 385 ALA A N 1
ATOM 2831 C CA . ALA A 1 385 ? -58.735 -0.789 33.168 1.00 38.88 385 ALA A CA 1
ATOM 2832 C C . ALA A 1 385 ? -58.449 -2.077 32.355 1.00 38.88 385 ALA A C 1
ATOM 2834 O O . ALA A 1 385 ? -58.684 -2.120 31.154 1.00 38.88 385 ALA A O 1
ATOM 2835 N N . GLY A 1 386 ? -58.047 -3.148 33.059 1.00 31.30 386 GLY A N 1
ATOM 2836 C CA . GLY A 1 386 ? -58.018 -4.536 32.561 1.00 31.30 386 GLY A CA 1
ATOM 2837 C C . GLY A 1 386 ? -56.883 -5.379 33.161 1.00 31.30 386 GLY A C 1
ATOM 2838 O O . GLY A 1 386 ? -55.851 -5.543 32.532 1.00 31.30 386 GLY A O 1
ATOM 2839 N N . LEU A 1 387 ? -56.944 -5.734 34.452 1.00 32.47 387 LEU A N 1
ATOM 2840 C CA . LEU A 1 387 ? -57.195 -7.111 34.933 1.00 32.47 387 LEU A CA 1
ATOM 2841 C C . LEU A 1 387 ? -56.369 -8.212 34.234 1.00 32.47 387 LEU A C 1
ATOM 2843 O O . LEU A 1 387 ? -56.689 -8.562 33.110 1.00 32.47 387 LEU A O 1
ATOM 2847 N N . TRP A 1 388 ? -55.439 -8.844 34.961 1.00 31.98 388 TRP A N 1
ATOM 2848 C CA . TRP A 1 388 ? -55.531 -10.253 35.390 1.00 31.98 388 TRP A CA 1
ATOM 2849 C C . TRP A 1 388 ? -54.652 -10.463 36.635 1.00 31.98 388 TRP A C 1
ATOM 2851 O O . TRP A 1 388 ? -53.565 -9.905 36.761 1.00 31.98 388 TRP A O 1
ATOM 2861 N N . SER A 1 389 ? -55.187 -11.224 37.585 1.00 35.47 389 SER A N 1
ATOM 2862 C CA . SER A 1 389 ? -54.727 -11.384 38.966 1.00 35.47 389 SER A CA 1
ATOM 2863 C C . SER A 1 389 ? -54.257 -12.819 39.234 1.00 35.47 389 SER A C 1
ATOM 2865 O O . SER A 1 389 ? -54.805 -13.737 38.632 1.00 35.47 389 SER A O 1
ATOM 2867 N N . LEU A 1 390 ? -53.444 -12.973 40.297 1.00 34.97 390 LEU A N 1
ATOM 2868 C CA . LEU A 1 390 ? -53.367 -14.127 41.231 1.00 34.97 390 LEU A CA 1
ATOM 2869 C C . LEU A 1 390 ? -52.732 -15.429 40.687 1.00 34.97 390 LEU A C 1
ATOM 2871 O O . LEU A 1 390 ? -53.073 -15.882 39.608 1.00 34.97 390 LEU A O 1
ATOM 2875 N N . PHE A 1 391 ? -51.812 -16.133 41.360 1.00 34.50 391 PHE A N 1
ATOM 2876 C CA . PHE A 1 391 ? -51.581 -16.482 42.780 1.00 34.50 391 PHE A CA 1
ATOM 2877 C C . PHE A 1 391 ? -50.051 -16.543 43.051 1.00 34.50 391 PHE A C 1
ATOM 2879 O O . PHE A 1 391 ? -49.285 -16.618 42.103 1.00 34.50 391 PHE A O 1
ATOM 2886 N N . GLY A 1 392 ? -49.475 -16.576 44.258 1.00 30.38 392 GLY A N 1
ATOM 2887 C CA . GLY A 1 392 ? -49.956 -16.761 45.626 1.00 30.38 392 GLY A CA 1
ATOM 2888 C C . GLY A 1 392 ? -48.742 -16.901 46.573 1.00 30.38 392 GLY A C 1
ATOM 2889 O O . GLY A 1 392 ? -47.682 -17.377 46.181 1.00 30.38 392 GLY A O 1
ATOM 2890 N N . LEU A 1 393 ? -48.916 -16.421 47.803 1.00 33.22 393 LEU A N 1
ATOM 2891 C CA . LEU A 1 393 ? -47.931 -16.191 48.869 1.00 33.22 393 LEU A CA 1
ATOM 2892 C C . LEU A 1 393 ? -47.556 -17.453 49.695 1.00 33.22 393 LEU A C 1
ATOM 2894 O O . LEU A 1 393 ? -48.405 -18.305 49.929 1.00 33.22 393 LEU A O 1
ATOM 2898 N N . VAL A 1 394 ? -46.359 -17.391 50.306 1.00 35.53 394 VAL A N 1
ATOM 2899 C CA . VAL A 1 394 ? -45.942 -17.878 51.655 1.00 35.53 394 VAL A CA 1
ATOM 2900 C C . VAL A 1 394 ? -45.715 -19.376 51.917 1.00 35.53 394 VAL A C 1
ATOM 2902 O O . VAL A 1 394 ? -46.594 -20.214 51.767 1.00 35.53 394 VAL A O 1
ATOM 2905 N N . GLY A 1 395 ? -44.552 -19.660 52.527 1.00 30.09 395 GLY A N 1
ATOM 2906 C CA . GLY A 1 395 ? -44.288 -20.894 53.272 1.00 30.09 395 GLY A CA 1
ATOM 2907 C C . GLY A 1 395 ? -42.949 -20.900 54.020 1.00 30.09 395 GLY A C 1
ATOM 2908 O O . GLY A 1 395 ? -42.029 -21.608 53.633 1.00 30.09 395 GLY A O 1
ATOM 2909 N N . LEU A 1 396 ? -42.842 -20.124 55.102 1.00 34.59 396 LEU A N 1
ATOM 2910 C CA . LEU A 1 396 ? -41.781 -20.233 56.111 1.00 34.59 396 LEU A CA 1
ATOM 2911 C C . LEU A 1 396 ? -42.005 -21.507 56.951 1.00 34.59 396 LEU A C 1
ATOM 2913 O O . LEU A 1 396 ? -43.043 -21.621 57.600 1.00 34.59 396 LEU A O 1
ATOM 2917 N N . ALA A 1 397 ? -41.036 -22.427 57.006 1.00 34.19 397 ALA A N 1
ATOM 2918 C CA . ALA A 1 397 ? -40.989 -23.471 58.034 1.00 34.19 397 ALA A CA 1
ATOM 2919 C C . ALA A 1 397 ? -39.548 -23.915 58.338 1.00 34.19 397 ALA A C 1
ATOM 2921 O O . ALA A 1 397 ? -38.829 -24.423 57.481 1.00 34.19 397 ALA A O 1
ATOM 2922 N N . LEU A 1 398 ? -39.160 -23.743 59.605 1.00 39.69 398 LEU A N 1
ATOM 2923 C CA . LEU A 1 398 ? -38.021 -24.395 60.245 1.00 39.69 398 LEU A CA 1
ATOM 2924 C C . LEU A 1 398 ? -38.155 -25.924 60.155 1.00 39.69 398 LEU A C 1
ATOM 2926 O O . LEU A 1 398 ? -39.189 -26.459 60.546 1.00 39.69 398 LEU A O 1
ATOM 2930 N N . PHE A 1 399 ? -37.058 -26.633 59.875 1.00 43.12 399 PHE A N 1
ATOM 2931 C CA . PHE A 1 399 ? -36.785 -27.888 60.578 1.00 43.12 399 PHE A CA 1
ATOM 2932 C C . PHE A 1 399 ? -35.287 -28.099 60.808 1.00 43.12 399 PHE A C 1
ATOM 2934 O O . PHE A 1 399 ? -34.473 -28.169 59.893 1.00 43.12 399 PHE A O 1
ATOM 2941 N N . ARG A 1 400 ? -34.950 -28.211 62.091 1.00 49.88 400 ARG A N 1
ATOM 2942 C CA . ARG A 1 400 ? -33.662 -28.616 62.646 1.00 49.88 400 ARG A CA 1
ATOM 2943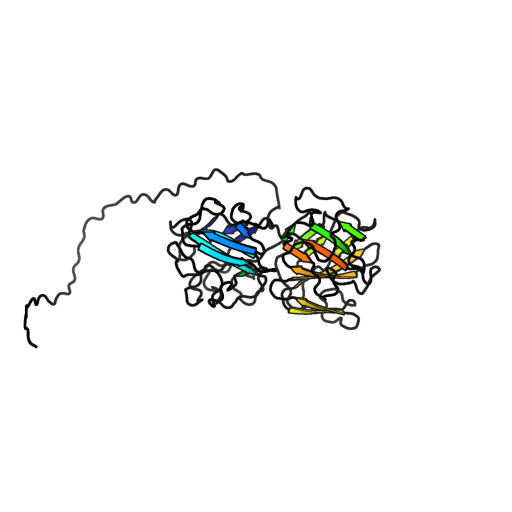 C C . ARG A 1 400 ? -33.766 -30.119 62.912 1.00 49.88 400 ARG A C 1
ATOM 2945 O O . ARG A 1 400 ? -34.627 -30.518 63.694 1.00 49.88 400 ARG A O 1
ATOM 2952 N N . ARG A 1 401 ? -32.895 -30.959 62.343 1.00 46.84 401 ARG A N 1
ATOM 2953 C CA . ARG A 1 401 ? -32.654 -32.301 62.898 1.00 46.84 401 ARG A CA 1
ATOM 2954 C C . ARG A 1 401 ? -31.221 -32.774 62.660 1.00 46.84 401 ARG A C 1
ATOM 2956 O O . ARG A 1 401 ? -30.703 -32.713 61.556 1.00 46.84 401 ARG A O 1
ATOM 2963 N N . ARG A 1 402 ? -30.620 -33.187 63.773 1.00 58.06 402 ARG A N 1
ATOM 2964 C CA . ARG A 1 402 ? -29.311 -33.820 63.968 1.00 58.06 402 ARG A CA 1
ATOM 2965 C C . ARG A 1 402 ? -29.423 -35.345 63.795 1.00 58.06 402 ARG A C 1
ATOM 2967 O O . ARG A 1 402 ? -30.528 -35.872 63.947 1.00 58.06 402 ARG A O 1
ATOM 2974 N N . 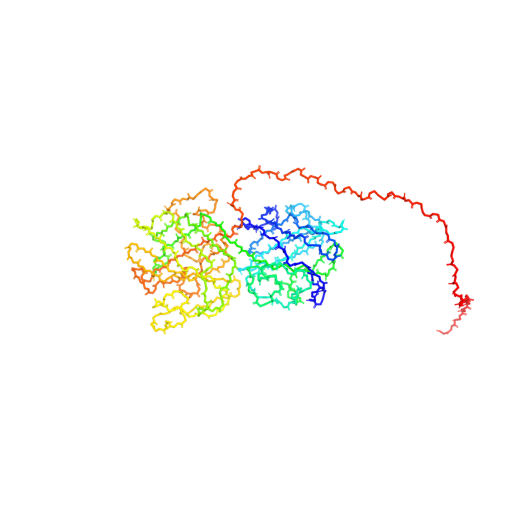ASN A 1 403 ? -28.247 -35.975 63.673 1.00 54.72 403 ASN A N 1
ATOM 2975 C CA . ASN A 1 403 ? -27.860 -37.403 63.767 1.00 54.72 403 ASN A CA 1
ATOM 2976 C C . ASN A 1 403 ? -27.523 -37.983 62.378 1.00 54.72 403 ASN A C 1
ATOM 2978 O O . ASN A 1 403 ? -28.360 -37.898 61.489 1.00 54.72 403 ASN A O 1
ATOM 2982 N N . HIS A 1 404 ? -26.345 -38.552 62.104 1.00 52.44 404 HIS A N 1
ATOM 2983 C CA . HIS A 1 404 ? -25.282 -39.121 62.945 1.00 52.44 404 HIS A CA 1
ATOM 2984 C C . HIS A 1 404 ? -23.910 -38.493 62.699 1.00 52.44 404 HIS A C 1
ATOM 2986 O O . HIS A 1 404 ? -23.692 -38.004 61.570 1.00 52.44 404 HIS A O 1
#

Secondary structure (DSSP, 8-state):
-B-TTS-B----S--EEEE-S--BS-GGG----EEEE-SSPBTTB-EEEEEEEEE-SEEEEEETTS-TT-SS--SS-EEEEEE-TTEEEEEEEEEETTEEEEEEEEEEEEEE--SSPP---SPP-SSSSTT-TTSEEEEEE--SSSSSSSSPBP-SGGGTT-B----B---EEEEEEEEEEE-TTS-EEEEEEEEEEEE-S--B--GGG----EEEE-SSPBTTB-EEEEEEEEE-SEEEEEETTS-TT-TT---S-EEEEEE-TT-EEEEEEEEETTEEEEEEEEEEEEEES-SSPP---SPB-SSTTTT-TTSEEEEEE---SSSSSSSPBP-SGGGTT-EEEEEB------SS------TT-----PPP--------------------------------